Protein 2XKO (pdb70)

Organism: Synechococcus elongatus (strain ATCC 33912 / PCC 7942 / FACHB-805) (NCBI:txid1140)

Secondary structure (DSSP, 8-state):
-GGGG--SSS--EEEEE-TT-EEE-TTSB--EEEEEEES-EEEEEE-TTS-EEEEEEE-TT-EE-TTHHHHGGGSB--SEEEESS-EEEEEEEGGGHHHHHHH-THHHHHHHHHHHHHHHHHHHHHHHHH-SSHHHHHHHHHHHHHHHHEEEETTEEEESS---HHHHHHHHT--HHHHHHHHHHHHHTTSEEEETTEEEES-HHHHHHTT-/-GGGG--SSS--EEEEE-TT-EEE-TTSB--EEEEEEES-EEEEEE-TTS-EEEEEEEPTT-EE-TTHHHHGGGSB--SEEEESS-EEEEEEEGGGHHHHHHH-THHHHHHHHHHHHHHHHHHHHHHHHH-SSHHHHHHHHHHHHHHHHEEEETTEEEESS---HHHHHHHHT--HHHHHHHHHHHHHTTSEEEETTEEEES-HHHHHHTT-/--EEEETTTEEEEEEEE----EEEEETTTT--EEEEE--SS--EEEEE-HHHHHHHHHHHHHHHHHHS-HHHHHHHHHHHHHHH-/--EEEETTTEEEEEEEE----EEEEETTTT--EEEEE--SS--EEEEE-HHHHHHHHHHHHHHHHHHS-HHHHHHHHHHHHHHH-

Sequence (594 aa):
MFRELGSGKLPLQIEQFERGKTIFFPGDPAERVYLLVKGAVKLSRVYESGEEITVALLRENSVFGVLSLLTGQRSDRFYHAVAFTPVQLFSVPIEFMQQKALIERPELANVMLQGLSSRILQTEMMIETLAHRDMGSRLVSFLLILCRDFGIPSPDGITIDLKLSHQAIAEAIGSTRVTVTRLLGDLRESKLIAIHHKKRITVFNPVALSQQQQFSMFRELGSGKLPLQIEQFERGKTIFFPGDPAERVYLLVKGAVKLSRVYESGEEITVALLRENSVFGVLSLLTGQRSDRFYHAVAFTPVQLFSVPIEFMQQKALIERPELANVMLQGLSSRILQTEMMIETLAHRDMGSRLVSFLLILCRDFGIPSPDGITIDLKLSHQAIAEAIGSTRVTVTRLLGDLRESKLIAIHHKKRITVFNPVALSQQQQFSENYLNHPTFGLLYQICSFGSKELFATLYAQRLFFLVAFDARGTRFEPIGRNEARMLVDNRLRQLRRRDASLQEYNQLQQVFKQQTFLENYLNHPTFGLLYQICSFGDKELFATLYAQRLFFLVAFDARGTRFEPIGRNEARMLVDNRLRQLRRRDASLQEYNQLQQVFKQQTFL

InterPro domains:
  IPR000595 Cyclic nucleotide-binding domain [PF00027] (25-111)
  IPR000595 Cyclic nucleotide-binding domain [PS50042] (22-128)
  IPR000595 Cyclic nucleotide-binding domain [SM00100] (7-126)
  IPR000595 Cyclic nucleotide-binding domain [cd00038] (22-122)
  IPR012318 Crp-type HTH domain [PF13545] (147-218)
  IPR012318 Crp-type HTH domain [PR00034] (171-187)
  IPR012318 Crp-type HTH domain [PR00034] (187-202)
  IPR012318 Crp-type HTH domain [PS51063] (142-215)
  IPR012318 Crp-type HTH domain [SM00419] (165-213)
  IPR014710 RmlC-like jelly roll fold [G3DSA:2.60.120.10] (1-128)
  IPR018335 Transcription regulator HTH, Crp-type, conserved site [PS00042] (173-196)
  IPR018490 Cyclic nucleotide-binding domain superfamily [SSF51206] (22-140)
  IPR022299 Transcription regulator, NtcA [TIGR03697] (30-222)
  IPR036388 Winged helix-like DNA-binding domain superfamily [G3DSA:1.10.10.10] (129-222)
  IPR036390 Winged helix DNA-binding domain superfamily [SSF46785] (144-220)
  IPR050397 Global Transcriptional Regulators in Environmental Response [PTHR24567] (25-211)

CATH classification: 2.60.120.10 (+1 more: 1.10.10.10)

Structure (mmCIF, N/CA/C/O backbone):
data_2XKO
#
_entry.id   2XKO
#
_cell.length_a   52.020
_cell.length_b   52.020
_cell.length_c   227.730
_cell.angle_alpha   90.00
_cell.angle_beta   90.00
_cell.angle_gamma   90.00
#
_symmetry.space_group_name_H-M   'P 41'
#
loop_
_entity.id
_entity.type
_entity.pdbx_description
1 polymer 'GLOBAL NITROGEN REGULATOR'
2 polymer PIPX
3 non-polymer '2-OXOGLUTARIC ACID'
4 water water
#
loop_
_atom_site.group_PDB
_atom_site.id
_atom_site.type_symbol
_atom_site.label_atom_id
_atom_site.label_alt_id
_atom_site.label_comp_id
_atom_site.label_asym_id
_atom_site.label_entity_id
_atom_site.label_seq_id
_atom_site.pdbx_PDB_ins_code
_atom_site.Cartn_x
_atom_site.Cartn_y
_atom_site.Cartn_z
_atom_site.occupancy
_atom_site.B_iso_or_equiv
_atom_site.auth_seq_id
_atom_site.auth_comp_id
_atom_site.auth_asym_id
_atom_site.auth_atom_id
_atom_site.pdbx_PDB_model_num
ATOM 1 N N . MET A 1 11 ? -19.924 15.773 -23.064 1.00 66.80 11 MET A N 1
ATOM 2 C CA . MET A 1 11 ? -19.671 14.343 -22.967 1.00 67.68 11 MET A CA 1
ATOM 3 C C . MET A 1 11 ? -19.126 13.919 -21.609 1.00 66.05 11 MET A C 1
ATOM 4 O O . MET A 1 11 ? -19.520 12.886 -21.088 1.00 67.22 11 MET A O 1
ATOM 6 N N . PHE A 1 12 ? -18.219 14.708 -21.039 1.00 63.01 12 PHE A N 1
ATOM 7 C CA . PHE A 1 12 ? -17.652 14.387 -19.735 1.00 60.40 12 PHE A CA 1
ATOM 8 C C . PHE A 1 12 ? -18.789 14.393 -18.717 1.00 60.30 12 PHE A C 1
ATOM 9 O O . PHE A 1 12 ? -18.727 13.761 -17.669 1.00 59.77 12 PHE A O 1
ATOM 11 N N . ARG A 1 13 ? -19.829 15.125 -19.076 1.00 60.72 13 ARG A N 1
ATOM 12 C CA . ARG A 1 13 ? -21.077 15.271 -18.296 1.00 61.14 13 ARG A CA 1
ATOM 13 C C . ARG A 1 13 ? -21.802 13.990 -17.913 1.00 62.59 13 ARG A C 1
ATOM 14 O O . ARG A 1 13 ? -22.782 14.080 -17.168 1.00 63.26 13 ARG A O 1
ATOM 22 N N . GLU A 1 14 ? -21.355 12.830 -18.439 1.00 62.92 14 GLU A N 1
ATOM 23 C CA . GLU A 1 14 ? -21.461 11.460 -17.851 1.00 63.21 14 GLU A CA 1
ATOM 24 C C . GLU A 1 14 ? -21.192 11.400 -16.324 1.00 60.85 14 GLU A C 1
ATOM 25 O O . GLU A 1 14 ? -21.572 10.440 -15.660 1.00 61.97 14 GLU A O 1
ATOM 27 N N . LEU A 1 15 ? -20.491 12.404 -15.796 1.00 57.30 15 LEU A N 1
ATOM 28 C CA . LEU A 1 15 ? -20.320 12.594 -14.359 1.00 54.99 15 LEU A CA 1
ATOM 29 C C . LEU A 1 15 ? -21.659 12.966 -13.695 1.00 54.80 15 LEU A C 1
ATOM 30 O O . LEU A 1 15 ? -21.926 12.561 -12.562 1.00 55.25 15 LEU A O 1
ATOM 35 N N . GLY A 1 16 ? -22.485 13.742 -14.397 1.00 54.18 16 GLY A N 1
ATOM 36 C CA . GLY A 1 16 ? -23.740 14.254 -13.848 1.00 54.06 16 GLY A CA 1
ATOM 37 C C . GLY A 1 16 ? -24.791 13.167 -13.697 1.00 55.69 16 GLY A C 1
ATOM 38 O O . GLY A 1 16 ? -24.673 12.097 -14.295 1.00 56.79 16 GLY A O 1
ATOM 39 N N . SER A 1 17 ? -25.808 13.437 -12.882 1.00 55.35 17 SER A N 1
ATOM 40 C CA . SER A 1 17 ? -26.932 12.512 -12.715 1.00 57.56 17 SER A CA 1
ATOM 41 C C . SER A 1 17 ? -28.162 13.263 -12.196 1.00 58.16 17 SER A C 1
ATOM 42 O O . SER A 1 17 ? -28.130 14.495 -12.083 1.00 56.88 17 SER A O 1
ATOM 45 N N . GLY A 1 18 ? -29.238 12.531 -11.889 1.00 59.97 18 GLY A N 1
ATOM 46 C CA . GLY A 1 18 ? -30.395 13.106 -11.208 1.00 60.71 18 GLY A CA 1
ATOM 47 C C . GLY A 1 18 ? -29.991 13.784 -9.902 1.00 58.37 18 GLY A C 1
ATOM 48 O O . GLY A 1 18 ? -30.441 14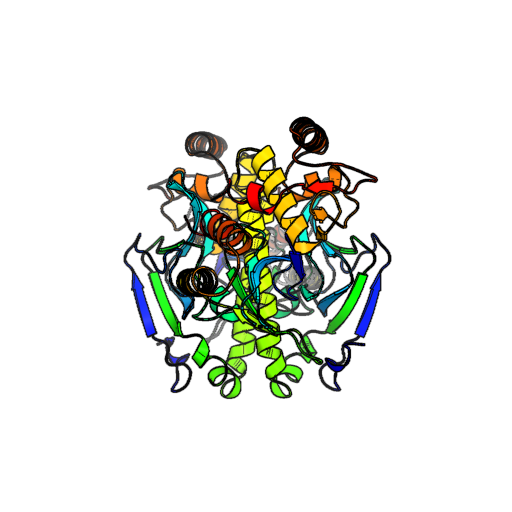.888 -9.619 1.00 57.46 18 GLY A O 1
ATOM 49 N N . LYS A 1 19 ? -29.108 13.128 -9.141 1.00 57.18 19 LYS A N 1
ATOM 50 C CA . LYS A 1 19 ? -28.651 13.603 -7.823 1.00 55.56 19 LYS A CA 1
ATOM 51 C C . LYS A 1 19 ? -27.308 14.371 -7.827 1.00 53.14 19 LYS A C 1
ATOM 52 O O . LYS A 1 19 ? -26.911 14.927 -6.793 1.00 52.08 19 LYS A O 1
ATOM 58 N N . LEU A 1 20 ? -26.609 14.399 -8.969 1.00 52.56 20 LEU A N 1
ATOM 59 C CA . LEU A 1 20 ? -25.496 15.343 -9.189 1.00 50.13 20 LEU A CA 1
ATOM 60 C C . LEU A 1 20 ? -25.852 16.226 -10.385 1.00 50.62 20 LEU A C 1
ATOM 61 O O . LEU A 1 20 ? -25.287 16.074 -11.465 1.00 51.01 20 LEU A O 1
ATOM 66 N N . PRO A 1 21 ? -26.792 17.167 -10.196 1.00 51.60 21 PRO A N 1
ATOM 67 C CA . PRO A 1 21 ? -27.282 17.924 -11.330 1.00 52.90 21 PRO A CA 1
ATOM 68 C C . PRO A 1 21 ? -26.278 19.020 -11.681 1.00 50.97 21 PRO A C 1
ATOM 69 O O . PRO A 1 21 ? -26.527 20.209 -11.449 1.00 50.59 21 PRO A O 1
ATOM 73 N N . LEU A 1 22 ? -25.133 18.612 -12.213 1.00 50.01 22 LEU A N 1
ATOM 74 C CA . LEU A 1 22 ? -24.084 19.560 -12.472 1.00 48.46 22 LEU A CA 1
ATOM 75 C C . LEU A 1 22 ? -24.431 20.363 -13.718 1.00 49.18 22 LEU A C 1
ATOM 76 O O . LEU A 1 22 ? -25.307 19.999 -14.474 1.00 51.41 22 LEU A O 1
ATOM 81 N N . GLN A 1 23 ? -23.770 21.499 -13.872 1.00 48.06 23 GLN A N 1
ATOM 82 C CA . GLN A 1 23 ? -24.051 22.450 -14.939 1.00 48.76 23 GLN A CA 1
ATOM 83 C C . GLN A 1 23 ? -22.728 22.912 -15.530 1.00 46.33 23 GLN A C 1
ATOM 84 O O . GLN A 1 23 ? -21.737 23.033 -14.804 1.00 43.48 23 GLN A O 1
ATOM 90 N N . ILE A 1 24 ? -22.723 23.132 -16.845 1.00 46.90 24 ILE A N 1
ATOM 91 C CA . ILE A 1 24 ? -21.557 23.640 -17.559 1.00 45.29 24 ILE A CA 1
ATOM 92 C C . ILE A 1 24 ? -21.581 25.151 -17.497 1.00 44.70 24 ILE A C 1
ATOM 93 O O . ILE A 1 24 ? -22.616 25.760 -17.733 1.00 46.78 24 ILE A O 1
ATOM 98 N N . GLU A 1 25 ? -20.446 25.755 -17.176 1.00 42.33 25 GLU A N 1
ATOM 99 C CA . GLU A 1 25 ? -20.296 27.196 -17.276 1.00 41.82 25 GLU A CA 1
ATOM 100 C C . GLU A 1 25 ? -19.051 27.390 -18.117 1.00 40.61 25 GLU A C 1
ATOM 101 O O . GLU A 1 25 ? -18.123 26.580 -18.062 1.00 38.90 25 GLU A O 1
ATOM 107 N N . GLN A 1 26 ? -19.072 28.429 -18.941 1.00 41.25 26 GLN A N 1
ATOM 108 C CA . GLN A 1 26 ? -17.900 28.878 -19.666 1.00 40.30 26 GLN A CA 1
ATOM 109 C C . GLN A 1 26 ? -17.675 30.343 -19.362 1.00 39.17 26 GLN A C 1
ATOM 110 O O . GLN A 1 26 ? -18.610 31.095 -19.074 1.00 38.70 26 GLN A O 1
ATOM 116 N N . PHE A 1 27 ? -16.422 30.742 -19.461 1.00 37.67 27 PHE A N 1
ATOM 117 C CA . PHE A 1 27 ? -16.042 32.115 -19.177 1.00 37.86 27 PHE A CA 1
ATOM 118 C C . PHE A 1 27 ? -14.988 32.550 -20.156 1.00 37.89 27 PHE A C 1
ATOM 119 O O . PHE A 1 27 ? -14.014 31.835 -20.379 1.00 36.17 27 PHE A O 1
ATOM 127 N N . GLU A 1 28 ? -15.181 33.732 -20.712 1.00 39.73 28 GLU A N 1
ATOM 128 C CA . GLU A 1 28 ? -14.169 34.352 -21.540 1.00 40.68 28 GLU A CA 1
ATOM 129 C C . GLU A 1 28 ? -12.992 34.742 -20.657 1.00 38.86 28 GLU A C 1
ATOM 130 O O . GLU A 1 28 ? -13.142 34.917 -19.445 1.00 38.30 28 GLU A O 1
ATOM 136 N N . ARG A 1 29 ? -11.822 34.878 -21.267 1.00 38.49 29 ARG A N 1
ATOM 137 C CA . ARG A 1 29 ? -10.617 35.231 -20.549 1.00 37.05 29 ARG A CA 1
ATOM 138 C C . ARG A 1 29 ? -10.881 36.436 -19.638 1.00 36.98 29 ARG A C 1
ATOM 139 O O . ARG A 1 29 ? -11.568 37.376 -20.040 1.00 38.33 29 ARG A O 1
ATOM 147 N N . GLY A 1 30 ? -10.342 36.385 -18.413 1.00 35.27 30 GLY A N 1
ATOM 148 C CA . GLY A 1 30 ? -10.412 37.500 -17.467 1.00 34.96 30 GLY A CA 1
ATOM 149 C C . GLY A 1 30 ? -11.739 37.639 -16.751 1.00 35.61 30 GLY A C 1
ATOM 150 O O . GLY A 1 30 ? -11.896 38.522 -15.939 1.00 37.05 30 GLY A O 1
ATOM 151 N N . LYS A 1 31 ? -12.701 36.775 -17.039 1.00 35.92 31 LYS A N 1
ATOM 152 C CA . LYS A 1 31 ? -13.996 36.825 -16.375 1.00 36.25 31 LYS A CA 1
ATOM 153 C C . LYS A 1 31 ? -13.961 36.101 -15.030 1.00 34.13 31 LYS A C 1
ATOM 154 O O . LYS A 1 31 ? -13.237 35.109 -14.832 1.00 32.05 31 LYS A O 1
ATOM 160 N N . THR A 1 32 ? -14.750 36.624 -14.100 1.00 33.91 32 THR A N 1
ATOM 161 C CA . THR A 1 32 ? -14.743 36.170 -12.725 1.00 32.09 32 THR A CA 1
ATOM 162 C C . THR A 1 32 ? -15.650 34.982 -12.564 1.00 31.36 32 THR A C 1
ATOM 163 O O . THR A 1 32 ? -16.726 34.971 -13.095 1.00 33.22 32 THR A O 1
ATOM 167 N N . ILE A 1 33 ? -15.179 33.957 -11.866 1.00 29.63 33 ILE A N 1
ATOM 168 C CA . ILE A 1 33 ? -15.976 32.757 -11.611 1.00 29.39 33 ILE A CA 1
ATOM 169 C C . ILE A 1 33 ? -16.704 32.903 -10.273 1.00 29.94 33 ILE A C 1
ATOM 170 O O . ILE A 1 33 ? -17.883 32.552 -10.155 1.00 31.13 33 ILE A O 1
ATOM 175 N N . PHE A 1 34 ? -15.996 33.416 -9.263 1.00 28.90 34 PHE A N 1
ATOM 176 C CA . PHE A 1 34 ? -16.634 33.942 -8.051 1.00 29.19 34 PHE A CA 1
ATOM 177 C C . PHE A 1 34 ? -15.800 35.082 -7.431 1.00 28.68 34 PHE A C 1
ATOM 178 O O . PHE A 1 34 ? -14.568 35.107 -7.574 1.00 27.17 34 PHE A O 1
ATOM 186 N N . PHE A 1 35 ? -16.477 36.056 -6.820 1.00 29.72 35 PHE A N 1
ATOM 187 C CA . PHE A 1 35 ? -15.814 37.161 -6.115 1.00 30.00 35 PHE A CA 1
ATOM 188 C C . PHE A 1 35 ? -15.799 36.896 -4.597 1.00 28.94 35 PHE A C 1
ATOM 189 O O . PHE A 1 35 ? -16.658 36.196 -4.076 1.00 29.08 35 PHE A O 1
ATOM 197 N N . PRO A 1 36 ? -14.877 37.541 -3.862 1.00 28.14 36 PRO A N 1
ATOM 198 C CA . PRO A 1 36 ? -15.022 37.555 -2.400 1.00 28.53 36 PRO A CA 1
ATOM 199 C C . PRO A 1 36 ? -16.358 38.121 -1.979 1.00 29.67 36 PRO A C 1
ATOM 200 O O . PRO A 1 36 ? -16.794 39.122 -2.529 1.00 30.99 36 PRO A O 1
ATOM 204 N N . GLY A 1 37 ? -17.002 37.484 -1.014 1.00 30.18 37 GLY A N 1
ATOM 205 C CA . GLY A 1 37 ? -18.303 37.932 -0.538 1.00 31.69 37 GLY A CA 1
ATOM 206 C C . GLY A 1 37 ? -19.456 37.113 -1.088 1.00 32.80 37 GLY A C 1
ATOM 207 O O . GLY A 1 37 ? -20.553 37.136 -0.513 1.00 34.08 37 GLY A O 1
ATOM 208 N N . ASP A 1 38 ? -19.235 36.402 -2.205 1.00 31.59 38 ASP A N 1
ATOM 209 C CA . ASP A 1 38 ? -20.269 35.536 -2.775 1.00 32.39 38 ASP A CA 1
ATOM 210 C C . ASP A 1 38 ? -20.494 34.330 -1.863 1.00 32.15 38 ASP A C 1
ATOM 211 O O . ASP A 1 38 ? -19.534 33.792 -1.294 1.00 31.44 38 ASP A O 1
ATOM 216 N N . PRO A 1 39 ? -21.739 33.867 -1.748 1.00 33.36 39 PRO A N 1
ATOM 217 C CA . PRO A 1 39 ? -22.012 32.618 -1.037 1.00 33.29 39 PRO A CA 1
ATOM 218 C C . PRO A 1 39 ? -21.247 31.417 -1.590 1.00 32.13 39 PRO A C 1
ATOM 219 O O . PRO A 1 39 ? -21.123 31.264 -2.814 1.00 31.71 39 PRO A O 1
ATOM 223 N N . ALA A 1 40 ? -20.752 30.560 -0.701 1.00 31.62 40 ALA A N 1
ATOM 224 C CA . ALA A 1 40 ? -19.968 29.410 -1.119 1.00 30.99 40 ALA A CA 1
ATOM 225 C C . ALA A 1 40 ? -20.932 28.245 -1.416 1.00 31.98 40 ALA A C 1
ATOM 226 O O . ALA A 1 40 ? -20.960 27.218 -0.727 1.00 31.46 40 ALA A O 1
ATOM 228 N N . GLU A 1 41 ? -21.741 28.458 -2.447 1.00 33.68 41 GLU A N 1
ATOM 229 C CA . GLU A 1 41 ? -22.809 27.527 -2.841 1.00 35.89 41 GLU A CA 1
ATOM 230 C C . GLU A 1 41 ? -22.297 26.300 -3.595 1.00 34.84 41 GLU A C 1
ATOM 231 O O . GLU A 1 41 ? -22.770 25.204 -3.344 1.00 35.24 41 GLU A O 1
ATOM 237 N N . ARG A 1 42 ? -21.315 26.489 -4.480 1.00 33.62 42 ARG A N 1
ATOM 238 C CA . ARG A 1 42 ? -20.886 25.436 -5.406 1.00 33.99 42 ARG A CA 1
ATOM 239 C C . ARG A 1 42 ? -19.463 24.888 -5.213 1.00 33.05 42 ARG A C 1
ATOM 240 O O . ARG A 1 42 ? -18.622 25.523 -4.580 1.00 32.80 42 ARG A O 1
ATOM 248 N N . VAL A 1 43 ? -19.250 23.673 -5.718 1.00 33.58 43 VAL A N 1
ATOM 249 C CA . VAL A 1 43 ? -17.930 23.085 -5.939 1.00 33.08 43 VAL A CA 1
ATOM 250 C C . VAL A 1 43 ? -17.708 23.091 -7.443 1.00 33.06 43 VAL A C 1
ATOM 251 O O . VAL A 1 43 ? -18.677 22.998 -8.213 1.00 34.37 43 VAL A O 1
ATOM 255 N N . TYR A 1 44 ? -16.452 23.185 -7.859 1.00 31.53 44 TYR A N 1
ATOM 256 C CA . TYR A 1 44 ? -16.118 23.276 -9.283 1.00 31.29 44 TYR A CA 1
ATOM 257 C C . TYR A 1 44 ? -15.119 22.192 -9.673 1.00 30.20 44 TYR A C 1
ATOM 258 O O . TYR A 1 44 ? -14.294 21.774 -8.853 1.00 29.71 44 TYR A O 1
ATOM 267 N N . LEU A 1 45 ? -15.258 21.700 -10.906 1.00 30.74 45 LEU A N 1
ATOM 268 C CA . LEU A 1 45 ? -14.239 20.884 -11.580 1.00 30.05 45 LEU A CA 1
ATOM 269 C C . LEU A 1 45 ? -13.824 21.625 -12.838 1.00 29.02 45 LEU A C 1
ATOM 270 O O . LEU A 1 45 ? -14.622 21.772 -13.746 1.00 29.91 45 LEU A O 1
ATOM 275 N N . LEU A 1 46 ? -12.584 22.096 -12.872 1.00 27.27 46 LEU A N 1
ATOM 276 C CA . LEU A 1 46 ? -12.046 22.736 -14.053 1.00 27.20 46 LEU A CA 1
ATOM 277 C C . LEU A 1 46 ? -11.846 21.703 -15.175 1.00 28.89 46 LEU A C 1
ATOM 278 O O . LEU A 1 46 ? -11.122 20.723 -15.008 1.00 28.77 46 LEU A O 1
ATOM 283 N N . VAL A 1 47 ? -12.483 21.927 -16.316 1.00 30.82 47 VAL A N 1
ATOM 284 C CA . VAL A 1 47 ? -12.431 20.965 -17.426 1.00 32.25 47 VAL A CA 1
ATOM 285 C C . VAL A 1 47 ? -11.387 21.372 -18.439 1.00 32.64 47 VAL A C 1
ATOM 286 O O . VAL A 1 47 ? -10.526 20.559 -18.784 1.00 33.41 47 VAL A O 1
ATOM 290 N N . LYS A 1 48 ? -11.433 22.622 -18.896 1.00 33.12 48 LYS A N 1
ATOM 291 C CA . LYS A 1 48 ? -10.404 23.133 -19.815 1.00 33.29 48 LYS A CA 1
ATOM 292 C C . LYS A 1 48 ? -10.026 24.566 -19.480 1.00 31.42 48 LYS A C 1
ATOM 293 O O . LYS A 1 48 ? -10.872 25.369 -19.154 1.00 30.88 48 LYS A O 1
ATOM 299 N N . GLY A 1 49 ? -8.741 24.881 -19.560 1.00 30.36 49 GLY A N 1
ATOM 300 C CA . GLY A 1 49 ? -8.268 26.220 -19.225 1.00 29.32 49 GLY A CA 1
ATOM 301 C C . GLY A 1 49 ? -7.530 26.317 -17.900 1.00 27.41 49 GLY A C 1
ATOM 302 O O . GLY A 1 49 ? -7.101 25.324 -17.325 1.00 27.87 49 GLY A O 1
ATOM 303 N N . ALA A 1 50 ? -7.345 27.552 -17.454 1.00 26.13 50 ALA A N 1
ATOM 304 C CA . ALA A 1 50 ? -6.578 27.865 -16.272 1.00 24.12 50 ALA A CA 1
ATOM 305 C C . ALA A 1 50 ? -7.388 28.867 -15.431 1.00 23.52 50 ALA A C 1
ATOM 306 O O . ALA A 1 50 ? -7.837 29.893 -15.933 1.00 23.46 50 ALA A O 1
ATOM 308 N N . VAL A 1 51 ? -7.599 28.529 -14.163 1.00 22.63 51 VAL A N 1
ATOM 309 C CA . VAL A 1 51 ? -8.273 29.417 -13.236 1.00 22.51 51 VAL A CA 1
ATOM 310 C C . VAL A 1 51 ? -7.244 29.916 -12.233 1.00 21.67 51 VAL A C 1
ATOM 311 O O . VAL A 1 51 ? -6.428 29.161 -11.717 1.00 20.55 51 VAL A O 1
ATOM 315 N N . LYS A 1 52 ? -7.249 31.222 -12.038 1.00 22.19 52 LYS A N 1
ATOM 316 C CA . LYS A 1 52 ? -6.413 31.889 -11.034 1.00 21.44 52 LYS A CA 1
ATOM 317 C C . LYS A 1 52 ? -7.275 32.152 -9.780 1.00 20.87 52 LYS A C 1
ATOM 318 O O . LYS A 1 52 ? -8.369 32.721 -9.860 1.00 20.40 52 LYS A O 1
ATOM 324 N N . LEU A 1 53 ? -6.784 31.684 -8.639 1.00 19.99 53 LEU A N 1
ATOM 325 C CA . LEU A 1 53 ? -7.383 31.994 -7.335 1.00 20.65 53 LEU A CA 1
ATOM 326 C C . LEU A 1 53 ? -6.462 33.000 -6.673 1.00 20.67 53 LEU A C 1
ATOM 327 O O . LEU A 1 53 ? -5.256 32.797 -6.604 1.00 19.07 53 LEU A O 1
ATOM 332 N N . SER A 1 54 ? -7.021 34.108 -6.218 1.00 22.29 54 SER A N 1
ATOM 333 C CA . SER A 1 54 ? -6.195 35.144 -5.671 1.00 23.12 54 SER A CA 1
ATOM 334 C C . SER A 1 54 ? -6.835 35.745 -4.462 1.00 25.25 54 SER A C 1
ATOM 335 O O . SER A 1 54 ? -8.026 35.568 -4.227 1.00 25.71 54 SER A O 1
ATOM 338 N N . ARG A 1 55 ? -6.013 36.431 -3.674 1.00 26.99 55 ARG A N 1
ATOM 339 C CA . ARG A 1 55 ? -6.495 37.248 -2.544 1.00 29.31 55 ARG A CA 1
ATOM 340 C C . ARG A 1 55 ? -6.306 38.708 -2.943 1.00 30.73 55 ARG A C 1
ATOM 341 O O . ARG A 1 55 ? -5.222 39.117 -3.427 1.00 30.07 55 ARG A O 1
ATOM 349 N N . VAL A 1 56 ? -7.369 39.481 -2.778 1.00 32.97 56 VAL A N 1
ATOM 350 C CA . VAL A 1 56 ? -7.324 40.903 -3.043 1.00 35.60 56 VAL A CA 1
ATOM 351 C C . VAL A 1 56 ? -7.220 41.636 -1.716 1.00 37.82 56 VAL A C 1
ATOM 352 O O . VAL A 1 56 ? -7.955 41.342 -0.782 1.00 37.96 56 VAL A O 1
ATOM 356 N N . TYR A 1 57 ? -6.264 42.549 -1.625 1.00 40.13 57 TYR A N 1
ATOM 357 C CA . TYR A 1 57 ? -6.107 43.386 -0.449 1.00 43.42 57 TYR A CA 1
ATOM 358 C C . TYR A 1 57 ? -6.672 44.764 -0.801 1.00 46.18 57 TYR A C 1
ATOM 359 O O . TYR A 1 57 ? -6.996 45.033 -1.970 1.00 46.29 57 TYR A O 1
ATOM 368 N N . GLU A 1 58 ? -6.793 45.621 0.207 1.00 48.72 58 GLU A N 1
ATOM 369 C CA . GLU A 1 58 ? -7.457 46.913 0.046 1.00 51.70 58 GLU A CA 1
ATOM 370 C C . GLU A 1 58 ? -6.716 47.851 -0.907 1.00 52.94 58 GLU A C 1
ATOM 371 O O . GLU A 1 58 ? -7.335 48.680 -1.568 1.00 54.14 58 GLU A O 1
ATOM 377 N N . SER A 1 59 ? -5.399 47.692 -1.009 1.00 52.56 59 SER A N 1
ATOM 378 C CA . SER A 1 59 ? -4.610 48.415 -2.004 1.00 53.61 59 SER A CA 1
ATOM 379 C C . SER A 1 59 ? -5.089 48.208 -3.465 1.00 53.25 59 SER A C 1
ATOM 380 O O . SER A 1 59 ? -4.874 49.070 -4.331 1.00 54.61 59 SER A O 1
ATOM 383 N N . GLY A 1 60 ? -5.740 47.076 -3.725 1.00 51.51 60 GLY A N 1
ATOM 384 C CA . GLY A 1 60 ? -5.943 46.603 -5.080 1.00 50.58 60 GLY A CA 1
ATOM 385 C C . GLY A 1 60 ? -4.821 45.655 -5.480 1.00 48.57 60 GLY A C 1
ATOM 386 O O . GLY A 1 60 ? -4.850 45.114 -6.582 1.00 48.12 60 GLY A O 1
ATOM 387 N N . GLU A 1 61 ? -3.826 45.463 -4.598 1.00 48.12 61 GLU A N 1
ATOM 388 C CA . GLU A 1 61 ? -2.776 44.456 -4.812 1.00 46.29 61 GLU A CA 1
ATOM 389 C C . GLU A 1 61 ? -3.388 43.054 -4.725 1.00 43.25 61 GLU A C 1
ATOM 390 O O . GLU A 1 61 ? -4.197 42.748 -3.847 1.00 43.47 61 GLU A O 1
ATOM 396 N N . GLU A 1 62 ? -3.013 42.222 -5.675 1.00 40.26 62 GLU A N 1
ATOM 397 C CA . GLU A 1 62 ? -3.546 40.890 -5.766 1.00 37.19 62 GLU A CA 1
ATOM 398 C C . GLU A 1 62 ? -2.392 39.912 -5.539 1.00 33.89 62 GLU A C 1
ATOM 399 O O . GLU A 1 62 ? -1.286 40.120 -6.011 1.00 32.65 62 GLU A O 1
ATOM 405 N N . ILE A 1 63 ? -2.661 38.860 -4.774 1.00 31.16 63 ILE A N 1
ATOM 406 C CA . ILE A 1 63 ? -1.718 37.782 -4.586 1.00 28.48 63 ILE A CA 1
ATOM 407 C C . ILE A 1 63 ? -2.382 36.529 -5.083 1.00 25.33 63 ILE A C 1
ATOM 408 O O . ILE A 1 63 ? -3.471 36.227 -4.659 1.00 24.86 63 ILE A O 1
ATOM 413 N N . THR A 1 64 ? -1.699 35.801 -5.963 1.00 22.97 64 THR A N 1
ATOM 414 C CA . THR A 1 64 ? -2.221 34.566 -6.535 1.00 21.34 64 THR A CA 1
ATOM 415 C C . THR A 1 64 ? -1.979 33.396 -5.568 1.00 20.61 64 THR A C 1
ATOM 416 O O . THR A 1 64 ? -0.868 33.121 -5.168 1.00 20.60 64 THR A O 1
ATOM 420 N N . VAL A 1 65 ? -3.034 32.718 -5.198 1.00 20.67 65 VAL A N 1
ATOM 421 C CA . VAL A 1 65 ? -2.964 31.628 -4.230 1.00 21.25 65 VAL A CA 1
ATOM 422 C C . VAL A 1 65 ? -2.900 30.281 -4.944 1.00 20.94 65 VAL A C 1
ATOM 423 O O . VAL A 1 65 ? -2.330 29.320 -4.428 1.00 21.51 65 VAL A O 1
ATOM 427 N N . ALA A 1 66 ? -3.421 30.222 -6.163 1.00 21.22 66 ALA A N 1
ATOM 428 C CA . ALA A 1 66 ? -3.331 29.015 -6.981 1.00 20.89 66 ALA A CA 1
ATOM 429 C C . ALA A 1 66 ? -3.545 29.380 -8.425 1.00 21.81 66 ALA A C 1
ATOM 430 O O . ALA A 1 66 ? -4.328 30.277 -8.756 1.00 22.27 66 ALA A O 1
ATOM 432 N N . LEU A 1 67 ? -2.859 28.648 -9.281 1.00 22.58 67 LEU A N 1
ATOM 433 C CA . LEU A 1 67 ? -3.040 28.713 -10.711 1.00 23.39 67 LEU A CA 1
ATOM 434 C C . LEU A 1 67 ? -3.402 27.279 -11.094 1.00 22.87 67 LEU A C 1
ATOM 435 O O . LEU A 1 67 ? -2.539 26.400 -11.094 1.00 21.50 67 LEU A O 1
ATOM 440 N N . LEU A 1 68 ? -4.682 27.047 -11.367 1.00 22.58 68 LEU A N 1
ATOM 441 C CA . LEU A 1 68 ? -5.195 25.694 -11.455 1.00 22.93 68 LEU A CA 1
ATOM 442 C C . LEU A 1 68 ? -5.204 25.189 -12.899 1.00 23.52 68 LEU A C 1
ATOM 443 O O . LEU A 1 68 ? -5.549 25.918 -13.815 1.00 23.26 68 LEU A O 1
ATOM 448 N N . ARG A 1 69 ? -4.848 23.931 -13.094 1.00 23.90 69 ARG A N 1
ATOM 449 C CA . ARG A 1 69 ? -4.945 23.344 -14.413 1.00 25.76 69 ARG A CA 1
ATOM 450 C C . ARG A 1 69 ? -6.193 22.488 -14.538 1.00 26.31 69 ARG A C 1
ATOM 451 O O . ARG A 1 69 ? -6.903 22.250 -13.566 1.00 25.12 69 ARG A O 1
ATOM 459 N N . GLU A 1 70 ? -6.423 22.013 -15.749 1.00 27.88 70 GLU A N 1
ATOM 460 C CA . GLU A 1 70 ? -7.526 21.108 -16.055 1.00 29.83 70 GLU A CA 1
ATOM 461 C C . GLU A 1 70 ? -7.545 19.896 -15.128 1.00 29.61 70 GLU A C 1
ATOM 462 O O . GLU A 1 70 ? -6.517 19.440 -14.685 1.00 29.03 70 GLU A O 1
ATOM 468 N N . ASN A 1 71 ? -8.742 19.395 -14.865 1.00 30.82 71 ASN A N 1
ATOM 469 C CA . ASN A 1 71 ? -9.026 18.390 -13.829 1.00 31.71 71 ASN A CA 1
ATOM 470 C C . ASN A 1 71 ? -8.706 18.815 -12.399 1.00 30.06 71 ASN A C 1
ATOM 471 O O . ASN A 1 71 ? -8.415 17.976 -11.561 1.00 31.07 71 ASN A O 1
ATOM 476 N N . SER A 1 72 ? -8.734 20.108 -12.119 1.00 29.11 72 SER A N 1
ATOM 477 C CA . SER A 1 72 ? -8.561 20.602 -10.740 1.00 28.45 72 SER A CA 1
ATOM 478 C C . SER A 1 72 ? -9.932 20.796 -10.099 1.00 27.75 72 SER A C 1
ATOM 479 O O . SER A 1 72 ? -10.801 21.391 -10.705 1.00 27.43 72 SER A O 1
ATOM 482 N N . VAL A 1 73 ? -10.117 20.285 -8.884 1.00 27.18 73 VAL A N 1
ATOM 483 C CA . VAL A 1 73 ? -11.313 20.602 -8.103 1.00 27.17 73 VAL A CA 1
ATOM 484 C C . VAL A 1 73 ? -11.061 21.912 -7.343 1.00 25.71 73 VAL A C 1
ATOM 485 O O . VAL A 1 73 ? -10.006 22.071 -6.756 1.00 24.74 73 VAL A O 1
ATOM 489 N N . PHE A 1 74 ? -11.995 22.869 -7.379 1.00 25.03 74 PHE A N 1
ATOM 490 C CA . PHE A 1 74 ? -11.844 24.086 -6.542 1.00 23.50 74 PHE A CA 1
ATOM 491 C C . PHE A 1 74 ? -13.176 24.670 -6.028 1.00 23.76 74 PHE A C 1
ATOM 492 O O . PHE A 1 74 ? -14.254 24.196 -6.393 1.00 23.94 74 PHE A O 1
ATOM 500 N N . GLY A 1 75 ? -13.084 25.706 -5.192 1.00 22.60 75 GLY A N 1
ATOM 501 C CA . GLY A 1 75 ? -14.236 26.211 -4.451 1.00 22.69 75 GLY A CA 1
ATOM 502 C C . GLY A 1 75 ? -14.522 25.318 -3.258 1.00 22.96 75 GLY A C 1
ATOM 503 O O . GLY A 1 75 ? -15.656 25.262 -2.753 1.00 23.26 75 GLY A O 1
ATOM 504 N N . VAL A 1 76 ? -13.485 24.637 -2.781 1.00 21.66 76 VAL A N 1
ATOM 505 C CA . VAL A 1 76 ? -13.640 23.642 -1.713 1.00 22.74 76 VAL A CA 1
ATOM 506 C C . VAL A 1 76 ? -14.151 24.163 -0.348 1.00 23.78 76 VAL A C 1
ATOM 507 O O . VAL A 1 76 ? -14.594 23.377 0.463 1.00 25.34 76 VAL A O 1
ATOM 511 N N . LEU A 1 77 ? -14.088 25.463 -0.073 1.00 24.17 77 LEU A N 1
ATOM 512 C CA . LEU A 1 77 ? -14.716 26.020 1.145 1.00 25.47 7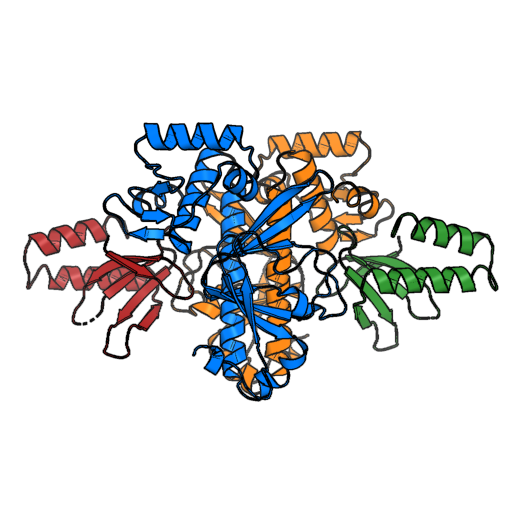7 LEU A CA 1
ATOM 513 C C . LEU A 1 77 ? -16.148 25.554 1.252 1.00 27.41 77 LEU A C 1
ATOM 514 O O . LEU A 1 77 ? -16.637 25.319 2.352 1.00 29.45 77 LEU A O 1
ATOM 519 N N . SER A 1 78 ? -16.831 25.426 0.120 1.00 28.29 78 SER A N 1
ATOM 520 C CA . SER A 1 78 ? -18.201 24.962 0.123 1.00 30.87 78 SER A CA 1
ATOM 521 C C . SER A 1 78 ? -18.339 23.619 0.849 1.00 32.28 78 SER A C 1
ATOM 522 O O . SER A 1 78 ? -19.320 23.427 1.556 1.00 33.64 78 SER A O 1
ATOM 525 N N . LEU A 1 79 ? -17.346 22.731 0.750 1.00 32.08 79 LEU A N 1
ATOM 526 C CA . LEU A 1 79 ? -17.388 21.448 1.468 1.00 33.54 79 LEU A CA 1
ATOM 527 C C . LEU A 1 79 ? -17.290 21.552 2.984 1.00 35.09 79 LEU A C 1
ATOM 528 O O . LEU A 1 79 ? -17.517 20.564 3.659 1.00 36.90 79 LEU A O 1
ATOM 533 N N . LEU A 1 80 ? -16.901 22.710 3.518 1.00 35.29 80 LEU A N 1
ATOM 534 C CA . LEU A 1 80 ? -16.821 22.906 4.966 1.00 37.02 80 LEU A CA 1
ATOM 535 C C . LEU A 1 80 ? -17.997 23.683 5.513 1.00 38.79 80 LEU A C 1
ATOM 536 O O . LEU A 1 80 ? -18.512 23.353 6.562 1.00 40.91 80 LEU A O 1
ATOM 541 N N . THR A 1 81 ? -18.439 24.705 4.796 1.00 39.33 81 THR A N 1
ATOM 542 C CA . THR A 1 81 ? -19.466 25.618 5.298 1.00 41.14 81 THR A CA 1
ATOM 543 C C . THR A 1 81 ? -20.758 25.658 4.481 1.00 42.21 81 THR A C 1
ATOM 544 O O . THR A 1 81 ? -21.835 26.001 4.988 1.00 44.33 81 THR A O 1
ATOM 548 N N . GLY A 1 82 ? -20.653 25.341 3.207 1.00 41.88 82 GLY A N 1
ATOM 549 C CA . GLY A 1 82 ? -21.769 25.473 2.302 1.00 42.84 82 GLY A CA 1
ATOM 550 C C . GLY A 1 82 ? -22.063 26.927 1.987 1.00 43.36 82 GLY A C 1
ATOM 551 O O . GLY A 1 82 ? -21.247 27.831 2.244 1.00 42.72 82 GLY A O 1
ATOM 552 N N . GLN A 1 83 ? -23.245 27.115 1.416 1.00 44.63 83 GLN A N 1
ATOM 553 C CA . GLN A 1 83 ? -23.806 28.401 0.989 1.00 45.61 83 GLN A CA 1
ATOM 554 C C . GLN A 1 83 ? -23.861 29.464 2.089 1.00 46.53 83 GLN A C 1
ATOM 555 O O . GLN A 1 83 ? -24.051 30.656 1.810 1.00 47.34 83 GLN A O 1
ATOM 561 N N . ARG A 1 84 ? -23.718 29.038 3.336 1.00 46.50 84 ARG A N 1
ATOM 562 C CA . ARG A 1 84 ? -23.847 29.946 4.451 1.00 47.81 84 ARG A CA 1
ATOM 563 C C . ARG A 1 84 ? -22.651 30.903 4.463 1.00 45.57 84 ARG A C 1
ATOM 564 O O . ARG A 1 84 ? -22.833 32.110 4.556 1.00 46.91 84 ARG A O 1
ATOM 572 N N . SER A 1 85 ? -21.439 30.378 4.328 1.00 42.09 85 SER A N 1
ATOM 573 C CA . SER A 1 85 ? -20.255 31.218 4.402 1.00 39.78 85 SER A CA 1
ATOM 574 C C . SER A 1 85 ? -19.977 31.915 3.092 1.00 37.93 85 SER A C 1
ATOM 575 O O . SER A 1 85 ? -20.558 31.580 2.077 1.00 36.49 85 SER A O 1
ATOM 578 N N . ASP A 1 86 ? -19.106 32.922 3.153 1.00 36.85 86 ASP A N 1
ATOM 579 C CA . ASP A 1 86 ? -18.750 33.742 2.000 1.00 35.64 86 ASP A CA 1
ATOM 580 C C . ASP A 1 86 ? -17.351 33.388 1.536 1.00 32.99 86 ASP A C 1
ATOM 581 O O . ASP A 1 86 ? -16.511 32.992 2.343 1.00 31.34 86 ASP A O 1
ATOM 586 N N . ARG A 1 87 ? -17.130 33.527 0.229 1.00 31.66 87 ARG A N 1
ATOM 587 C CA . ARG A 1 87 ? -15.820 33.334 -0.376 1.00 30.11 87 ARG A CA 1
ATOM 588 C C . ARG A 1 87 ? -14.944 34.437 0.129 1.00 30.25 87 ARG A C 1
ATOM 589 O O . ARG A 1 87 ? -15.423 35.556 0.344 1.00 31.39 87 ARG A O 1
ATOM 597 N N . PHE A 1 88 ? -13.659 34.146 0.267 1.00 29.39 88 PHE A N 1
ATOM 598 C CA . PHE A 1 88 ? -12.669 35.206 0.503 1.00 30.00 88 PHE A CA 1
ATOM 599 C C . PHE A 1 88 ? -11.598 35.292 -0.581 1.00 27.85 88 PHE A C 1
ATOM 600 O O . PHE A 1 88 ? -10.801 36.231 -0.564 1.00 27.86 88 PHE A O 1
ATOM 608 N N . TYR A 1 89 ? -11.612 34.347 -1.522 1.00 26.31 89 TYR A N 1
ATOM 609 C CA . TYR A 1 89 ? -10.792 34.436 -2.731 1.00 25.10 89 TYR A CA 1
ATOM 610 C C . TYR A 1 89 ? -11.588 34.792 -3.994 1.00 25.92 89 TYR A C 1
ATOM 611 O O . TYR A 1 89 ? -12.755 34.452 -4.135 1.00 25.19 89 TYR A O 1
ATOM 620 N N . HIS A 1 90 ? -10.891 35.475 -4.903 1.00 26.10 90 HIS A N 1
ATOM 621 C CA . HIS A 1 90 ? -11.319 35.720 -6.246 1.00 27.02 90 HIS A CA 1
ATOM 622 C C . HIS A 1 90 ? -10.913 34.531 -7.092 1.00 25.75 90 HIS A C 1
ATOM 623 O O . HIS A 1 90 ? -9.728 34.199 -7.167 1.00 26.09 90 HIS A O 1
ATOM 630 N N . ALA A 1 91 ? -11.882 33.879 -7.719 1.00 25.76 91 ALA A N 1
ATOM 631 C CA . ALA A 1 91 ? -11.597 32.896 -8.766 1.00 24.98 91 ALA A CA 1
ATOM 632 C C . ALA A 1 91 ? -11.835 33.583 -10.121 1.00 25.51 91 ALA A C 1
ATOM 633 O O . ALA A 1 91 ? -12.953 34.058 -10.380 1.00 26.77 91 ALA A O 1
ATOM 635 N N . VAL A 1 92 ? -10.796 33.670 -10.960 1.00 24.46 92 VAL A N 1
ATOM 636 C CA . VAL A 1 92 ? -10.939 34.236 -12.320 1.00 26.05 92 VAL A CA 1
ATOM 637 C C . VAL A 1 92 ? -10.448 33.287 -13.442 1.00 25.43 92 VAL A C 1
ATOM 638 O O . VAL A 1 92 ? -9.540 32.471 -13.258 1.00 24.02 92 VAL A O 1
ATOM 642 N N . ALA A 1 93 ? -11.086 33.387 -14.600 1.00 27.00 93 ALA A N 1
ATOM 643 C CA . ALA A 1 93 ? -10.688 32.587 -15.770 1.00 27.37 93 ALA A CA 1
ATOM 644 C C . ALA A 1 93 ? -9.452 33.252 -16.354 1.00 27.50 93 ALA A C 1
ATOM 645 O O . ALA A 1 93 ? -9.524 34.332 -16.913 1.00 28.98 93 ALA A O 1
ATOM 647 N N . PHE A 1 94 ? -8.309 32.621 -16.148 1.00 26.54 94 PHE A N 1
ATOM 648 C CA . PHE A 1 94 ? -7.040 33.195 -16.531 1.00 27.02 94 PHE A CA 1
ATOM 649 C C . PHE A 1 94 ? -6.926 33.073 -18.036 1.00 28.18 94 PHE A C 1
ATOM 650 O O . PHE A 1 94 ? -6.470 33.984 -18.708 1.00 29.34 94 PHE A O 1
ATOM 658 N N . THR A 1 95 ? -7.314 31.910 -18.545 1.00 28.43 95 THR A N 1
ATOM 659 C CA . THR A 1 95 ? -7.592 31.721 -19.970 1.00 29.65 95 THR A CA 1
ATOM 660 C C . THR A 1 95 ? -9.090 31.555 -20.108 1.00 30.68 95 THR A C 1
ATOM 661 O O . THR A 1 95 ? -9.807 31.502 -19.076 1.00 30.36 95 THR A O 1
ATOM 665 N N . PRO A 1 96 ? -9.582 31.476 -21.358 1.00 31.58 96 PRO A N 1
ATOM 666 C CA . PRO A 1 96 ? -10.915 30.920 -21.528 1.00 32.51 96 PRO A CA 1
ATOM 667 C C . PRO A 1 96 ? -11.023 29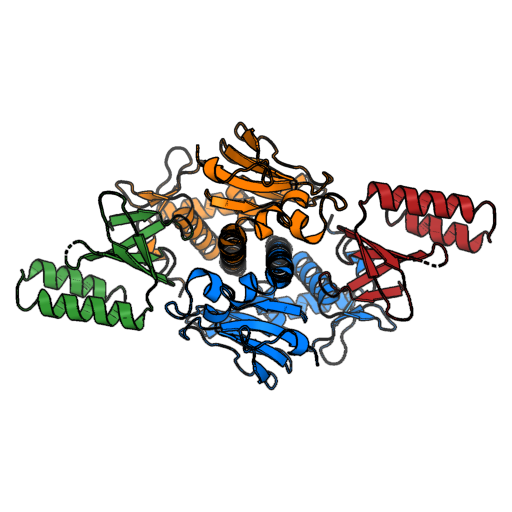.611 -20.767 1.00 31.23 96 PRO A C 1
ATOM 668 O O . PRO A 1 96 ? -10.073 28.837 -20.728 1.00 30.40 96 PRO A O 1
ATOM 672 N N . VAL A 1 97 ? -12.174 29.386 -20.148 1.00 31.66 97 VAL A N 1
ATOM 673 C CA . VAL A 1 97 ? -12.356 28.302 -19.222 1.00 30.09 97 VAL A CA 1
ATOM 674 C C . VAL A 1 97 ? -13.687 27.631 -19.457 1.00 31.72 97 VAL A C 1
ATOM 675 O O . VAL A 1 97 ? -14.687 28.292 -19.786 1.00 32.18 97 VAL A O 1
ATOM 679 N N . GLN A 1 98 ? -13.676 26.309 -19.308 1.00 31.31 98 GLN A N 1
ATOM 680 C CA . GLN A 1 98 ? -14.895 25.529 -19.279 1.00 33.32 98 GLN A CA 1
ATOM 681 C C . GLN A 1 98 ? -14.877 24.688 -18.029 1.00 31.60 98 GLN A C 1
ATOM 682 O O . GLN A 1 98 ? -13.858 24.103 -17.700 1.00 30.01 98 GLN A O 1
ATOM 688 N N . LEU A 1 99 ? -16.003 24.621 -17.336 1.00 32.30 99 LEU A N 1
ATOM 689 C CA . LEU A 1 99 ? -16.073 23.827 -16.132 1.00 32.16 99 LEU A CA 1
ATOM 690 C C . LEU A 1 99 ? -17.461 23.332 -15.783 1.00 33.73 99 LEU A C 1
ATOM 691 O O . LEU A 1 99 ? -18.456 23.722 -16.387 1.00 34.96 99 LEU A O 1
ATOM 696 N N . PHE A 1 100 ? -17.495 22.422 -14.818 1.00 33.66 100 PHE A N 1
ATOM 697 C CA . PHE A 1 100 ? -18.737 21.903 -14.291 1.00 35.05 100 PHE A CA 1
ATOM 698 C C . PHE A 1 100 ? -18.879 22.450 -12.889 1.00 33.89 100 PHE A C 1
ATOM 699 O O . PHE A 1 100 ? -17.927 22.469 -12.113 1.00 31.29 100 PHE A O 1
ATOM 707 N N . SER A 1 101 ? -20.086 22.891 -12.599 1.00 35.58 101 SER A N 1
ATOM 708 C CA . SER A 1 101 ? -20.503 23.411 -11.307 1.00 35.88 101 SER A CA 1
ATOM 709 C C . SER A 1 101 ? -21.531 22.452 -10.736 1.00 36.92 101 SER A C 1
ATOM 710 O O . SER A 1 101 ? -22.342 21.898 -11.490 1.00 38.37 101 SER A O 1
ATOM 713 N N . VAL A 1 102 ? -21.529 22.306 -9.413 1.00 36.29 102 VAL A N 1
ATOM 714 C CA . VAL A 1 102 ? -22.668 21.736 -8.706 1.00 37.03 102 VAL A CA 1
ATOM 715 C C . VAL A 1 102 ? -22.834 22.330 -7.321 1.00 36.42 102 VAL A C 1
ATOM 716 O O . VAL A 1 102 ? -21.860 22.469 -6.559 1.00 33.82 102 VAL A O 1
ATOM 720 N N . PRO A 1 103 ? -24.090 22.676 -6.986 1.00 37.73 103 PRO A N 1
ATOM 721 C CA . PRO A 1 103 ? -24.351 23.129 -5.633 1.00 37.26 103 PRO A CA 1
ATOM 722 C C . PRO A 1 103 ? -23.991 22.004 -4.686 1.00 36.60 103 PRO A C 1
ATOM 723 O O . PRO A 1 103 ? -24.294 20.845 -4.973 1.00 37.22 103 PRO A O 1
ATOM 727 N N . ILE A 1 104 ? -23.355 22.346 -3.574 1.00 35.03 104 ILE A N 1
ATOM 728 C CA . ILE A 1 104 ? -22.728 21.355 -2.731 1.00 35.28 104 ILE A CA 1
ATOM 729 C C . ILE A 1 104 ? -23.694 20.474 -1.944 1.00 37.22 104 ILE A C 1
ATOM 730 O O . ILE A 1 104 ? -23.336 19.374 -1.560 1.00 37.69 104 ILE A O 1
ATOM 735 N N . GLU A 1 105 ? -24.904 20.947 -1.689 1.00 38.80 105 GLU A N 1
ATOM 736 C CA . GLU A 1 105 ? -25.861 20.139 -0.954 1.00 41.98 105 GLU A CA 1
ATOM 737 C C . GLU A 1 105 ? -26.165 18.834 -1.681 1.00 43.39 105 GLU A C 1
ATOM 738 O O . GLU A 1 105 ? -26.512 17.846 -1.041 1.00 45.34 105 GLU A O 1
ATOM 744 N N . PHE A 1 106 ? -26.038 18.833 -3.009 1.00 43.40 106 PHE A N 1
ATOM 745 C CA . PHE A 1 106 ? -26.338 17.641 -3.816 1.00 44.88 106 PHE A CA 1
ATOM 746 C C . PHE A 1 106 ? -25.296 16.530 -3.676 1.00 45.68 106 PHE A C 1
ATOM 747 O O . PHE A 1 106 ? -25.512 15.435 -4.170 1.00 46.77 106 PHE A O 1
ATOM 755 N N . MET A 1 107 ? -24.178 16.797 -2.990 1.00 46.04 107 MET A N 1
ATOM 756 C CA . MET A 1 107 ? -23.093 15.810 -2.873 1.00 46.93 107 MET A CA 1
ATOM 757 C C . MET A 1 107 ? -23.414 14.591 -1.984 1.00 49.28 107 MET A C 1
ATOM 758 O O . MET A 1 107 ? -23.129 13.455 -2.389 1.00 50.41 107 MET A O 1
ATOM 763 N N . GLN A 1 108 ? -24.016 14.809 -0.810 1.00 50.22 108 GLN A N 1
ATOM 764 C CA A GLN A 1 108 ? -24.302 13.711 0.098 0.50 52.16 108 GLN A CA 1
ATOM 765 C CA B GLN A 1 108 ? -24.342 13.704 0.103 0.50 52.09 108 GLN A CA 1
ATOM 766 C C . GLN A 1 108 ? -25.002 12.561 -0.652 1.00 54.14 108 GLN A C 1
ATOM 767 O O . GLN A 1 108 ? -24.479 11.442 -0.701 1.00 54.55 108 GLN A O 1
ATOM 778 N N . LYS A 1 109 ? -26.174 12.845 -1.226 1.00 55.41 109 LYS A N 1
ATOM 779 C CA . LYS A 1 109 ? -26.953 11.825 -1.930 1.00 57.83 109 LYS A CA 1
ATOM 780 C C . LYS A 1 109 ? -26.296 11.338 -3.219 1.00 57.36 109 LYS A C 1
ATOM 781 O O . LYS A 1 109 ? -26.552 10.214 -3.649 1.00 59.75 109 LYS A O 1
ATOM 787 N N . ALA A 1 110 ? -25.469 12.178 -3.834 1.00 55.29 110 ALA A N 1
ATOM 788 C CA . ALA A 1 110 ? -24.616 11.757 -4.964 1.00 54.94 110 ALA A CA 1
ATOM 789 C C . ALA A 1 110 ? -23.651 10.644 -4.543 1.00 55.39 110 ALA A C 1
ATOM 790 O O . ALA A 1 110 ? -23.662 9.553 -5.137 1.00 57.13 110 ALA A O 1
ATOM 792 N N . LEU A 1 111 ? -22.850 10.919 -3.510 1.00 54.09 111 LEU A N 1
ATOM 793 C CA . LEU A 1 111 ? -21.871 9.964 -2.997 1.00 54.50 111 LEU A CA 1
ATOM 794 C C . LEU A 1 111 ? -22.501 8.640 -2.561 1.00 57.60 111 LEU A C 1
ATOM 795 O O . LEU A 1 111 ? -21.999 7.564 -2.897 1.00 58.93 111 LEU A O 1
ATOM 800 N N . ILE A 1 112 ? -23.611 8.707 -1.834 1.00 59.55 112 ILE A N 1
ATOM 801 C CA . ILE A 1 112 ? -24.314 7.492 -1.418 1.00 62.57 112 ILE A CA 1
ATOM 802 C C . ILE A 1 112 ? -24.644 6.584 -2.608 1.00 64.69 112 ILE A C 1
ATOM 803 O O . ILE A 1 112 ? -24.623 5.350 -2.480 1.00 66.94 112 ILE A O 1
ATOM 808 N N . GLU A 1 113 ? -24.943 7.189 -3.757 1.00 64.22 113 GLU A N 1
ATOM 809 C CA . GLU A 1 113 ? -25.384 6.434 -4.932 1.00 66.44 113 GLU A CA 1
ATOM 810 C C . GLU A 1 113 ? -24.215 5.943 -5.814 1.00 65.84 113 GLU A C 1
ATOM 811 O O . GLU A 1 113 ? -24.198 4.792 -6.242 1.00 68.21 113 GLU A O 1
ATOM 817 N N . ARG A 1 114 ? -23.245 6.803 -6.085 1.00 63.20 114 ARG A N 1
ATOM 818 C CA . ARG A 1 114 ? -22.039 6.375 -6.802 1.00 62.58 114 ARG A CA 1
ATOM 819 C C . ARG A 1 114 ? -20.801 6.670 -5.924 1.00 60.76 114 ARG A C 1
ATOM 820 O O . ARG A 1 114 ? -20.134 7.692 -6.109 1.00 57.86 114 ARG A O 1
ATOM 828 N N . PRO A 1 115 ? -20.486 5.763 -4.969 1.00 62.54 115 PRO A N 1
ATOM 829 C CA . PRO A 1 115 ? -19.386 6.006 -4.012 1.00 61.32 115 PRO A CA 1
ATOM 830 C C . PRO A 1 115 ? -18.003 6.097 -4.672 1.00 60.21 115 PRO A C 1
ATOM 831 O O . PRO A 1 115 ? -17.046 6.576 -4.050 1.00 58.74 115 PRO A O 1
ATOM 835 N N . GLU A 1 116 ? -17.918 5.626 -5.920 1.00 61.35 116 GLU A N 1
ATOM 836 C CA . GLU A 1 116 ? -16.785 5.902 -6.817 1.00 59.88 116 GLU A CA 1
ATOM 837 C C . GLU A 1 116 ? -16.537 7.411 -6.924 1.00 56.54 116 GLU A C 1
ATOM 838 O O . GLU A 1 116 ? -15.423 7.839 -7.227 1.00 55.44 116 GLU A O 1
ATOM 844 N N . LEU A 1 117 ? -17.558 8.228 -6.673 1.00 55.39 117 LEU A N 1
ATOM 845 C CA . LEU A 1 117 ? -17.371 9.682 -6.691 1.00 52.29 117 LEU A CA 1
ATOM 846 C C . LEU A 1 117 ? -16.481 10.198 -5.539 1.00 50.07 117 LEU A C 1
ATOM 847 O O . LEU A 1 117 ? -15.740 11.182 -5.721 1.00 46.84 117 LEU A O 1
ATOM 852 N N . ALA A 1 118 ? -16.540 9.504 -4.390 1.00 50.67 118 ALA A N 1
ATOM 853 C CA . ALA A 1 118 ? -15.842 9.904 -3.144 1.00 49.56 118 ALA A CA 1
ATOM 854 C C . ALA A 1 118 ? -14.328 9.782 -3.281 1.00 48.60 118 ALA A C 1
ATOM 855 O O . ALA A 1 118 ? -13.572 10.733 -3.012 1.00 46.45 118 ALA A O 1
ATOM 857 N N . ASN A 1 119 ? -13.907 8.593 -3.696 1.00 49.82 119 ASN A N 1
ATOM 858 C CA . ASN A 1 119 ? -12.523 8.327 -4.054 1.00 49.13 119 ASN A CA 1
ATOM 859 C C . ASN A 1 119 ? -12.008 9.281 -5.115 1.00 46.45 119 ASN A C 1
ATOM 860 O O . ASN A 1 119 ? -10.968 9.878 -4.934 1.00 44.77 119 ASN A O 1
ATOM 865 N N . VAL A 1 120 ? -12.731 9.457 -6.212 1.00 46.13 120 VAL A N 1
ATOM 866 C CA . VAL A 1 120 ? -12.279 10.422 -7.216 1.00 44.33 120 VAL A CA 1
ATOM 867 C C . VAL A 1 120 ? -12.048 11.785 -6.556 1.00 41.95 120 VAL A C 1
ATOM 868 O O . VAL A 1 120 ? -11.068 12.480 -6.844 1.00 40.88 120 VAL A O 1
ATOM 872 N N . MET A 1 121 ? -12.969 12.146 -5.669 1.00 41.39 121 MET A N 1
ATOM 873 C CA . MET A 1 121 ? -12.978 13.440 -5.005 1.00 39.30 121 MET A CA 1
ATOM 874 C C . MET A 1 121 ? -11.812 13.560 -4.030 1.00 36.85 121 MET A C 1
ATOM 875 O O . MET A 1 121 ? -11.117 14.567 -4.012 1.00 34.46 121 MET A O 1
ATOM 880 N N . LEU A 1 122 ? -11.619 12.525 -3.224 1.00 36.97 122 LEU A N 1
ATOM 881 C CA . LEU A 1 122 ? -10.492 12.458 -2.316 1.00 36.57 122 LEU A CA 1
ATOM 882 C C . LEU A 1 122 ? -9.143 12.596 -3.016 1.00 35.63 122 LEU A C 1
ATOM 883 O O . LEU A 1 122 ? -8.231 13.227 -2.486 1.00 34.87 122 LEU A O 1
ATOM 888 N N . GLN A 1 123 ? -9.023 12.019 -4.204 1.00 35.38 123 GLN A N 1
ATOM 889 C CA . GLN A 1 123 ? -7.808 12.135 -4.973 1.00 34.50 123 GLN A CA 1
ATOM 890 C C . GLN A 1 123 ? -7.611 13.543 -5.434 1.00 31.84 123 GLN A C 1
ATOM 891 O O . GLN A 1 123 ? -6.515 14.073 -5.330 1.00 31.37 123 GLN A O 1
ATOM 897 N N . GLY A 1 124 ? -8.682 14.149 -5.934 1.00 30.92 124 GLY A N 1
ATOM 898 C CA . GLY A 1 124 ? -8.634 15.493 -6.465 1.00 28.92 124 GLY A CA 1
ATOM 899 C C . GLY A 1 124 ? -8.265 16.527 -5.416 1.00 28.02 124 GLY A C 1
ATOM 900 O O . GLY A 1 124 ? -7.566 17.496 -5.721 1.00 28.17 124 GLY A O 1
ATOM 901 N N . LEU A 1 125 ? -8.739 16.337 -4.191 1.00 27.60 125 LEU A N 1
ATOM 902 C CA . LEU A 1 125 ? -8.417 17.236 -3.101 1.00 26.59 125 LEU A CA 1
ATOM 903 C C . LEU A 1 125 ? -7.000 16.983 -2.595 1.00 25.67 125 LEU A C 1
ATOM 904 O O . LEU A 1 125 ? -6.293 17.925 -2.254 1.00 24.01 125 LEU A O 1
ATOM 909 N N . SER A 1 126 ? -6.606 15.716 -2.533 1.00 25.94 126 SER A N 1
ATOM 910 C CA . SER A 1 126 ? -5.240 15.353 -2.175 1.00 26.31 126 SER A CA 1
ATOM 911 C C . SER A 1 126 ? -4.245 16.017 -3.115 1.00 24.90 126 SER A C 1
ATOM 912 O O . SER A 1 126 ? -3.201 16.518 -2.685 1.00 23.90 126 SER A O 1
ATOM 915 N N . SER A 1 127 ? -4.588 16.008 -4.402 1.00 23.99 127 SER A N 1
ATOM 916 C CA . SER A 1 127 ? -3.742 16.606 -5.417 1.00 22.99 127 SER A CA 1
ATOM 917 C C . SER A 1 127 ? -3.610 18.104 -5.178 1.00 21.28 127 SER A C 1
ATOM 918 O O . SER A 1 127 ? -2.486 18.609 -5.145 1.00 20.48 127 SER A O 1
ATOM 921 N N . ARG A 1 128 ? -4.731 18.799 -4.967 1.00 20.43 128 ARG A N 1
ATOM 922 C CA . ARG A 1 128 ? -4.690 20.228 -4.542 1.00 20.04 128 ARG A CA 1
ATOM 923 C C . ARG A 1 128 ? -3.716 20.532 -3.371 1.00 19.15 128 ARG A C 1
ATOM 924 O O . ARG A 1 128 ? -2.971 21.523 -3.397 1.00 18.18 128 ARG A O 1
ATOM 932 N N . ILE A 1 129 ? -3.747 19.680 -2.359 1.00 20.09 129 ILE A N 1
ATOM 933 C CA . ILE A 1 129 ? -2.855 19.795 -1.195 1.00 20.28 129 ILE A CA 1
ATOM 934 C C . ILE A 1 129 ? -1.395 19.734 -1.622 1.00 19.96 129 ILE A C 1
ATOM 935 O O . ILE A 1 129 ? -0.602 20.611 -1.284 1.00 18.65 129 ILE A O 1
ATOM 940 N N . LEU A 1 130 ? -1.046 18.718 -2.411 1.00 21.16 130 LEU A N 1
ATOM 941 C CA . LEU A 1 130 ? 0.318 18.591 -2.897 1.00 21.60 130 LEU A CA 1
ATOM 942 C C . LEU A 1 130 ? 0.734 19.745 -3.798 1.00 21.11 130 LEU A C 1
ATOM 943 O O . LEU A 1 130 ? 1.848 20.218 -3.681 1.00 21.99 130 LEU A O 1
ATOM 948 N N . GLN A 1 131 ? -0.159 20.258 -4.636 1.00 21.28 131 GLN A N 1
ATOM 949 C CA . GLN A 1 131 ? 0.172 21.412 -5.487 1.00 21.44 131 GLN A CA 1
ATOM 950 C C . GLN A 1 131 ? 0.428 22.700 -4.668 1.00 20.76 131 GLN A C 1
ATOM 951 O O . GLN A 1 131 ? 1.396 23.407 -4.893 1.00 19.46 131 GLN A O 1
ATOM 957 N N . THR A 1 132 ? -0.450 23.014 -3.723 1.00 19.92 132 THR A N 1
ATOM 958 C CA . THR A 1 132 ? -0.214 24.188 -2.867 1.00 19.77 132 THR A CA 1
ATOM 959 C C . THR A 1 132 ? 1.073 24.078 -2.037 1.00 19.30 132 THR A C 1
ATOM 960 O O . THR A 1 132 ? 1.791 25.057 -1.866 1.00 17.56 132 THR A O 1
ATOM 964 N N . GLU A 1 133 ? 1.379 22.874 -1.558 1.00 19.72 133 GLU A N 1
ATOM 965 C CA . GLU A 1 133 ? 2.622 22.644 -0.833 1.00 20.82 133 GLU A CA 1
ATOM 966 C C . GLU A 1 133 ? 3.839 22.880 -1.714 1.00 21.33 1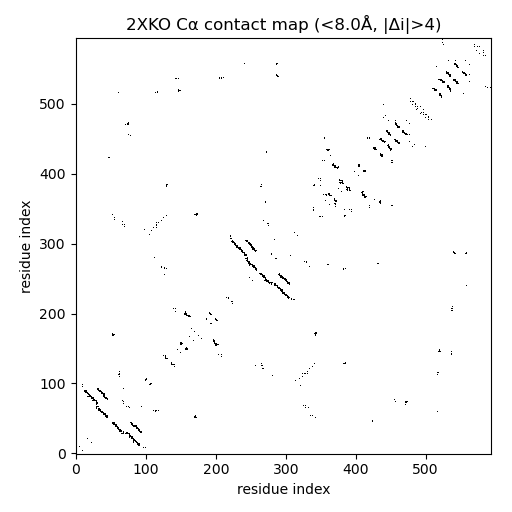33 GLU A C 1
ATOM 967 O O . GLU A 1 133 ? 4.871 23.383 -1.239 1.00 21.53 133 GLU A O 1
ATOM 973 N N . MET A 1 134 ? 3.722 22.575 -3.004 1.00 21.43 134 MET A N 1
ATOM 974 C CA . MET A 1 134 ? 4.819 22.886 -3.910 1.00 22.44 134 MET A CA 1
ATOM 975 C C . MET A 1 134 ? 4.996 24.365 -4.131 1.00 20.51 134 MET A C 1
ATOM 976 O O . MET A 1 134 ? 6.110 24.801 -4.296 1.00 20.52 134 MET A O 1
ATOM 981 N N . MET A 1 135 ? 3.925 25.134 -4.134 1.00 19.26 135 MET A N 1
ATOM 982 C CA . MET A 1 135 ? 4.062 26.604 -4.175 1.00 19.53 135 MET A CA 1
ATOM 983 C C . MET A 1 135 ? 4.684 27.166 -2.891 1.00 19.06 135 MET A C 1
ATOM 984 O O . MET A 1 135 ? 5.461 28.123 -2.924 1.00 18.62 135 MET A O 1
ATOM 989 N N . ILE A 1 136 ? 4.339 26.560 -1.761 1.00 18.54 136 ILE A N 1
ATOM 990 C CA . ILE A 1 136 ? 5.004 26.891 -0.501 1.00 18.37 136 ILE A CA 1
ATOM 991 C C . ILE A 1 136 ? 6.517 26.694 -0.625 1.00 19.07 136 ILE A C 1
ATOM 992 O O . ILE A 1 136 ? 7.261 27.567 -0.223 1.00 19.41 136 ILE A O 1
ATOM 997 N N . GLU A 1 137 ? 6.944 25.546 -1.164 1.00 18.97 137 GLU A N 1
ATOM 998 C CA . GLU A 1 137 ? 8.363 25.275 -1.456 1.00 19.94 137 GLU A CA 1
ATOM 999 C C . GLU A 1 137 ? 8.991 26.341 -2.324 1.00 19.64 137 GLU A C 1
ATOM 1000 O O . GLU A 1 137 ? 10.100 26.809 -2.055 1.00 20.74 137 GLU A O 1
ATOM 1006 N N . THR A 1 138 ? 8.251 26.730 -3.347 1.00 18.64 138 THR A N 1
ATOM 1007 C CA . THR A 1 138 ? 8.650 27.765 -4.281 1.00 18.22 138 THR A CA 1
ATOM 1008 C C . THR A 1 138 ? 8.873 29.090 -3.580 1.00 18.57 138 THR A C 1
ATOM 1009 O O . THR A 1 138 ? 9.966 29.686 -3.663 1.00 18.45 138 THR A O 1
ATOM 1013 N N . LEU A 1 139 ? 7.857 29.516 -2.837 1.00 18.92 139 LEU A N 1
ATOM 1014 C CA . LEU A 1 139 ? 7.910 30.787 -2.114 1.00 19.96 139 LEU A CA 1
ATOM 1015 C C . LEU A 1 139 ? 8.874 30.791 -0.940 1.00 21.29 139 LEU A C 1
ATOM 1016 O O . LEU A 1 139 ? 9.367 31.857 -0.542 1.00 22.46 139 LEU A O 1
ATOM 1021 N N . ALA A 1 140 ? 9.174 29.625 -0.390 1.00 21.97 140 ALA A N 1
ATOM 1022 C CA . ALA A 1 140 ? 10.108 29.579 0.738 1.00 24.74 140 ALA A CA 1
ATOM 1023 C C . ALA A 1 140 ? 11.553 29.853 0.318 1.00 26.43 140 ALA A C 1
ATOM 1024 O O . ALA A 1 140 ? 12.392 30.148 1.163 1.00 29.40 140 ALA A O 1
ATOM 1026 N N . HIS A 1 141 ? 11.869 29.761 -0.963 1.00 26.72 141 HIS A N 1
ATOM 1027 C CA . HIS A 1 141 ? 13.224 30.093 -1.419 1.00 29.04 141 HIS A CA 1
ATOM 1028 C C . HIS A 1 141 ? 13.544 31.568 -1.173 1.00 31.01 141 HIS A C 1
ATOM 1029 O O . HIS A 1 141 ? 12.777 32.455 -1.543 1.00 30.69 141 HIS A O 1
ATOM 1036 N N . ARG A 1 142 ? 14.698 31.823 -0.574 1.00 33.61 142 ARG A N 1
ATOM 1037 C CA . ARG A 1 142 ? 15.183 33.174 -0.382 1.00 35.34 142 ARG A CA 1
ATOM 1038 C C . ARG A 1 142 ? 15.799 33.762 -1.664 1.00 35.37 142 ARG A C 1
ATOM 1039 O O . ARG A 1 142 ? 15.637 34.943 -1.949 1.00 35.40 142 ARG A O 1
ATOM 1047 N N . ASP A 1 143 ? 16.521 32.956 -2.429 1.00 36.48 143 ASP A N 1
ATOM 1048 C CA . ASP A 1 143 ? 17.049 33.422 -3.723 1.00 37.89 143 ASP A CA 1
ATOM 1049 C C . ASP A 1 143 ? 15.861 33.614 -4.680 1.00 36.46 143 ASP A C 1
ATOM 1050 O O . ASP A 1 143 ? 15.113 32.657 -4.971 1.00 35.02 143 ASP A O 1
ATOM 1055 N N . MET A 1 144 ? 15.661 34.863 -5.117 1.00 36.57 144 MET A N 1
ATOM 1056 C CA . MET A 1 144 ? 14.496 35.224 -5.949 1.00 35.36 144 MET A CA 1
ATOM 1057 C C . MET A 1 144 ? 14.517 34.568 -7.320 1.00 33.29 144 MET A C 1
ATOM 1058 O O . MET A 1 144 ? 13.460 34.307 -7.902 1.00 32.21 144 MET A O 1
ATOM 1063 N N . GLY A 1 145 ? 15.715 34.284 -7.814 1.00 33.04 145 GLY A N 1
ATOM 1064 C CA . GLY A 1 145 ? 15.884 33.565 -9.069 1.00 32.28 145 GLY A CA 1
ATOM 1065 C C . GLY A 1 145 ? 15.497 32.102 -8.948 1.00 30.61 145 GLY A C 1
ATOM 1066 O O . GLY A 1 145 ? 14.894 31.539 -9.858 1.00 29.66 145 GLY A O 1
ATOM 1067 N N . SER A 1 146 ? 15.862 31.500 -7.810 1.00 30.02 146 SER A N 1
ATOM 1068 C CA . SER A 1 146 ? 15.508 30.125 -7.469 1.00 28.00 146 SER A CA 1
ATOM 1069 C C . SER A 1 146 ? 14.018 30.001 -7.388 1.00 25.23 146 SER A C 1
ATOM 1070 O O . SER A 1 146 ? 13.427 29.022 -7.807 1.00 23.49 146 SER A O 1
ATOM 1073 N N . ARG A 1 147 ? 13.427 31.010 -6.790 1.00 23.83 147 ARG A N 1
ATOM 1074 C CA . ARG A 1 147 ? 12.004 31.057 -6.677 1.00 22.00 147 ARG A CA 1
ATOM 1075 C C . ARG A 1 147 ? 11.348 31.169 -8.070 1.00 20.60 147 ARG A C 1
ATOM 1076 O O . ARG A 1 147 ? 10.385 30.476 -8.342 1.00 19.71 147 ARG A O 1
ATOM 1084 N N . LEU A 1 148 ? 11.881 32.005 -8.958 1.00 20.29 148 LEU A N 1
ATOM 1085 C CA . LEU A 1 148 ? 11.325 32.087 -10.318 1.00 19.83 148 LEU A CA 1
ATOM 1086 C C . LEU A 1 148 ? 11.480 30.746 -11.050 1.00 18.53 148 LEU A C 1
ATOM 1087 O O . LEU A 1 148 ? 10.525 30.224 -11.605 1.00 17.84 148 LEU A O 1
ATOM 1092 N N . VAL A 1 149 ? 12.669 30.166 -11.035 1.00 18.53 149 VAL A N 1
ATOM 1093 C CA . VAL A 1 149 ? 12.868 28.921 -11.759 1.00 18.18 149 VAL A CA 1
ATOM 1094 C C . VAL A 1 149 ? 11.891 27.868 -11.256 1.00 17.71 149 VAL A C 1
ATOM 1095 O O . VAL A 1 149 ? 11.204 27.206 -12.057 1.00 17.93 149 VAL A O 1
ATOM 1099 N N . SER A 1 150 ? 11.775 27.747 -9.933 1.00 16.94 150 SER A N 1
ATOM 1100 C CA . SER A 1 150 ? 10.907 26.763 -9.350 1.00 16.35 150 SER A CA 1
ATOM 1101 C C . SER A 1 150 ? 9.484 26.970 -9.802 1.00 14.88 150 SER A C 1
ATOM 1102 O O . SER A 1 150 ? 8.798 26.015 -10.135 1.00 15.53 150 SER A O 1
ATOM 1105 N N . PHE A 1 151 ? 9.027 28.210 -9.821 1.00 14.17 151 PHE A N 1
ATOM 1106 C CA . PHE A 1 151 ? 7.712 28.512 -10.352 1.00 14.11 151 PHE A CA 1
ATOM 1107 C C . PHE A 1 151 ? 7.546 28.131 -11.845 1.00 15.02 151 PHE A C 1
ATOM 1108 O O . PHE A 1 151 ? 6.525 27.546 -12.235 1.00 14.61 151 PHE A O 1
ATOM 1116 N N . LEU A 1 152 ? 8.542 28.466 -12.663 1.00 15.65 152 LEU A N 1
ATOM 1117 C CA . LEU A 1 152 ? 8.478 28.140 -14.084 1.00 16.62 152 LEU A CA 1
ATOM 1118 C C . LEU A 1 152 ? 8.508 26.629 -14.278 1.00 16.90 152 LEU A C 1
ATOM 1119 O O . LEU A 1 152 ? 7.890 26.114 -15.172 1.00 16.35 152 LEU A O 1
ATOM 1124 N N . LEU A 1 153 ? 9.234 25.911 -13.423 1.00 18.30 153 LEU A N 1
ATOM 1125 C CA . LEU A 1 153 ? 9.197 24.431 -13.464 1.00 19.07 153 LEU A CA 1
ATOM 1126 C C . LEU A 1 153 ? 7.805 23.892 -13.121 1.00 18.97 153 LEU A C 1
ATOM 1127 O O . LEU A 1 153 ? 7.351 22.922 -13.702 1.00 20.06 153 LEU A O 1
ATOM 1132 N N . ILE A 1 154 ? 7.109 24.534 -12.186 1.00 19.25 154 ILE A N 1
ATOM 1133 C CA . ILE A 1 154 ? 5.718 24.190 -11.923 1.00 18.72 154 ILE A CA 1
ATOM 1134 C C . ILE A 1 154 ? 4.832 24.544 -13.104 1.00 18.40 154 ILE A C 1
ATOM 1135 O O . ILE A 1 154 ? 3.948 23.770 -13.425 1.00 19.17 154 ILE A O 1
ATOM 1140 N N . LEU A 1 155 ? 5.047 25.677 -13.774 1.00 17.99 155 LEU A N 1
ATOM 1141 C CA . LEU A 1 155 ? 4.238 25.972 -14.953 1.00 18.18 155 LEU A CA 1
ATOM 1142 C C . LEU A 1 155 ? 4.510 24.978 -16.077 1.00 19.64 155 LEU A C 1
ATOM 1143 O O . LEU A 1 155 ? 3.573 24.593 -16.779 1.00 19.70 155 LEU A O 1
ATOM 1148 N N . CYS A 1 156 ? 5.768 24.527 -16.232 1.00 20.03 156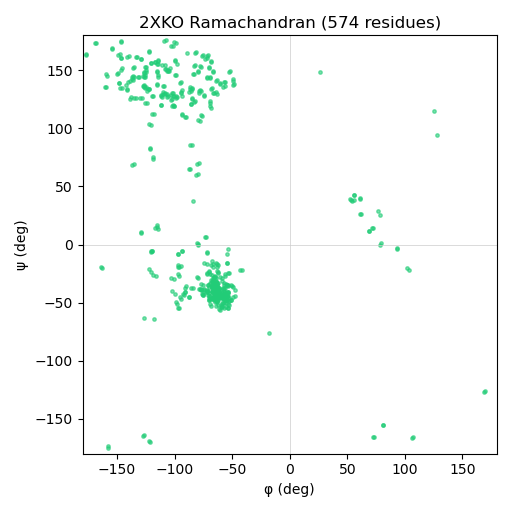 CYS A N 1
ATOM 1149 C CA . CYS A 1 156 ? 6.051 23.486 -17.236 1.00 21.76 156 CYS A CA 1
ATOM 1150 C C . CYS A 1 156 ? 5.231 22.221 -16.942 1.00 22.16 156 CYS A C 1
ATOM 1151 O O . CYS A 1 156 ? 4.663 21.623 -17.859 1.00 22.43 156 CYS A O 1
ATOM 1154 N N . ARG A 1 157 ? 5.185 21.827 -15.663 1.00 21.36 157 ARG A N 1
ATOM 1155 C CA . ARG A 1 157 ? 4.437 20.647 -15.256 1.00 22.44 157 ARG A CA 1
ATOM 1156 C C . ARG A 1 157 ? 2.948 20.802 -15.542 1.00 21.89 157 ARG A C 1
ATOM 1157 O O . ARG A 1 157 ? 2.320 19.901 -16.069 1.00 22.43 157 ARG A O 1
ATOM 1165 N N . ASP A 1 158 ? 2.389 21.955 -15.196 1.00 20.96 158 ASP A N 1
ATOM 1166 C CA . ASP A 1 158 ? 0.947 22.148 -15.261 1.00 21.44 158 ASP A CA 1
ATOM 1167 C C . ASP A 1 158 ? 0.459 22.547 -16.636 1.00 22.15 158 ASP A C 1
ATOM 1168 O O . ASP A 1 158 ? -0.638 22.107 -17.048 1.00 23.24 158 ASP A O 1
ATOM 1173 N N . PHE A 1 159 ? 1.247 23.372 -17.338 1.00 20.70 159 PHE A N 1
ATOM 1174 C CA . PHE A 1 159 ? 0.811 23.980 -18.576 1.00 20.77 159 PHE A CA 1
ATOM 1175 C C . PHE A 1 159 ? 1.776 23.832 -19.761 1.00 21.98 159 PHE A C 1
ATOM 1176 O O . PHE A 1 159 ? 1.547 24.427 -20.804 1.00 22.94 159 PHE A O 1
ATOM 1184 N N . GLY A 1 160 ? 2.803 23.012 -19.633 1.00 22.29 160 GLY A N 1
ATOM 1185 C CA . GLY A 1 160 ? 3.842 22.929 -20.657 1.00 23.41 160 GLY A CA 1
ATOM 1186 C C . GLY A 1 160 ? 3.514 22.096 -21.874 1.00 25.22 160 GLY A C 1
ATOM 1187 O O . GLY A 1 160 ? 2.799 21.124 -21.762 1.00 24.81 160 GLY A O 1
ATOM 1188 N N . ILE A 1 161 ? 4.072 22.486 -23.035 1.00 26.87 161 ILE A N 1
ATOM 1189 C CA . ILE A 1 161 ? 3.919 21.770 -24.305 1.00 29.19 161 ILE A CA 1
ATOM 1190 C C . ILE A 1 161 ? 5.323 21.485 -24.845 1.00 30.89 161 ILE A C 1
ATOM 1191 O O . ILE A 1 161 ? 6.191 22.367 -24.843 1.00 30.22 161 ILE A O 1
ATOM 1196 N N . PRO A 1 162 ? 5.565 20.251 -25.317 1.00 32.51 162 PRO A N 1
ATOM 1197 C CA . PRO A 1 162 ? 6.860 20.021 -25.912 1.00 34.56 162 PRO A CA 1
ATOM 1198 C C . PRO A 1 162 ? 7.011 20.889 -27.152 1.00 36.61 162 PRO A C 1
ATOM 1199 O O . PRO A 1 162 ? 6.057 21.089 -27.897 1.00 37.46 162 PRO A O 1
ATOM 1203 N N . SER A 1 163 ? 8.196 21.430 -27.347 1.00 37.90 163 SER A N 1
ATOM 1204 C CA . SER A 1 163 ? 8.403 22.351 -28.435 1.00 40.23 163 SER A CA 1
ATOM 1205 C C . SER A 1 163 ? 9.832 22.143 -28.897 1.00 41.76 163 SER A C 1
ATOM 1206 O O . SER A 1 163 ? 10.638 21.510 -28.190 1.00 41.71 163 SER A O 1
ATOM 1209 N N . PRO A 1 164 ? 10.155 22.645 -30.089 1.00 44.03 164 PRO A N 1
ATOM 1210 C CA . PRO A 1 164 ? 11.457 22.229 -30.630 1.00 46.06 164 PRO A CA 1
ATOM 1211 C C . PRO A 1 164 ? 12.619 22.376 -29.632 1.00 44.87 164 PRO A C 1
ATOM 1212 O O . PRO A 1 164 ? 13.475 21.485 -29.539 1.00 46.13 164 PRO A O 1
ATOM 1216 N N . ASP A 1 165 ? 12.563 23.438 -28.834 1.00 43.29 165 ASP A N 1
ATOM 1217 C CA . ASP A 1 165 ? 13.655 23.877 -27.978 1.00 42.21 165 ASP A CA 1
ATOM 1218 C C . ASP A 1 165 ? 13.561 23.404 -26.510 1.00 40.24 165 ASP A C 1
ATOM 1219 O O . ASP A 1 165 ? 14.563 23.420 -25.776 1.00 40.91 165 ASP A O 1
ATOM 1224 N N . GLY A 1 166 ? 12.376 22.983 -26.070 1.00 37.73 166 GLY A N 1
ATOM 1225 C CA . GLY A 1 166 ? 12.242 22.391 -24.736 1.00 34.90 166 GLY A CA 1
ATOM 1226 C C . GLY A 1 166 ? 10.781 22.223 -24.368 1.00 32.74 166 GLY A C 1
ATOM 1227 O O . GLY A 1 166 ? 10.003 21.624 -25.126 1.00 33.70 166 GLY A O 1
ATOM 1228 N N . ILE A 1 167 ? 10.398 22.760 -23.212 1.00 29.21 167 ILE A N 1
ATOM 1229 C CA . ILE A 1 167 ? 9.003 22.852 -22.843 1.00 26.68 167 ILE A CA 1
ATOM 1230 C C . ILE A 1 167 ? 8.630 24.326 -22.842 1.00 25.48 167 ILE A C 1
ATOM 1231 O O . ILE A 1 167 ? 9.300 25.155 -22.199 1.00 25.53 167 ILE A O 1
ATOM 1236 N N . THR A 1 168 ? 7.564 24.625 -23.562 1.00 24.35 168 THR A N 1
ATOM 1237 C CA . THR A 1 168 ? 6.988 25.939 -23.661 1.00 23.71 168 THR A CA 1
ATOM 1238 C C . THR A 1 168 ? 5.838 25.948 -22.698 1.00 22.29 168 THR A C 1
ATOM 1239 O O . THR A 1 168 ? 4.983 25.072 -22.761 1.00 22.28 168 THR A O 1
ATOM 1243 N N . ILE A 1 169 ? 5.804 26.937 -21.819 1.00 20.92 169 ILE A N 1
ATOM 1244 C CA . ILE A 1 169 ? 4.700 27.105 -20.914 1.00 20.39 169 ILE A CA 1
ATOM 1245 C C . ILE A 1 169 ? 3.539 27.690 -21.703 1.00 21.74 169 ILE A C 1
ATOM 1246 O O . ILE A 1 169 ? 3.596 28.849 -22.150 1.00 22.81 169 ILE A O 1
ATOM 1251 N N . ASP A 1 170 ? 2.487 26.899 -21.906 1.00 22.62 170 ASP A N 1
ATOM 1252 C CA . ASP A 1 170 ? 1.411 27.299 -22.825 1.00 24.23 170 ASP A CA 1
ATOM 1253 C C . ASP A 1 170 ? 0.473 28.285 -22.168 1.00 23.71 170 ASP A C 1
ATOM 1254 O O . ASP A 1 170 ? -0.685 28.009 -22.014 1.00 24.18 170 ASP A O 1
ATOM 1259 N N . LEU A 1 171 ? 1.015 29.427 -21.775 1.00 24.27 171 LEU A N 1
ATOM 1260 C CA . LEU A 1 171 ? 0.295 30.519 -21.104 1.00 24.12 171 LEU A CA 1
ATOM 1261 C C . LEU A 1 171 ? 0.994 31.768 -21.557 1.00 25.29 171 LEU A C 1
ATOM 1262 O O . LEU A 1 171 ? 2.232 31.799 -21.659 1.00 25.30 171 LEU A O 1
ATOM 1267 N N . LYS A 1 172 ? 0.215 32.790 -21.847 1.00 26.61 172 LYS A N 1
ATOM 1268 C CA . LYS A 1 172 ? 0.776 34.088 -22.167 1.00 27.94 172 LYS A CA 1
ATOM 1269 C C . LYS A 1 172 ? 0.880 34.840 -20.853 1.00 26.54 172 LYS A C 1
ATOM 1270 O O . LYS A 1 172 ? -0.133 35.205 -20.303 1.00 27.24 172 LYS A O 1
ATOM 1276 N N . LEU A 1 173 ? 2.096 35.058 -20.367 1.00 25.86 173 LEU A N 1
ATOM 1277 C CA . LEU A 1 173 ? 2.341 35.518 -18.981 1.00 24.91 173 LEU A CA 1
ATOM 1278 C C . LEU A 1 173 ? 2.890 36.923 -18.924 1.00 25.98 173 LEU A C 1
ATOM 1279 O O . LEU A 1 173 ? 3.965 37.203 -19.466 1.00 27.76 173 LEU A O 1
ATOM 1284 N N . SER A 1 174 ? 2.167 37.809 -18.269 1.00 25.66 174 SER A N 1
ATOM 1285 C CA . SER A 1 174 ? 2.688 39.127 -18.001 1.00 26.58 174 SER A CA 1
ATOM 1286 C C . SER A 1 174 ? 3.656 39.014 -16.828 1.00 25.55 174 SER A C 1
ATOM 1287 O O . SER A 1 174 ? 3.529 38.125 -15.982 1.00 24.65 174 SER A O 1
ATOM 1290 N N . HIS A 1 175 ? 4.614 39.930 -16.774 1.00 26.19 175 HIS A N 1
ATOM 1291 C CA . HIS A 1 175 ? 5.600 39.944 -15.716 1.00 25.60 175 HIS A CA 1
ATOM 1292 C C . HIS A 1 175 ? 4.903 40.250 -14.368 1.00 25.21 175 HIS A C 1
ATOM 1293 O O . HIS A 1 175 ? 5.344 39.795 -13.311 1.00 22.78 175 HIS A O 1
ATOM 1300 N N . GLN A 1 176 ? 3.791 40.976 -14.447 1.00 25.57 176 GLN A N 1
ATOM 1301 C CA . GLN A 1 176 ? 2.925 41.239 -13.312 1.00 25.97 176 GLN A CA 1
ATOM 1302 C C . GLN A 1 176 ? 2.256 39.969 -12.779 1.00 24.31 176 GLN A C 1
ATOM 1303 O O . GLN A 1 176 ? 2.232 39.760 -11.555 1.00 23.34 176 GLN A O 1
ATOM 1309 N N . ALA A 1 177 ? 1.721 39.134 -13.688 1.00 23.37 177 ALA A N 1
ATOM 1310 C CA . ALA A 1 177 ? 1.059 37.877 -13.304 1.00 22.08 177 ALA A CA 1
ATOM 1311 C C . ALA A 1 177 ? 2.046 36.961 -12.610 1.00 20.84 177 ALA A C 1
ATOM 1312 O O . ALA A 1 177 ? 1.737 36.346 -11.615 1.00 20.57 177 ALA A O 1
ATOM 1314 N N . ILE A 1 178 ? 3.263 36.917 -13.115 1.00 21.18 178 ILE A N 1
ATOM 1315 C CA . ILE A 1 178 ? 4.341 36.175 -12.461 1.00 20.40 178 ILE A CA 1
ATOM 1316 C C . ILE A 1 178 ? 4.683 36.779 -11.082 1.00 20.73 178 ILE A C 1
ATOM 1317 O O . ILE A 1 178 ? 4.842 36.039 -10.111 1.00 20.39 178 ILE A O 1
ATOM 1322 N N . ALA A 1 179 ? 4.755 38.109 -11.018 1.00 21.46 179 ALA A N 1
ATOM 1323 C CA . ALA A 1 179 ? 5.109 38.842 -9.814 1.00 22.70 179 ALA A CA 1
ATOM 1324 C C . ALA A 1 179 ? 4.123 38.485 -8.710 1.00 22.46 179 ALA A C 1
ATOM 1325 O O . ALA A 1 179 ? 4.502 38.166 -7.603 1.00 22.37 179 ALA A O 1
ATOM 1327 N N . GLU A 1 180 ? 2.853 38.486 -9.065 1.00 22.89 180 GLU A N 1
ATOM 1328 C CA . GLU A 1 180 ? 1.782 38.200 -8.132 1.00 22.77 180 GLU A CA 1
ATOM 1329 C C . GLU A 1 180 ? 1.763 36.749 -7.670 1.00 21.43 180 GLU A C 1
ATOM 1330 O O . GLU A 1 180 ? 1.118 36.447 -6.677 1.00 22.45 180 GLU A O 1
ATOM 1336 N N . ALA A 1 181 ? 2.435 35.848 -8.384 1.00 19.84 181 ALA A N 1
ATOM 1337 C CA . ALA A 1 181 ? 2.466 34.436 -7.998 1.00 18.25 181 ALA A CA 1
ATOM 1338 C C . ALA A 1 181 ? 3.714 34.047 -7.199 1.00 17.42 181 ALA A C 1
ATOM 1339 O O . ALA A 1 181 ? 3.708 33.044 -6.525 1.00 16.49 181 ALA A O 1
ATOM 1341 N N . ILE A 1 182 ? 4.777 34.840 -7.272 1.00 17.75 182 ILE A N 1
ATOM 1342 C CA . ILE A 1 182 ? 5.982 34.535 -6.511 1.00 17.94 182 ILE A CA 1
ATOM 1343 C C . ILE A 1 182 ? 6.304 35.586 -5.444 1.00 20.18 182 ILE A C 1
ATOM 1344 O O . ILE A 1 182 ? 7.414 35.615 -4.908 1.00 20.58 182 ILE A O 1
ATOM 1349 N N . GLY A 1 183 ? 5.327 36.420 -5.087 1.00 21.36 183 GLY A N 1
ATOM 1350 C CA . GLY A 1 183 ? 5.553 37.448 -4.071 1.00 23.27 183 GLY A CA 1
ATOM 1351 C C . GLY A 1 183 ? 6.722 38.349 -4.416 1.00 25.12 183 GLY A C 1
ATOM 1352 O O . GLY A 1 183 ? 7.546 38.693 -3.542 1.00 26.46 183 GLY A O 1
ATOM 1353 N N . SER A 1 184 ? 6.806 38.739 -5.689 1.00 25.40 184 SER A N 1
ATOM 1354 C CA . SER A 1 184 ? 7.812 39.714 -6.120 1.00 26.75 184 SER A CA 1
ATOM 1355 C C . SER A 1 184 ? 7.195 40.931 -6.754 1.00 27.28 184 SER A C 1
ATOM 1356 O O . SER A 1 184 ? 6.004 41.123 -6.718 1.00 27.06 184 SER A O 1
ATOM 1359 N N . THR A 1 185 ? 8.036 41.753 -7.359 1.00 29.64 185 THR A N 1
ATOM 1360 C CA . THR A 1 185 ? 7.587 42.913 -8.110 1.00 30.86 185 THR A CA 1
ATOM 1361 C C . THR A 1 185 ? 7.790 42.688 -9.603 1.00 31.13 185 THR A C 1
ATOM 1362 O O . THR A 1 185 ? 8.651 41.926 -10.025 1.00 30.65 185 THR A O 1
ATOM 1366 N N . ARG A 1 186 ? 6.988 43.377 -10.392 1.00 32.15 186 ARG A N 1
ATOM 1367 C CA . ARG A 1 186 ? 7.094 43.379 -11.837 1.00 32.81 186 ARG A CA 1
ATOM 1368 C C . ARG A 1 186 ? 8.529 43.674 -12.301 1.00 33.39 186 ARG A C 1
ATOM 1369 O O . ARG A 1 186 ? 9.067 42.950 -13.137 1.00 32.78 186 ARG A O 1
ATOM 1377 N N . VAL A 1 187 ? 9.147 44.712 -11.736 1.00 34.40 187 VAL A N 1
ATOM 1378 C CA . VAL A 1 187 ? 10.540 45.097 -12.059 1.00 34.75 187 VAL A CA 1
ATOM 1379 C C . VAL A 1 187 ? 11.554 43.987 -11.815 1.00 33.03 187 VAL A C 1
ATOM 1380 O O . VAL A 1 187 ? 12.517 43.840 -12.570 1.00 32.95 187 VAL A O 1
ATOM 1384 N N . THR A 1 188 ? 11.347 43.210 -10.753 1.00 30.66 188 THR A N 1
ATOM 1385 C CA . THR A 1 188 ? 12.301 42.172 -10.369 1.00 28.90 188 THR A CA 1
ATOM 1386 C C . THR A 1 188 ? 12.089 40.953 -11.223 1.00 26.97 188 THR A C 1
ATOM 1387 O O . THR A 1 188 ? 12.993 40.154 -11.419 1.00 27.77 188 THR A O 1
ATOM 1391 N N . VAL A 1 189 ? 10.868 40.756 -11.686 1.00 25.44 189 VAL A N 1
ATOM 1392 C CA . VAL A 1 189 ? 10.626 39.662 -12.618 1.00 23.52 189 VAL A CA 1
ATOM 1393 C C . VAL A 1 189 ? 11.319 39.894 -13.962 1.00 23.26 189 VAL A C 1
ATOM 1394 O O . VAL A 1 189 ? 11.991 39.002 -14.457 1.00 21.84 189 VAL A O 1
ATOM 1398 N N . THR A 1 190 ? 11.184 41.101 -14.508 1.00 24.75 190 THR A N 1
ATOM 1399 C CA . THR A 1 190 ? 11.778 41.467 -15.794 1.00 26.05 190 THR A CA 1
ATOM 1400 C C . THR A 1 190 ? 13.282 41.212 -15.771 1.00 26.82 190 THR A C 1
ATOM 1401 O O . THR A 1 190 ? 13.814 40.482 -16.595 1.00 25.70 190 THR A O 1
ATOM 1405 N N . ARG A 1 191 ? 13.951 41.773 -14.776 1.00 28.19 191 ARG A N 1
ATOM 1406 C CA . ARG A 1 191 ? 15.386 41.577 -14.610 1.00 29.00 191 ARG A CA 1
ATOM 1407 C C . ARG A 1 191 ? 15.754 40.089 -14.557 1.00 27.83 191 ARG A C 1
ATOM 1408 O O . ARG A 1 191 ? 16.713 39.671 -15.197 1.00 27.71 191 ARG A O 1
ATOM 1416 N N . LEU A 1 192 ? 14.993 39.290 -13.810 1.00 26.17 192 LEU A N 1
ATOM 1417 C CA . LEU A 1 192 ? 15.376 37.894 -13.598 1.00 25.54 192 LEU A CA 1
ATOM 1418 C C . LEU A 1 192 ? 15.111 37.066 -14.855 1.00 25.25 192 LEU A C 1
ATOM 1419 O O . LEU A 1 192 ? 15.915 36.191 -15.212 1.00 26.36 192 LEU A O 1
ATOM 1424 N N . LEU A 1 193 ? 14.007 37.341 -15.539 1.00 24.54 193 LEU A N 1
ATOM 1425 C CA . LEU A 1 193 ? 13.771 36.723 -16.841 1.00 24.49 193 LEU A CA 1
ATOM 1426 C C . LEU A 1 193 ? 14.925 37.087 -17.809 1.00 26.07 193 LEU A C 1
ATOM 1427 O O . LEU A 1 193 ? 15.489 36.212 -18.495 1.00 26.23 193 LEU A O 1
ATOM 1432 N N . GLY A 1 194 ? 15.317 38.355 -17.820 1.00 26.51 194 GLY A N 1
ATOM 1433 C CA . GLY A 1 194 ? 16.454 38.791 -18.643 1.00 28.42 194 GLY A CA 1
ATOM 1434 C C . GLY A 1 194 ? 17.729 37.996 -18.402 1.00 29.09 194 GLY A C 1
ATOM 1435 O O . GLY A 1 194 ? 18.416 37.615 -19.355 1.00 29.67 194 GLY A O 1
ATOM 1436 N N . ASP A 1 195 ? 18.039 37.754 -17.125 1.00 29.36 195 ASP A N 1
ATOM 1437 C CA . ASP A 1 195 ? 19.212 36.973 -16.713 1.00 30.28 195 ASP A CA 1
ATOM 1438 C C . ASP A 1 195 ? 19.106 35.542 -17.197 1.00 29.55 195 ASP A C 1
ATOM 1439 O O . ASP A 1 195 ? 20.077 34.956 -17.674 1.00 31.06 195 ASP A O 1
ATOM 1444 N N . LEU A 1 196 ? 17.915 34.972 -17.066 1.00 28.20 196 LEU A N 1
ATOM 1445 C CA . LEU A 1 196 ? 17.674 33.603 -17.511 1.00 27.15 196 LEU A CA 1
ATOM 1446 C C . LEU A 1 196 ? 17.868 33.420 -19.008 1.00 28.40 196 LEU A C 1
ATOM 1447 O O . LEU A 1 196 ? 18.470 32.423 -19.441 1.00 28.09 196 LEU A O 1
ATOM 1452 N N . ARG A 1 197 ? 17.355 34.373 -19.801 1.00 29.90 197 ARG A N 1
ATOM 1453 C CA . ARG A 1 197 ? 17.589 34.390 -21.246 1.00 31.42 197 ARG A CA 1
ATOM 1454 C C . ARG A 1 197 ? 19.057 34.536 -21.575 1.00 33.40 197 ARG A C 1
ATOM 1455 O O . ARG A 1 197 ? 19.548 33.860 -22.473 1.00 34.06 197 ARG A O 1
ATOM 1463 N N . GLU A 1 198 ? 19.741 35.456 -20.897 1.00 35.18 198 GLU A N 1
ATOM 1464 C CA . GLU A 1 198 ? 21.180 35.691 -21.141 1.00 37.76 198 GLU A CA 1
ATOM 1465 C C . GLU A 1 198 ? 22.005 34.444 -20.764 1.00 37.95 198 GLU A C 1
ATOM 1466 O O . GLU A 1 198 ? 23.018 34.161 -21.391 1.00 39.32 198 GLU A O 1
ATOM 1472 N N . SER A 1 199 ? 21.559 33.691 -19.761 1.00 36.68 199 SER A N 1
ATOM 1473 C CA . SER A 1 199 ? 22.224 32.425 -19.406 1.00 36.74 199 SER A CA 1
ATOM 1474 C C . SER A 1 199 ? 21.830 31.265 -20.331 1.00 36.70 199 SER A C 1
ATOM 1475 O O . SER A 1 199 ? 22.325 30.149 -20.176 1.00 36.91 199 SER A O 1
ATOM 1478 N N . LYS A 1 200 ? 20.972 31.540 -21.309 1.00 36.58 200 LYS A N 1
ATOM 1479 C CA . LYS A 1 200 ? 20.521 30.534 -22.273 1.00 36.83 200 LYS A CA 1
ATOM 1480 C C . LYS A 1 200 ? 19.793 29.381 -21.578 1.00 35.37 200 LYS A C 1
ATOM 1481 O O . LYS A 1 200 ? 19.972 28.227 -21.961 1.00 36.29 200 LYS A O 1
ATOM 1487 N N . LEU A 1 201 ? 18.982 29.706 -20.562 1.00 33.40 201 LEU A N 1
ATOM 1488 C CA . LEU A 1 201 ? 18.141 28.723 -19.868 1.00 31.79 201 LEU A CA 1
ATOM 1489 C C . LEU A 1 201 ? 16.677 28.752 -20.334 1.00 30.17 201 LEU A C 1
ATOM 1490 O O . LEU A 1 201 ? 15.990 27.737 -20.265 1.00 28.97 201 LEU A O 1
ATOM 1495 N N . ILE A 1 202 ? 16.207 29.924 -20.764 1.00 29.29 202 ILE A N 1
ATOM 1496 C CA . ILE A 1 202 ? 14.877 30.079 -21.334 1.00 27.91 202 ILE A CA 1
ATOM 1497 C C . ILE A 1 202 ? 14.928 30.886 -22.647 1.00 29.19 202 ILE A C 1
ATOM 1498 O O . ILE A 1 202 ? 15.906 31.572 -22.921 1.00 29.98 202 ILE A O 1
ATOM 1503 N N . ALA A 1 203 ? 13.881 30.773 -23.455 1.00 28.83 203 ALA A N 1
ATOM 1504 C CA . ALA A 1 203 ? 13.627 31.707 -24.541 1.00 30.29 203 ALA A CA 1
ATOM 1505 C C . ALA A 1 203 ? 12.265 32.341 -24.291 1.00 29.57 203 ALA A C 1
ATOM 1506 O O . ALA A 1 203 ? 11.429 31.762 -23.603 1.00 29.09 203 ALA A O 1
ATOM 1508 N N . ILE A 1 204 ? 12.042 33.532 -24.838 1.00 30.84 204 ILE A N 1
ATOM 1509 C CA . ILE A 1 204 ? 10.733 34.187 -24.734 1.00 30.85 204 ILE A CA 1
ATOM 1510 C C . ILE A 1 204 ? 10.252 34.618 -26.121 1.00 32.96 204 ILE A C 1
ATOM 1511 O O . ILE A 1 204 ? 10.963 35.310 -26.830 1.00 33.55 204 ILE A O 1
ATOM 1516 N N . HIS A 1 205 ? 9.046 34.189 -26.478 1.00 34.18 205 HIS A N 1
ATOM 1517 C CA A HIS A 1 205 ? 8.428 34.532 -27.757 0.60 36.74 205 HIS A CA 1
ATOM 1518 C CA B HIS A 1 205 ? 8.422 34.557 -27.752 0.40 36.27 205 HIS A CA 1
ATOM 1519 C C . HIS A 1 205 ? 6.923 34.714 -27.538 1.00 36.56 205 HIS A C 1
ATOM 1520 O O . HIS A 1 205 ? 6.259 33.813 -27.024 1.00 35.26 205 HIS A O 1
ATOM 1533 N N . LYS A 1 206 ? 6.407 35.882 -27.910 1.00 38.33 206 LYS A N 1
ATOM 1534 C CA . LYS A 1 206 ? 4.986 36.221 -27.786 1.00 39.23 206 LYS A CA 1
ATOM 1535 C C . LYS A 1 206 ? 4.399 36.053 -26.377 1.00 37.31 206 LYS A C 1
ATOM 1536 O O . LYS A 1 206 ? 3.251 35.625 -26.217 1.00 36.89 206 LYS A O 1
ATOM 1542 N N . LYS A 1 207 ? 5.205 36.394 -25.375 1.00 36.13 207 LYS A N 1
ATOM 1543 C CA . LYS A 1 207 ? 4.853 36.267 -23.955 1.00 34.43 207 LYS A CA 1
ATOM 1544 C C . LYS A 1 207 ? 4.753 34.823 -23.476 1.00 32.18 207 LYS A C 1
ATOM 1545 O O . LYS A 1 207 ? 4.309 34.551 -22.340 1.00 31.69 207 LYS A O 1
ATOM 1551 N N . ARG A 1 208 ? 5.227 33.901 -24.307 1.00 30.62 208 ARG A N 1
ATOM 1552 C CA . ARG A 1 208 ? 5.416 32.526 -23.874 1.00 28.10 208 ARG A CA 1
ATOM 1553 C C . ARG A 1 208 ? 6.869 32.189 -23.550 1.00 26.32 208 ARG A C 1
ATOM 1554 O O . ARG A 1 208 ? 7.766 32.384 -24.349 1.00 25.84 208 ARG A O 1
ATOM 1562 N N . ILE A 1 209 ? 7.064 31.637 -22.358 1.00 24.57 209 ILE A N 1
ATOM 1563 C CA . ILE A 1 209 ? 8.375 31.263 -21.900 1.00 23.78 209 ILE A CA 1
ATOM 1564 C C . ILE A 1 209 ? 8.616 29.808 -22.244 1.00 23.91 209 ILE A C 1
ATOM 1565 O O . ILE A 1 209 ? 7.811 28.960 -21.883 1.00 24.91 209 ILE A O 1
ATOM 1570 N N . THR A 1 210 ? 9.731 29.528 -22.905 1.00 24.24 210 THR A N 1
ATOM 1571 C CA . THR A 1 210 ? 10.169 28.175 -23.175 1.00 24.26 210 THR A CA 1
ATOM 1572 C C . THR A 1 210 ? 11.343 27.901 -22.263 1.00 24.68 210 THR A C 1
ATOM 1573 O O . THR A 1 210 ? 12.283 28.687 -22.241 1.00 24.21 210 THR A O 1
ATOM 1577 N N . VAL A 1 211 ? 11.280 26.805 -21.501 1.00 25.67 211 VAL A N 1
ATOM 1578 C CA . VAL A 1 211 ? 12.387 26.361 -20.642 1.00 26.52 211 VAL A CA 1
ATOM 1579 C C . VAL A 1 211 ? 13.113 25.221 -21.343 1.00 29.12 211 VAL A C 1
ATOM 1580 O O . VAL A 1 211 ? 12.504 24.182 -21.631 1.00 29.87 211 VAL A O 1
ATOM 1584 N N . PHE A 1 212 ? 14.400 25.408 -21.622 1.00 30.52 212 PHE A N 1
ATOM 1585 C CA . PHE A 1 212 ? 15.099 24.541 -22.559 1.00 33.20 212 PHE A CA 1
ATOM 1586 C C . PHE A 1 212 ? 15.340 23.124 -22.059 1.00 34.67 212 PHE A C 1
ATOM 1587 O O . PHE A 1 212 ? 15.275 22.175 -22.861 1.00 37.01 212 PHE A O 1
ATOM 1595 N N . ASN A 1 213 ? 15.727 22.988 -20.792 1.00 34.04 213 ASN A N 1
ATOM 1596 C CA . ASN A 1 213 ? 15.980 21.668 -20.209 1.00 35.40 213 ASN A CA 1
ATOM 1597 C C . ASN A 1 213 ? 15.382 21.583 -18.810 1.00 33.26 213 ASN A C 1
ATOM 1598 O O . ASN A 1 213 ? 16.119 21.494 -17.820 1.00 33.00 213 ASN A O 1
ATOM 1603 N N . PRO A 1 214 ? 14.054 21.589 -18.721 1.00 31.67 214 PRO A N 1
ATOM 1604 C CA . PRO A 1 214 ? 13.405 21.606 -17.405 1.00 30.87 214 PRO A CA 1
ATOM 1605 C C . PRO A 1 214 ? 13.799 20.436 -16.484 1.00 31.66 214 PRO A C 1
ATOM 1606 O O . PRO A 1 214 ? 13.915 20.635 -15.279 1.00 31.10 214 PRO A O 1
ATOM 1610 N N . VAL A 1 215 ? 14.062 19.252 -17.040 1.00 33.87 215 VAL A N 1
ATOM 1611 C CA . VAL A 1 215 ? 14.500 18.111 -16.234 1.00 35.16 215 VAL A CA 1
ATOM 1612 C C . VAL A 1 215 ? 15.824 18.417 -15.576 1.00 35.82 215 VAL A C 1
ATOM 1613 O O . VAL A 1 215 ? 15.952 18.289 -14.364 1.00 35.75 215 VAL A O 1
ATOM 1617 N N . ALA A 1 216 ? 16.803 18.847 -16.360 1.00 36.67 216 ALA A N 1
ATOM 1618 C CA . ALA A 1 216 ? 18.129 19.123 -15.807 1.00 37.80 216 ALA A CA 1
ATOM 1619 C C . ALA A 1 216 ? 18.125 20.302 -14.824 1.00 36.88 216 ALA A C 1
ATOM 1620 O O . ALA A 1 216 ? 18.881 20.287 -13.855 1.00 37.45 216 ALA A O 1
ATOM 1622 N N . LEU A 1 217 ? 17.276 21.302 -15.061 1.00 35.97 217 LEU A N 1
ATOM 1623 C CA . LEU A 1 217 ? 17.130 22.433 -14.135 1.00 35.65 217 LEU A CA 1
ATOM 1624 C C . LEU A 1 217 ? 16.605 21.981 -12.776 1.00 36.70 217 LEU A C 1
ATOM 1625 O O . LEU A 1 217 ? 17.048 22.477 -11.747 1.00 37.13 217 LEU A O 1
ATOM 1630 N N . SER A 1 218 ? 15.642 21.063 -12.777 1.00 37.45 218 SER A N 1
ATOM 1631 C CA . SER A 1 218 ? 15.019 20.627 -11.537 1.00 37.91 218 SER A CA 1
ATOM 1632 C C . SER A 1 218 ? 16.030 19.867 -10.663 1.00 40.72 218 SER A C 1
ATOM 1633 O O . SER A 1 218 ? 15.958 19.948 -9.450 1.00 40.37 218 SER A O 1
ATOM 1636 N N . GLN A 1 219 ? 16.987 19.177 -11.286 1.00 43.55 219 GLN A N 1
ATOM 1637 C CA A GLN A 1 219 ? 17.973 18.428 -10.525 0.70 46.28 219 GLN A CA 1
ATOM 1638 C CA B GLN A 1 219 ? 18.057 18.439 -10.593 0.30 46.08 219 GLN A CA 1
ATOM 1639 C C . GLN A 1 219 ? 18.817 19.342 -9.633 1.00 47.23 219 GLN A C 1
ATOM 1640 O O . GLN A 1 219 ? 19.355 18.880 -8.626 1.00 48.65 219 GLN A O 1
ATOM 1651 N N . GLN A 1 220 ? 18.896 20.631 -9.985 1.00 47.41 220 GLN A N 1
ATOM 1652 C CA A GLN A 1 220 ? 19.675 21.611 -9.210 0.50 48.37 220 GLN A CA 1
ATOM 1653 C CA B GLN A 1 220 ? 19.670 21.607 -9.222 0.50 48.46 220 GLN A CA 1
ATOM 1654 C C . GLN A 1 220 ? 18.893 22.141 -8.000 1.00 48.24 220 GLN A C 1
ATOM 1655 O O . GLN A 1 220 ? 19.327 23.087 -7.350 1.00 49.36 220 GLN A O 1
ATOM 1666 N N . PHE A 1 221 ? 17.748 21.528 -7.683 1.00 48.39 221 PHE A N 1
ATOM 1667 C CA . PHE A 1 221 ? 16.898 21.947 -6.551 1.00 48.34 221 PHE A CA 1
ATOM 1668 C C . PHE A 1 221 ? 16.745 20.900 -5.443 1.00 49.84 221 PHE A C 1
ATOM 1669 O O . PHE A 1 221 ? 15.883 21.060 -4.586 1.00 49.82 221 PHE A O 1
ATOM 1677 N N . SER A 1 222 ? 17.576 19.856 -5.423 1.00 51.93 222 SER A N 1
ATOM 1678 C CA . SER A 1 222 ? 17.225 18.626 -4.683 1.00 53.16 222 SER A CA 1
ATOM 1679 C C . SER A 1 222 ? 17.541 18.656 -3.177 1.00 54.39 222 SER A C 1
ATOM 1680 O O . SER A 1 222 ? 18.426 19.388 -2.720 1.00 54.93 222 SER A O 1
ATOM 1683 N N . MET B 1 11 ? -10.134 5.446 23.298 1.00 69.02 11 MET B N 1
ATOM 1684 C CA . MET B 1 11 ? -10.147 6.861 22.954 1.00 66.40 11 MET B CA 1
ATOM 1685 C C . MET B 1 11 ? -11.190 7.142 21.882 1.00 66.06 11 MET B C 1
ATOM 1686 O O . MET B 1 11 ? -12.299 6.623 21.949 1.00 68.28 11 MET B O 1
ATOM 1688 N N . PHE B 1 12 ? -10.818 7.966 20.902 1.00 63.01 12 PHE B N 1
ATOM 1689 C CA . PHE B 1 12 ? -11.697 8.323 19.790 1.00 61.50 12 PHE B CA 1
ATOM 1690 C C . PHE B 1 12 ? -11.674 7.179 18.788 1.00 61.40 12 PHE B C 1
ATOM 1691 O O . PHE B 1 12 ? -12.332 7.203 17.755 1.00 60.81 12 PHE B O 1
ATOM 1693 N N . ARG B 1 13 ? -10.890 6.176 19.139 1.00 61.77 13 ARG B N 1
ATOM 1694 C CA . ARG B 1 13 ? -10.745 4.927 18.369 1.00 62.09 13 ARG B CA 1
ATOM 1695 C C . ARG B 1 13 ? -12.021 4.166 18.031 1.00 63.72 13 ARG B C 1
ATOM 1696 O O . ARG B 1 13 ? -11.919 3.137 17.347 1.00 64.46 13 ARG B O 1
ATOM 1704 N N . GLU B 1 14 ? -13.189 4.638 18.521 1.00 64.00 14 GLU B N 1
ATOM 1705 C CA . GLU B 1 14 ? -14.559 4.537 17.933 1.00 64.20 14 GLU B CA 1
ATOM 1706 C C . GLU B 1 14 ? -14.628 4.811 16.402 1.00 61.82 14 GLU B C 1
ATOM 1707 O O . GLU B 1 14 ? -15.588 4.425 15.740 1.00 62.98 14 GLU B O 1
ATOM 1709 N N . LEU B 1 15 ? -13.630 5.523 15.869 1.00 58.07 15 LEU B N 1
ATOM 1710 C CA . LEU B 1 15 ? -13.430 5.686 14.431 1.00 55.77 15 LEU B CA 1
ATOM 1711 C C . LEU B 1 15 ? -13.042 4.355 13.764 1.00 55.54 1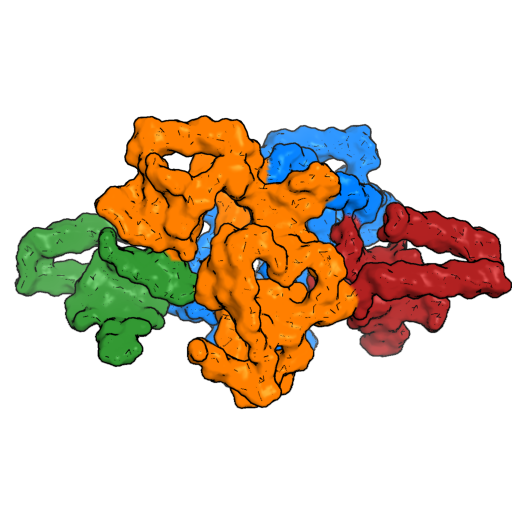5 LEU B C 1
ATOM 1712 O O . LEU B 1 15 ? -13.415 4.106 12.617 1.00 55.95 15 LEU B O 1
ATOM 1717 N N . GLY B 1 16 ? -12.273 3.525 14.471 1.00 54.97 16 GLY B N 1
ATOM 1718 C CA . GLY B 1 16 ? -11.758 2.270 13.920 1.00 54.84 16 GLY B CA 1
ATOM 1719 C C . GLY B 1 16 ? -12.846 1.230 13.744 1.00 56.38 16 GLY B C 1
ATOM 1720 O O . GLY B 1 16 ? -13.923 1.359 14.314 1.00 57.74 16 GLY B O 1
ATOM 1721 N N . SER B 1 17 ? -12.571 0.204 12.942 1.00 56.03 17 SER B N 1
ATOM 1722 C CA . SER B 1 17 ? -13.497 -0.927 12.787 1.00 58.34 17 SER B CA 1
ATOM 1723 C C . SER B 1 17 ? -12.750 -2.168 12.285 1.00 58.91 17 SER B C 1
ATOM 1724 O O . SER B 1 17 ? -11.518 -2.152 12.197 1.00 57.57 17 SER B O 1
ATOM 1727 N N . GLY B 1 18 ? -13.486 -3.237 11.971 1.00 60.69 18 GLY B N 1
ATOM 1728 C CA . GLY B 1 18 ? -12.907 -4.394 11.289 1.00 61.40 18 GLY B CA 1
ATOM 1729 C C . GLY B 1 18 ? -12.233 -4.003 9.977 1.00 58.93 18 GLY B C 1
ATOM 1730 O O . GLY B 1 18 ? -11.143 -4.474 9.681 1.00 58.03 18 GLY B O 1
ATOM 1731 N N . LYS B 1 19 ? -12.885 -3.116 9.219 1.00 57.70 19 LYS B N 1
ATOM 1732 C CA . LYS B 1 19 ? -12.414 -2.659 7.898 1.00 55.99 19 LYS B CA 1
ATOM 1733 C C . LYS B 1 19 ? -11.643 -1.323 7.901 1.00 53.47 19 LYS B C 1
ATOM 1734 O O . LYS B 1 19 ? -11.088 -0.941 6.863 1.00 52.36 19 LYS B O 1
ATOM 1740 N N . LEU B 1 20 ? -11.615 -0.615 9.040 1.00 52.99 20 LEU B N 1
ATOM 1741 C CA . LEU B 1 20 ? -10.665 0.502 9.263 1.00 50.49 20 LEU B CA 1
ATOM 1742 C C . LEU B 1 20 ? -9.783 0.137 10.468 1.00 51.14 20 LEU B C 1
ATOM 1743 O O . LEU B 1 20 ? -9.955 0.665 11.564 1.00 51.54 20 LEU B O 1
ATOM 1748 N N . PRO B 1 21 ? -8.825 -0.778 10.270 1.00 52.06 21 PRO B N 1
ATOM 1749 C CA . PRO B 1 21 ? -8.079 -1.278 11.406 1.00 53.46 21 PRO B CA 1
ATOM 1750 C C . PRO B 1 21 ? -6.988 -0.281 11.769 1.00 51.57 21 PRO B C 1
ATOM 1751 O O . PRO B 1 21 ? -5.798 -0.542 11.569 1.00 51.25 21 PRO B O 1
ATOM 1755 N N . LEU B 1 22 ? -7.397 0.873 12.281 1.00 50.66 22 LEU B N 1
ATOM 1756 C CA . LEU B 1 22 ? -6.447 1.918 12.540 1.00 48.97 22 LEU B CA 1
ATOM 1757 C C . LEU B 1 22 ? -5.652 1.568 13.790 1.00 49.75 22 LEU B C 1
ATOM 1758 O O . LEU B 1 22 ? -6.017 0.680 14.536 1.00 52.12 22 LEU B O 1
ATOM 1763 N N . GLN B 1 23 ? -4.521 2.234 13.956 1.00 48.59 23 GLN B N 1
ATOM 1764 C CA . GLN B 1 23 ? -3.566 1.954 15.022 1.00 49.35 23 GLN B CA 1
ATOM 1765 C C . GLN B 1 23 ? -3.116 3.290 15.614 1.00 46.99 23 GLN B C 1
ATOM 1766 O O . GLN B 1 23 ? -3.022 4.291 14.898 1.00 43.91 23 GLN B O 1
ATOM 1772 N N . ILE B 1 24 ? -2.878 3.290 16.924 1.00 47.53 24 ILE B N 1
ATOM 1773 C CA . ILE B 1 24 ? -2.369 4.453 17.628 1.00 45.87 24 ILE B CA 1
ATOM 1774 C C . ILE B 1 24 ? -0.858 4.424 17.537 1.00 45.22 24 ILE B C 1
ATOM 1775 O O . ILE B 1 24 ? -0.249 3.375 17.712 1.00 47.47 24 ILE B O 1
ATOM 1780 N N . GLU B 1 25 ? -0.256 5.566 17.238 1.00 42.86 25 GLU B N 1
ATOM 1781 C CA . GLU B 1 25 ? 1.184 5.724 17.346 1.00 42.29 25 GLU B CA 1
ATOM 1782 C C . GLU B 1 25 ? 1.379 6.966 18.191 1.00 40.98 25 GLU B C 1
ATOM 1783 O O . GLU B 1 25 ? 0.564 7.898 18.150 1.00 39.24 25 GLU B O 1
ATOM 1789 N N . GLN B 1 26 ? 2.424 6.937 19.003 1.00 41.53 26 GLN B N 1
ATOM 1790 C CA . GLN B 1 26 ? 2.871 8.098 19.741 1.00 40.67 26 GLN B CA 1
ATOM 1791 C C . GLN B 1 26 ? 4.333 8.323 19.439 1.00 39.46 26 GLN B C 1
ATOM 1792 O O . GLN B 1 26 ? 5.085 7.389 19.142 1.00 38.84 26 GLN B O 1
ATOM 1798 N N . PHE B 1 27 ? 4.731 9.577 19.550 1.00 37.98 27 PHE B N 1
ATOM 1799 C CA . PHE B 1 27 ? 6.100 9.961 19.269 1.00 38.22 27 PHE B CA 1
ATOM 1800 C C . PHE B 1 27 ? 6.536 11.008 20.249 1.00 38.27 27 PHE B C 1
ATOM 1801 O O . PHE B 1 27 ? 5.818 11.977 20.487 1.00 36.86 27 PHE B O 1
ATOM 1809 N N . GLU B 1 28 ? 7.723 10.820 20.794 1.00 40.09 28 GLU B N 1
ATOM 1810 C CA . GLU B 1 28 ? 8.344 11.841 21.608 1.00 40.87 28 GLU B CA 1
ATOM 1811 C C . GLU B 1 28 ? 8.727 13.031 20.717 1.00 38.98 28 GLU B C 1
ATOM 1812 O O . GLU B 1 28 ? 8.886 12.895 19.498 1.00 38.35 28 GLU B O 1
ATOM 1818 N N . ARG B 1 29 ? 8.872 14.198 21.331 1.00 38.50 29 ARG B N 1
ATOM 1819 C CA . ARG B 1 29 ? 9.230 15.400 20.612 1.00 37.01 29 ARG B CA 1
ATOM 1820 C C . ARG B 1 29 ? 10.435 15.135 19.707 1.00 37.01 29 ARG B C 1
ATOM 1821 O O . ARG B 1 29 ? 11.385 14.462 20.109 1.00 38.21 29 ARG B O 1
ATOM 1829 N N . GLY B 1 30 ? 10.371 15.652 18.476 1.00 35.37 30 GLY B N 1
ATOM 1830 C CA . GLY B 1 30 ? 11.493 15.590 17.535 1.00 35.01 30 GLY B CA 1
ATOM 1831 C C . GLY B 1 30 ? 11.651 14.259 16.839 1.00 35.72 30 GLY B C 1
ATOM 1832 O O . GLY B 1 30 ? 12.562 14.088 16.060 1.00 37.19 30 GLY B O 1
ATOM 1833 N N . LYS B 1 31 ? 10.772 13.305 17.115 1.00 36.13 31 LYS B N 1
ATOM 1834 C CA . LYS B 1 31 ? 10.816 12.005 16.454 1.00 36.39 31 LYS B CA 1
ATOM 1835 C C . LYS B 1 31 ? 10.093 12.050 15.106 1.00 34.34 31 LYS B C 1
ATOM 1836 O O . LYS B 1 31 ? 9.104 12.783 14.908 1.00 32.30 31 LYS B O 1
ATOM 1842 N N . THR B 1 32 ? 10.617 11.263 14.174 1.00 34.06 32 THR B N 1
ATOM 1843 C CA . THR B 1 32 ? 10.160 11.264 12.806 1.00 32.32 32 THR B CA 1
ATOM 1844 C C . THR B 1 32 ? 8.972 10.353 12.657 1.00 31.60 32 THR B C 1
ATOM 1845 O O . THR B 1 32 ? 8.985 9.266 13.164 1.00 33.66 32 THR B O 1
ATOM 1849 N N . ILE B 1 33 ? 7.939 10.823 11.976 1.00 29.86 33 ILE B N 1
ATOM 1850 C CA . ILE B 1 33 ? 6.742 10.028 11.696 1.00 29.70 33 ILE B CA 1
ATOM 1851 C C . ILE B 1 33 ? 6.900 9.305 10.339 1.00 30.13 33 ILE B C 1
ATOM 1852 O O . ILE B 1 33 ? 6.582 8.123 10.210 1.00 31.61 33 ILE B O 1
ATOM 1857 N N . PHE B 1 34 ? 7.401 10.014 9.334 1.00 28.91 34 PHE B N 1
ATOM 1858 C CA . PHE B 1 34 ? 7.926 9.365 8.124 1.00 29.47 34 PHE B CA 1
ATOM 1859 C C . PHE B 1 34 ? 9.064 10.201 7.511 1.00 28.83 34 PHE B C 1
ATOM 1860 O O . PHE B 1 34 ? 9.075 11.421 7.666 1.00 27.39 34 PHE B O 1
ATOM 1868 N N . PHE B 1 35 ? 10.043 9.534 6.895 1.00 29.92 35 PHE B N 1
ATOM 1869 C CA . PHE B 1 35 ? 11.152 10.193 6.182 1.00 30.16 35 PHE B CA 1
ATOM 1870 C C . PHE B 1 35 ? 10.900 10.201 4.660 1.00 29.00 35 PHE B C 1
ATOM 1871 O O . PHE B 1 35 ? 10.179 9.360 4.141 1.00 28.91 35 PHE B O 1
ATOM 1879 N N . PRO B 1 36 ? 11.563 11.111 3.930 1.00 28.16 36 PRO B N 1
ATOM 1880 C CA . PRO B 1 36 ? 11.568 10.974 2.465 1.00 28.71 36 PRO B CA 1
ATOM 1881 C C . PRO B 1 36 ? 12.125 9.646 2.030 1.00 29.83 36 PRO B C 1
ATOM 1882 O O . PRO B 1 36 ? 13.138 9.214 2.560 1.00 31.13 36 PRO B O 1
ATOM 1886 N N . GLY B 1 37 ? 11.468 8.995 1.080 1.00 30.33 37 GLY B N 1
ATOM 1887 C CA . GLY B 1 37 ? 11.915 7.696 0.607 1.00 31.88 37 GLY B CA 1
ATOM 1888 C C . GLY B 1 37 ? 11.077 6.551 1.156 1.00 32.84 37 GLY B C 1
ATOM 1889 O O . GLY B 1 37 ? 11.062 5.463 0.571 1.00 34.21 37 GLY B O 1
ATOM 1890 N N . ASP B 1 38 ? 10.384 6.771 2.277 1.00 31.58 38 ASP B N 1
ATOM 1891 C CA . ASP B 1 38 ? 9.516 5.744 2.854 1.00 32.42 38 ASP B CA 1
ATOM 1892 C C . ASP B 1 38 ? 8.300 5.513 1.962 1.00 32.11 38 ASP B C 1
ATOM 1893 O O . ASP B 1 38 ? 7.753 6.466 1.398 1.00 31.12 38 ASP B O 1
ATOM 1898 N N . PRO B 1 39 ? 7.844 4.261 1.847 1.00 33.48 39 PRO B N 1
ATOM 1899 C CA . PRO B 1 39 ? 6.606 3.987 1.115 1.00 33.31 39 PRO B CA 1
ATOM 1900 C C . PRO B 1 39 ? 5.411 4.761 1.663 1.00 32.21 39 PRO B C 1
ATOM 1901 O O . PRO B 1 39 ? 5.256 4.899 2.889 1.00 31.99 39 PRO B O 1
ATOM 1905 N N . ALA B 1 40 ? 4.562 5.257 0.776 1.00 31.73 40 ALA B N 1
ATOM 1906 C CA . ALA B 1 40 ? 3.413 6.051 1.201 1.00 30.96 40 ALA B CA 1
ATOM 1907 C C . ALA B 1 40 ? 2.255 5.090 1.514 1.00 31.82 40 ALA B C 1
ATOM 1908 O O . ALA B 1 40 ? 1.220 5.062 0.842 1.00 31.39 40 ALA B O 1
ATOM 1910 N N . GLU B 1 41 ? 2.473 4.277 2.537 1.00 33.76 41 GLU B N 1
ATOM 1911 C CA . GLU B 1 41 ? 1.533 3.207 2.920 1.00 35.78 41 GLU B CA 1
ATOM 1912 C C . GLU B 1 41 ? 0.305 3.720 3.673 1.00 34.71 41 GLU B C 1
ATOM 1913 O O . GLU B 1 41 ? -0.793 3.229 3.446 1.00 35.20 41 GLU B O 1
ATOM 1919 N N . ARG B 1 42 ? 0.489 4.715 4.538 1.00 33.47 42 ARG B N 1
ATOM 1920 C CA . ARG B 1 42 ? -0.565 5.137 5.471 1.00 34.07 42 ARG B CA 1
ATOM 1921 C C . ARG B 1 42 ? -1.131 6.550 5.258 1.00 33.14 42 ARG B C 1
ATOM 1922 O O . ARG B 1 42 ? -0.521 7.382 4.588 1.00 32.76 42 ARG B O 1
ATOM 1930 N N . VAL B 1 43 ? -2.336 6.762 5.786 1.00 33.83 43 VAL B N 1
ATOM 1931 C CA . VAL B 1 43 ? -2.919 8.080 6.008 1.00 33.21 43 VAL B CA 1
ATOM 1932 C C . VAL B 1 43 ? -2.908 8.302 7.513 1.00 33.27 43 VAL B C 1
ATOM 1933 O O . VAL B 1 43 ? -3.007 7.335 8.278 1.00 34.65 43 VAL B O 1
ATOM 1937 N N . TYR B 1 44 ? -2.823 9.561 7.930 1.00 31.77 44 TYR B N 1
ATOM 1938 C CA . TYR B 1 44 ? -2.732 9.906 9.351 1.00 31.57 44 TYR B CA 1
ATOM 1939 C C . TYR B 1 44 ? -3.814 10.909 9.767 1.00 30.44 44 TYR B C 1
ATOM 1940 O O . TYR B 1 44 ? -4.210 11.776 8.989 1.00 29.81 44 TYR B O 1
ATOM 1949 N N . LEU B 1 45 ? -4.316 10.742 10.989 1.00 31.05 45 LEU B N 1
ATOM 1950 C CA . LEU B 1 45 ? -5.129 11.760 11.665 1.00 30.47 45 LEU B CA 1
ATOM 1951 C C . LEU B 1 45 ? -4.383 12.173 12.920 1.00 29.40 45 LEU B C 1
ATOM 1952 O O . LEU B 1 45 ? -4.251 11.378 13.848 1.00 30.58 45 LEU B O 1
ATOM 1957 N N . LEU B 1 46 ? -3.903 13.415 12.946 1.00 27.63 46 LEU B N 1
ATOM 1958 C CA . LEU B 1 46 ? -3.250 13.944 14.133 1.00 27.50 46 LEU B CA 1
ATOM 1959 C C . LEU B 1 46 ? -4.286 14.135 15.252 1.00 29.23 46 LEU B C 1
ATOM 1960 O O . LEU B 1 46 ? -5.270 14.836 15.076 1.00 29.24 46 LEU B O 1
ATOM 1965 N N . VAL B 1 47 ? -4.064 13.515 16.401 1.00 31.35 47 VAL B N 1
ATOM 1966 C CA . VAL B 1 47 ? -5.034 13.578 17.501 1.00 32.71 47 VAL B CA 1
ATOM 1967 C C . VAL B 1 47 ? -4.633 14.621 18.508 1.00 33.05 47 VAL B C 1
ATOM 1968 O O . VAL B 1 47 ? -5.440 15.464 18.853 1.00 33.55 47 VAL B O 1
ATOM 1972 N N . LYS B 1 48 ? -3.380 14.592 18.956 1.00 33.73 48 LYS B N 1
ATOM 1973 C CA . LYS B 1 48 ? -2.874 15.612 19.890 1.00 33.81 48 LYS B CA 1
ATOM 1974 C C . LYS B 1 48 ? -1.434 15.988 19.577 1.00 31.96 48 LYS B C 1
ATOM 1975 O O . LYS B 1 48 ? -0.614 15.133 19.312 1.00 31.56 48 LYS B O 1
ATOM 1981 N N . GLY B 1 49 ? -1.130 17.275 19.630 1.00 30.60 49 GLY B N 1
ATOM 1982 C CA . GLY B 1 49 ? 0.203 17.746 19.295 1.00 29.72 49 GLY B CA 1
ATOM 1983 C C . GLY B 1 49 ? 0.312 18.483 17.962 1.00 27.78 49 GLY B C 1
ATOM 1984 O O . GLY B 1 49 ? -0.678 18.918 17.372 1.00 28.33 49 GLY B O 1
ATOM 1985 N N . ALA B 1 50 ? 1.547 18.649 17.518 1.00 26.28 50 ALA B N 1
ATOM 1986 C CA . ALA B 1 50 ? 1.866 19.419 16.352 1.00 24.26 50 ALA B CA 1
ATOM 1987 C C . ALA B 1 50 ? 2.877 18.615 15.526 1.00 23.77 50 ALA B C 1
ATOM 1988 O O . ALA B 1 50 ? 3.903 18.186 16.050 1.00 23.58 50 ALA B O 1
ATOM 1990 N N . VAL B 1 51 ? 2.545 18.402 14.247 1.00 22.91 51 VAL B N 1
ATOM 1991 C CA . VAL B 1 51 ? 3.413 17.729 13.307 1.00 22.74 51 VAL B CA 1
ATOM 1992 C C . VAL B 1 51 ? 3.896 18.758 12.304 1.00 21.95 51 VAL B C 1
ATOM 1993 O O . VAL B 1 51 ? 3.117 19.550 11.763 1.00 21.02 51 VAL B O 1
ATOM 1997 N N . LYS B 1 52 ? 5.204 18.772 12.123 1.00 22.40 52 LYS B N 1
ATOM 1998 C CA . LYS B 1 52 ? 5.873 19.605 11.117 1.00 21.63 52 LYS B CA 1
ATOM 1999 C C . LYS B 1 52 ? 6.145 18.725 9.879 1.00 21.10 52 LYS B C 1
ATOM 2000 O O . LYS B 1 52 ? 6.693 17.606 9.987 1.00 20.33 52 LYS B O 1
ATOM 2006 N N . LEU B 1 53 ? 5.694 19.219 8.726 1.00 20.34 53 LEU B N 1
ATOM 2007 C CA . LEU B 1 53 ? 5.991 18.622 7.432 1.00 20.73 53 LEU B CA 1
ATOM 2008 C C . LEU B 1 53 ? 7.000 19.553 6.790 1.00 20.87 53 LEU B C 1
ATOM 2009 O O . LEU B 1 53 ? 6.808 20.769 6.761 1.00 18.99 53 LEU B O 1
ATOM 2014 N N . SER B 1 54 ? 8.099 18.992 6.305 1.00 22.42 54 SER B N 1
ATOM 2015 C CA . SER B 1 54 ? 9.136 19.814 5.747 1.00 23.30 54 SER B CA 1
ATOM 2016 C C . SER B 1 54 ? 9.745 19.171 4.528 1.00 25.58 54 SER B C 1
ATOM 2017 O O . SER B 1 54 ? 9.603 17.967 4.307 1.00 26.05 54 SER B O 1
ATOM 2020 N N . ARG B 1 55 ? 10.423 19.994 3.731 1.00 27.32 55 ARG B N 1
ATOM 2021 C CA . ARG B 1 55 ? 11.238 19.513 2.607 1.00 29.59 55 ARG B CA 1
ATOM 2022 C C . ARG B 1 55 ? 12.707 19.704 2.982 1.00 31.00 55 ARG B C 1
ATOM 2023 O O . ARG B 1 55 ? 13.131 20.792 3.423 1.00 30.46 55 ARG B O 1
ATOM 2031 N N . VAL B 1 56 ? 13.475 18.640 2.822 1.00 33.21 56 VAL B N 1
ATOM 2032 C CA . VAL B 1 56 ? 14.892 18.685 3.110 1.00 35.83 56 VAL B CA 1
ATOM 2033 C C . VAL B 1 56 ? 15.638 18.766 1.789 1.00 38.22 56 VAL B C 1
ATOM 2034 O O . VAL B 1 56 ? 15.361 17.998 0.860 1.00 38.44 56 VAL B O 1
ATOM 2038 N N . TYR B 1 57 ? 16.535 19.737 1.692 1.00 40.39 57 TYR B N 1
ATOM 2039 C CA . TYR B 1 57 ? 17.374 19.898 0.519 1.00 43.91 57 TYR B CA 1
ATOM 2040 C C . TYR B 1 57 ? 18.758 19.335 0.856 1.00 46.66 57 TYR B C 1
ATOM 2041 O O . TYR B 1 57 ? 19.042 19.022 2.020 1.00 46.77 57 TYR B O 1
ATOM 2050 N N . GLU B 1 58 ? 19.610 19.213 -0.158 1.00 49.25 58 GLU B N 1
ATOM 2051 C CA . GLU B 1 58 ? 20.911 18.553 0.009 1.00 52.26 58 GLU B CA 1
ATOM 2052 C C . GLU B 1 58 ? 21.848 19.295 0.968 1.00 53.49 58 GLU B C 1
ATOM 2053 O O . GLU B 1 58 ? 22.681 18.677 1.628 1.00 54.71 58 GLU B O 1
ATOM 2059 N N . SER B 1 59 ? 21.681 20.610 1.082 1.00 53.13 59 SER B N 1
ATOM 2060 C CA . SER B 1 59 ? 22.405 21.392 2.083 1.00 54.13 59 SER B CA 1
ATOM 2061 C C . SER B 1 59 ? 22.206 20.899 3.537 1.00 53.68 59 SER B C 1
ATOM 2062 O O . SER B 1 59 ? 23.070 21.094 4.393 1.00 55.10 59 SER B O 1
ATOM 2065 N N . GLY B 1 60 ? 21.072 20.261 3.803 1.00 51.99 60 GLY B N 1
ATOM 2066 C CA . GLY B 1 60 ? 20.595 20.070 5.160 1.00 50.93 60 GLY B CA 1
ATOM 2067 C C . GLY B 1 60 ? 19.643 21.196 5.547 1.00 48.92 60 GLY B C 1
ATOM 2068 O O . GLY B 1 60 ? 19.091 21.176 6.645 1.00 48.42 60 GLY B O 1
ATOM 2069 N N . GLU B 1 61 ? 19.453 22.183 4.662 1.00 48.46 61 GLU B N 1
ATOM 2070 C CA . GLU B 1 61 ? 18.446 23.232 4.878 1.00 46.70 61 GLU B CA 1
ATOM 2071 C C . GLU B 1 61 ? 17.048 22.619 4.786 1.00 43.72 61 GLU B C 1
ATOM 2072 O O . GLU B 1 61 ? 16.748 21.822 3.890 1.00 43.90 61 GLU B O 1
ATOM 2078 N N . GLU B 1 62 ? 16.214 22.988 5.747 1.00 40.58 62 GLU B N 1
ATOM 2079 C CA . GLU B 1 62 ? 14.880 22.461 5.843 1.00 37.49 62 GLU B CA 1
ATOM 2080 C C . GLU B 1 62 ? 13.896 23.613 5.620 1.00 34.29 62 GLU B C 1
ATOM 2081 O O . GLU B 1 62 ? 14.094 24.717 6.108 1.00 33.19 62 GLU B O 1
ATOM 2087 N N . ILE B 1 63 ? 12.853 23.351 4.840 1.00 31.57 63 ILE B N 1
ATOM 2088 C CA . ILE B 1 63 ? 11.775 24.301 4.650 1.00 28.95 63 ILE B CA 1
ATOM 2089 C C . ILE B 1 63 ? 10.505 23.646 5.145 1.00 25.68 63 ILE B C 1
ATOM 2090 O O . ILE B 1 63 ? 10.197 22.553 4.738 1.00 25.30 63 ILE B O 1
ATOM 2095 N N . THR B 1 64 ? 9.779 24.330 6.020 1.00 23.35 64 THR B N 1
ATOM 2096 C CA . THR B 1 64 ? 8.540 23.804 6.604 1.00 21.77 64 THR B CA 1
ATOM 2097 C C . THR B 1 64 ? 7.360 24.057 5.652 1.00 20.91 64 THR B C 1
ATOM 2098 O O . THR B 1 64 ? 7.070 25.173 5.266 1.00 20.63 64 THR B O 1
ATOM 2102 N N . VAL B 1 65 ? 6.700 22.992 5.271 1.00 21.04 65 VAL B N 1
ATOM 2103 C CA . VAL B 1 65 ? 5.633 23.051 4.295 1.00 21.51 65 VAL B CA 1
ATOM 2104 C C . VAL B 1 65 ? 4.311 23.119 5.011 1.00 21.28 65 VAL B C 1
ATOM 2105 O O . VAL B 1 65 ? 3.369 23.713 4.493 1.00 22.20 65 VAL B O 1
ATOM 2109 N N . ALA B 1 66 ? 4.242 22.578 6.225 1.00 21.48 66 ALA B N 1
ATOM 2110 C CA . ALA B 1 66 ? 3.013 22.654 7.036 1.00 21.36 66 ALA B CA 1
ATOM 2111 C C . ALA B 1 66 ? 3.375 22.441 8.470 1.00 22.24 66 ALA B C 1
ATOM 2112 O O . ALA B 1 66 ? 4.286 21.662 8.785 1.00 22.69 66 ALA B O 1
ATOM 2114 N N . LEU B 1 67 ? 2.649 23.140 9.330 1.00 22.87 67 LEU B N 1
ATOM 2115 C CA . LEU B 1 67 ? 2.706 22.968 10.756 1.00 23.60 67 LEU B CA 1
ATOM 2116 C C . LEU B 1 67 ? 1.272 22.592 11.142 1.00 23.07 67 LEU B C 1
ATOM 2117 O O . LEU B 1 67 ? 0.401 23.441 11.169 1.00 21.62 67 LEU B O 1
ATOM 2122 N N . LEU B 1 68 ? 1.035 21.315 11.406 1.00 22.77 68 LEU B N 1
ATOM 2123 C CA . LEU B 1 68 ? -0.315 20.815 11.520 1.00 23.15 68 LEU B CA 1
ATOM 2124 C C . LEU B 1 68 ? -0.810 20.781 12.980 1.00 23.65 68 LEU B C 1
ATOM 2125 O O . LEU B 1 68 ? -0.094 20.374 13.890 1.00 23.17 68 LEU B O 1
ATOM 2130 N N . ARG B 1 69 ? -2.056 21.157 13.177 1.00 24.19 69 ARG B N 1
ATOM 2131 C CA . ARG B 1 69 ? -2.659 21.055 14.490 1.00 26.04 69 ARG B CA 1
ATOM 2132 C C . ARG B 1 69 ? -3.523 19.810 14.620 1.00 26.58 69 ARG B C 1
ATOM 2133 O O . ARG B 1 69 ? -3.795 19.115 13.661 1.00 25.04 69 ARG B O 1
ATOM 2141 N N . GLU B 1 70 ? -3.996 19.586 15.834 1.00 28.45 70 GLU B N 1
ATOM 2142 C CA . GLU B 1 70 ? -4.903 18.485 16.130 1.00 30.30 70 GLU B CA 1
ATOM 2143 C C . GLU B 1 70 ? -6.101 18.472 15.189 1.00 30.00 70 GLU B C 1
ATOM 2144 O O . GLU B 1 70 ? -6.557 19.502 14.746 1.00 29.24 70 GLU B O 1
ATOM 2150 N N . ASN B 1 71 ? -6.603 17.274 14.936 1.00 31.28 71 ASN B N 1
ATOM 2151 C CA . ASN B 1 71 ? -7.609 16.977 13.913 1.00 32.20 71 ASN B CA 1
ATOM 2152 C C . ASN B 1 71 ? -7.188 17.281 12.504 1.00 30.37 71 ASN B C 1
ATOM 2153 O O . ASN B 1 71 ? -8.031 17.553 11.681 1.00 31.52 71 ASN B O 1
ATOM 2158 N N . SER B 1 72 ? -5.894 17.261 12.216 1.00 29.52 72 SER B N 1
ATOM 2159 C CA . SER B 1 72 ? -5.403 17.427 10.826 1.00 28.70 72 SER B CA 1
ATOM 2160 C C . SER B 1 72 ? -5.217 16.063 10.179 1.00 27.90 72 SER B C 1
ATOM 2161 O O . SER B 1 72 ? -4.658 15.183 10.791 1.00 28.06 72 SER B O 1
ATOM 2164 N N . VAL B 1 73 ? -5.707 15.890 8.956 1.00 27.49 73 VAL B N 1
ATOM 2165 C CA . VAL B 1 73 ? -5.403 14.697 8.177 1.00 27.45 73 VAL B CA 1
ATOM 2166 C C . VAL B 1 73 ? -4.099 14.943 7.393 1.00 25.98 73 VAL B C 1
ATOM 2167 O O . VAL B 1 73 ? -3.948 15.995 6.776 1.00 25.03 73 VAL B O 1
ATOM 2171 N N . PHE B 1 74 ? -3.144 14.009 7.437 1.00 25.22 74 PHE B N 1
ATOM 2172 C CA . PHE B 1 74 ? -1.908 14.151 6.618 1.00 23.58 74 PHE B CA 1
ATOM 2173 C C . PHE B 1 74 ? -1.308 12.821 6.110 1.00 23.86 74 PHE B C 1
ATOM 2174 O O . PHE B 1 74 ? -1.779 11.736 6.449 1.00 23.79 74 PHE B O 1
ATOM 2182 N N . GLY B 1 75 ? -0.268 12.928 5.278 1.00 23.00 75 GLY B N 1
ATOM 2183 C CA . GLY B 1 75 ? 0.235 11.788 4.515 1.00 22.84 75 GLY B CA 1
ATOM 2184 C C . GLY B 1 75 ? -0.682 11.493 3.344 1.00 22.97 75 GLY B C 1
ATOM 2185 O O . GLY B 1 75 ? -0.771 10.346 2.879 1.00 23.35 75 GLY B O 1
ATOM 2186 N N . VAL B 1 76 ? -1.352 12.527 2.848 1.00 21.81 76 VAL B N 1
ATOM 2187 C CA . VAL B 1 76 ? -2.354 12.377 1.779 1.00 22.65 76 VAL B CA 1
ATOM 2188 C C . VAL B 1 76 ? -1.854 11.856 0.422 1.00 23.67 76 VAL B C 1
ATOM 2189 O O . VAL B 1 76 ? -2.657 11.399 -0.368 1.00 25.15 76 VAL B O 1
ATOM 2193 N N . LEU B 1 77 ? -0.557 11.923 0.129 1.00 24.09 77 LEU B N 1
ATOM 2194 C CA . LEU B 1 77 ? -0.008 11.299 -1.101 1.00 25.46 77 LEU B CA 1
ATOM 2195 C C . LEU B 1 77 ? -0.461 9.845 -1.198 1.00 27.33 77 LEU B C 1
ATOM 2196 O O . LEU B 1 77 ? -0.703 9.344 -2.284 1.00 29.03 77 LEU B O 1
ATOM 2201 N N . SER B 1 78 ? -0.584 9.168 -0.058 1.00 28.40 78 SER B N 1
ATOM 2202 C CA . SER B 1 78 ? -1.050 7.787 -0.053 1.00 30.80 78 SER B CA 1
ATOM 2203 C C . SER B 1 78 ? -2.398 7.647 -0.769 1.00 32.08 78 SER B C 1
ATOM 2204 O O . SER B 1 78 ? -2.605 6.656 -1.459 1.00 33.27 78 SER B O 1
ATOM 2207 N N . LEU B 1 79 ? -3.277 8.649 -0.670 1.00 31.90 79 LEU B N 1
ATOM 2208 C CA . LEU B 1 79 ? -4.564 8.613 -1.392 1.00 33.29 79 LEU B CA 1
ATOM 2209 C C . LEU B 1 79 ? -4.448 8.679 -2.908 1.00 34.66 79 LEU B C 1
ATOM 2210 O O . LEU B 1 79 ? -5.419 8.396 -3.587 1.00 36.38 79 LEU B O 1
ATOM 2215 N N . LEU B 1 80 ? -3.296 9.093 -3.441 1.00 34.87 80 LEU B N 1
ATOM 2216 C CA . LEU B 1 80 ? -3.106 9.173 -4.893 1.00 36.53 80 LEU B CA 1
ATOM 2217 C C . LEU B 1 80 ? -2.347 7.978 -5.425 1.00 38.35 80 LEU B C 1
ATOM 2218 O O . LEU B 1 80 ? -2.723 7.410 -6.434 1.00 40.29 80 LEU B O 1
ATOM 2223 N N . THR B 1 81 ? -1.300 7.565 -4.724 1.00 39.01 81 THR B N 1
ATOM 2224 C CA . THR B 1 81 ? -0.387 6.533 -5.224 1.00 40.77 81 THR B CA 1
ATOM 2225 C C . THR B 1 81 ? -0.353 5.250 -4.392 1.00 41.81 81 THR B C 1
ATOM 2226 O O . THR B 1 81 ? -0.049 4.164 -4.893 1.00 43.97 81 THR B O 1
ATOM 2230 N N . GLY B 1 82 ? -0.648 5.372 -3.116 1.00 41.51 82 GLY B N 1
ATOM 2231 C CA . GLY B 1 82 ? -0.533 4.248 -2.213 1.00 42.54 82 GLY B CA 1
ATOM 2232 C C . GLY B 1 82 ? 0.916 3.927 -1.913 1.00 43.15 82 GLY B C 1
ATOM 2233 O O . GLY B 1 82 ? 1.830 4.724 -2.179 1.00 42.57 82 GLY B O 1
ATOM 2234 N N . GLN B 1 83 ? 1.095 2.741 -1.350 1.00 44.38 83 GLN B N 1
ATOM 2235 C CA . GLN B 1 83 ? 2.378 2.181 -0.926 1.00 45.42 83 GLN B CA 1
ATOM 2236 C C . GLN B 1 83 ? 3.442 2.132 -2.022 1.00 46.30 83 GLN B C 1
ATOM 2237 O O . GLN B 1 83 ? 4.631 1.959 -1.736 1.00 47.00 83 GLN B O 1
ATOM 2243 N N . ARG B 1 84 ? 3.022 2.284 -3.272 1.00 46.23 84 ARG B N 1
ATOM 2244 C CA . ARG B 1 84 ? 3.935 2.167 -4.384 1.00 47.49 84 ARG B CA 1
ATOM 2245 C C . ARG B 1 84 ? 4.894 3.364 -4.402 1.00 45.26 84 ARG B C 1
ATOM 2246 O O . ARG B 1 84 ? 6.102 3.191 -4.504 1.00 46.59 84 ARG B O 1
ATOM 2254 N N . SER B 1 85 ? 4.369 4.571 -4.262 1.00 41.86 85 SER B N 1
ATOM 2255 C CA . SER B 1 85 ? 5.213 5.754 -4.332 1.00 39.60 85 SER B CA 1
ATOM 2256 C C . SER B 1 85 ? 5.899 6.040 -3.023 1.00 37.68 85 SER B C 1
ATOM 2257 O O . SER B 1 85 ? 5.543 5.489 -2.002 1.00 36.28 85 SER B O 1
ATOM 2260 N N . ASP B 1 86 ? 6.916 6.891 -3.091 1.00 36.72 86 ASP B N 1
ATOM 2261 C CA . ASP B 1 86 ? 7.738 7.247 -1.937 1.00 35.68 86 ASP B CA 1
ATOM 2262 C C . ASP B 1 86 ? 7.369 8.645 -1.477 1.00 32.97 86 ASP B C 1
ATOM 2263 O O . ASP B 1 86 ? 6.953 9.476 -2.286 1.00 31.15 86 ASP B O 1
ATOM 2268 N N . ARG B 1 87 ? 7.518 8.870 -0.172 1.00 31.65 87 ARG B N 1
ATOM 2269 C CA . ARG B 1 87 ? 7.341 10.182 0.423 1.00 30.21 87 ARG B CA 1
ATOM 2270 C C . ARG B 1 87 ? 8.444 11.071 -0.088 1.00 30.40 87 ARG B C 1
ATOM 2271 O O . ARG B 1 87 ? 9.567 10.613 -0.322 1.00 31.28 87 ARG B O 1
ATOM 2279 N N . PHE B 1 88 ? 8.143 12.356 -0.199 1.00 29.38 88 PHE B N 1
ATOM 2280 C CA . PHE B 1 88 ? 9.197 13.330 -0.425 1.00 30.16 88 PHE B CA 1
ATOM 2281 C C . PHE B 1 88 ? 9.280 14.390 0.663 1.00 28.05 88 PHE B C 1
ATOM 2282 O O . PHE B 1 88 ? 10.222 15.187 0.659 1.00 28.16 88 PHE B O 1
ATOM 2290 N N . TYR B 1 89 ? 8.327 14.385 1.595 1.00 26.56 89 TYR B N 1
ATOM 2291 C CA . TYR B 1 89 ? 8.423 15.207 2.806 1.00 25.29 89 TYR B CA 1
ATOM 2292 C C . TYR B 1 89 ? 8.770 14.414 4.070 1.00 25.94 89 TYR B C 1
ATOM 2293 O O . TYR B 1 89 ? 8.418 13.254 4.223 1.00 25.04 89 TYR B O 1
ATOM 2302 N N . HIS B 1 90 ? 9.460 15.108 4.971 1.00 26.18 90 HIS B N 1
ATOM 2303 C CA . HIS B 1 90 ? 9.713 14.681 6.315 1.00 27.04 90 HIS B CA 1
ATOM 2304 C C . HIS B 1 90 ? 8.517 15.091 7.167 1.00 25.89 90 HIS B C 1
ATOM 2305 O O . HIS B 1 90 ? 8.171 16.281 7.243 1.00 25.95 90 HIS B O 1
ATOM 2312 N N . ALA B 1 91 ? 7.868 14.113 7.790 1.00 25.84 91 ALA B N 1
ATOM 2313 C CA . ALA B 1 91 ? 6.882 14.385 8.846 1.00 25.08 91 ALA B CA 1
ATOM 2314 C C . ALA B 1 91 ? 7.570 14.146 10.198 1.00 25.60 91 ALA B C 1
ATOM 2315 O O . ALA B 1 91 ? 8.060 13.035 10.449 1.00 26.75 91 ALA B O 1
ATOM 2317 N N . VAL B 1 92 ? 7.658 15.187 11.035 1.00 24.76 92 VAL B N 1
ATOM 2318 C CA . VAL B 1 92 ? 8.225 15.050 12.392 1.00 26.13 92 VAL B CA 1
ATOM 2319 C C . VAL B 1 92 ? 7.271 15.545 13.489 1.00 25.66 92 VAL B C 1
ATOM 2320 O O . VAL B 1 92 ? 6.436 16.450 13.273 1.00 24.34 92 VAL B O 1
ATOM 2324 N N . ALA B 1 93 ? 7.387 14.929 14.667 1.00 27.16 93 ALA B N 1
ATOM 2325 C CA . ALA B 1 93 ? 6.584 15.337 15.822 1.00 27.47 93 ALA B CA 1
ATOM 2326 C C . ALA B 1 93 ? 7.252 16.575 16.412 1.00 27.63 93 ALA B C 1
ATOM 2327 O O . ALA B 1 93 ? 8.326 16.513 16.992 1.00 29.07 93 ALA B O 1
ATOM 2329 N N . PHE B 1 94 ? 6.622 17.713 16.207 1.00 26.64 94 PHE B N 1
ATOM 2330 C CA . PHE B 1 94 ? 7.199 18.978 16.599 1.00 27.10 94 PHE B CA 1
ATOM 2331 C C . PHE B 1 94 ? 7.069 19.078 18.109 1.00 28.31 94 PHE B C 1
ATOM 2332 O O . PHE B 1 94 ? 7.988 19.493 18.795 1.00 29.51 94 PHE B O 1
ATOM 2340 N N . THR B 1 95 ? 5.897 18.707 18.612 1.00 28.51 95 THR B N 1
ATOM 2341 C CA . THR B 1 95 ? 5.707 18.412 20.035 1.00 29.92 95 THR B CA 1
ATOM 2342 C C . THR B 1 95 ? 5.541 16.901 20.186 1.00 30.98 95 THR B C 1
ATOM 2343 O O . THR B 1 95 ? 5.490 16.165 19.171 1.00 30.73 95 THR B O 1
ATOM 2347 N N . PRO B 1 96 ? 5.443 16.425 21.435 1.00 31.91 96 PRO B N 1
ATOM 2348 C CA . PRO B 1 96 ? 4.899 15.089 21.600 1.00 32.84 96 PRO B CA 1
ATOM 2349 C C . PRO B 1 96 ? 3.602 14.982 20.814 1.00 31.57 96 PRO B C 1
ATOM 2350 O O . PRO B 1 96 ? 2.836 15.940 20.747 1.00 30.71 96 PRO B O 1
ATOM 2354 N N . VAL B 1 97 ? 3.380 13.826 20.211 1.00 31.90 97 VAL B N 1
ATOM 2355 C CA . VAL B 1 97 ? 2.287 13.635 19.310 1.00 30.50 97 VAL B CA 1
ATOM 2356 C C . VAL B 1 97 ? 1.611 12.303 19.576 1.00 32.25 97 VAL B C 1
ATOM 2357 O O . VAL B 1 97 ? 2.261 11.302 19.944 1.00 32.48 97 VAL B O 1
ATOM 2361 N N . GLN B 1 98 ? 0.292 12.317 19.416 1.00 31.92 98 GLN B N 1
ATOM 2362 C CA . GLN B 1 98 ? -0.496 11.098 19.380 1.00 33.76 98 GLN B CA 1
ATOM 2363 C C . GLN B 1 98 ? -1.327 11.136 18.118 1.00 32.16 98 GLN B C 1
ATOM 2364 O O . GLN B 1 98 ? -1.895 12.179 17.787 1.00 30.34 98 GLN B O 1
ATOM 2370 N N . LEU B 1 99 ? -1.390 10.012 17.411 1.00 32.73 99 LEU B N 1
ATOM 2371 C CA . LEU B 1 99 ? -2.184 9.942 16.207 1.00 32.64 99 LEU B CA 1
ATOM 2372 C C . LEU B 1 99 ? -2.669 8.548 15.857 1.00 34.30 99 LEU B C 1
ATOM 2373 O O . LEU B 1 99 ? -2.232 7.550 16.423 1.00 35.47 99 LEU B O 1
ATOM 2378 N N . PHE B 1 100 ? -3.597 8.510 14.910 1.00 34.25 100 PHE B N 1
ATOM 2379 C CA . PHE B 1 100 ? -4.111 7.264 14.386 1.00 35.67 100 PHE B CA 1
ATOM 2380 C C . PHE B 1 100 ? -3.575 7.140 12.985 1.00 34.24 100 PHE B C 1
ATOM 2381 O O . PHE B 1 100 ? -3.588 8.099 12.232 1.00 31.59 100 PHE B O 1
ATOM 2389 N N . SER B 1 101 ? -3.129 5.936 12.677 1.00 35.87 101 SER B N 1
ATOM 2390 C CA . SER B 1 101 ? -2.616 5.520 11.389 1.00 36.14 101 SER B CA 1
ATOM 2391 C C . SER B 1 101 ? -3.554 4.481 10.819 1.00 37.29 101 SER B C 1
ATOM 2392 O O . SER B 1 101 ? -4.063 3.643 11.569 1.00 38.67 101 SER B O 1
ATOM 2395 N N . VAL B 1 102 ? -3.739 4.503 9.500 1.00 36.56 102 VAL B N 1
ATOM 2396 C CA . VAL B 1 102 ? -4.301 3.354 8.795 1.00 37.36 102 VAL B CA 1
ATOM 2397 C C . VAL B 1 102 ? -3.699 3.181 7.398 1.00 36.57 102 VAL B C 1
ATOM 2398 O O . VAL B 1 102 ? -3.574 4.157 6.640 1.00 33.71 102 VAL B O 1
ATOM 2402 N N . PRO B 1 103 ? -3.342 1.924 7.056 1.00 37.83 103 PRO B N 1
ATOM 2403 C CA . PRO B 1 103 ? -2.880 1.655 5.705 1.00 37.35 103 PRO B CA 1
ATOM 2404 C C . PRO B 1 103 ? -3.999 2.007 4.755 1.00 36.70 103 PRO B C 1
ATOM 2405 O O . PRO B 1 103 ? -5.157 1.710 5.048 1.00 37.19 103 PRO B O 1
ATOM 2409 N N . ILE B 1 104 ? -3.657 2.646 3.640 1.00 35.12 104 ILE B N 1
ATOM 2410 C CA . ILE B 1 104 ? -4.652 3.272 2.791 1.00 35.23 104 ILE B CA 1
ATOM 2411 C C . ILE B 1 104 ? -5.536 2.310 2.010 1.00 37.10 104 ILE B C 1
ATOM 2412 O O . ILE B 1 104 ? -6.650 2.656 1.650 1.00 37.47 104 ILE B O 1
ATOM 2417 N N . GLU B 1 105 ? -5.059 1.106 1.747 1.00 38.70 105 GLU B N 1
ATOM 2418 C CA . GLU B 1 105 ? -5.870 0.155 1.014 1.00 41.73 105 GLU B CA 1
ATOM 2419 C C . GLU B 1 105 ? -7.182 -0.123 1.740 1.00 43.22 105 GLU B C 1
ATOM 2420 O O . GLU B 1 105 ? -8.187 -0.430 1.092 1.00 44.94 105 GLU B O 1
ATOM 2426 N N . PHE B 1 106 ? -7.174 -0.013 3.073 1.00 43.19 106 PHE B N 1
ATOM 2427 C CA . PHE B 1 106 ? -8.362 -0.318 3.881 1.00 44.85 106 PHE B CA 1
ATOM 2428 C C . PHE B 1 106 ? -9.472 0.718 3.747 1.00 45.60 106 PHE B C 1
ATOM 2429 O O . PHE B 1 106 ? -10.563 0.502 4.252 1.00 46.81 106 PHE B O 1
ATOM 2437 N N . MET B 1 107 ? -9.212 1.827 3.051 1.00 45.92 107 MET B N 1
ATOM 2438 C CA . MET B 1 107 ? -10.204 2.912 2.938 1.00 46.87 107 MET B CA 1
ATOM 2439 C C . MET B 1 107 ? -11.430 2.587 2.053 1.00 49.15 107 MET B C 1
ATOM 2440 O O . MET B 1 107 ? -12.574 2.887 2.453 1.00 50.23 107 MET B O 1
ATOM 2445 N N . GLN B 1 108 ? -11.212 1.972 0.888 1.00 49.92 108 GLN B N 1
ATOM 2446 C CA A GLN B 1 108 ? -12.308 1.694 -0.026 0.50 51.76 108 GLN B CA 1
ATOM 2447 C CA B GLN B 1 108 ? -12.314 1.655 -0.031 0.50 51.67 108 GLN B CA 1
ATOM 2448 C C . GLN B 1 108 ? -13.463 0.998 0.717 1.00 53.74 108 GLN B C 1
ATOM 2449 O O . GLN B 1 108 ? -14.585 1.513 0.741 1.00 54.05 108 GLN B O 1
ATOM 2460 N N . LYS B 1 109 ? -13.178 -0.160 1.312 1.00 55.06 109 LYS B N 1
ATOM 2461 C CA . LYS B 1 109 ? -14.191 -0.938 2.017 1.00 57.57 109 LYS B CA 1
ATOM 2462 C C . LYS B 1 109 ? -14.673 -0.285 3.316 1.00 57.29 109 LYS B C 1
ATOM 2463 O O . LYS B 1 109 ? -15.790 -0.559 3.774 1.00 59.59 109 LYS B O 1
ATOM 2469 N N . ALA B 1 110 ? -13.833 0.554 3.915 1.00 55.23 110 ALA B N 1
ATOM 2470 C CA . ALA B 1 110 ? -14.255 1.402 5.045 1.00 54.96 110 ALA B CA 1
ATOM 2471 C C . ALA B 1 110 ? -15.373 2.366 4.630 1.00 55.37 110 ALA B C 1
ATOM 2472 O O . ALA B 1 110 ? -16.461 2.370 5.248 1.00 57.14 110 ALA B O 1
ATOM 2474 N N . LEU B 1 111 ? -15.105 3.151 3.581 1.00 53.97 111 LEU B N 1
ATOM 2475 C CA . LEU B 1 111 ? -16.052 4.137 3.066 1.00 54.29 111 LEU B CA 1
ATOM 2476 C C . LEU B 1 111 ? -17.372 3.512 2.620 1.00 57.36 111 LEU B C 1
ATOM 2477 O O . LEU B 1 111 ? -18.451 4.015 2.942 1.00 58.65 111 LEU B O 1
ATOM 2482 N N . ILE B 1 112 ? -17.298 2.401 1.898 1.00 59.22 112 ILE B N 1
ATOM 2483 C CA . ILE B 1 112 ? -18.511 1.697 1.483 1.00 62.22 112 ILE B CA 1
ATOM 2484 C C . ILE B 1 112 ? -19.422 1.372 2.669 1.00 64.42 112 ILE B C 1
ATOM 2485 O O . ILE B 1 112 ? -20.650 1.408 2.533 1.00 66.60 112 ILE B O 1
ATOM 2490 N N . GLU B 1 113 ? -18.822 1.063 3.820 1.00 64.12 113 GLU B N 1
ATOM 2491 C CA . GLU B 1 113 ? -19.578 0.623 4.996 1.00 66.48 113 GLU B CA 1
ATOM 2492 C C . GLU B 1 113 ? -20.062 1.788 5.877 1.00 65.93 113 GLU B C 1
ATOM 2493 O O . GLU B 1 113 ? -21.213 1.800 6.305 1.00 68.49 113 GLU B O 1
ATOM 2499 N N . ARG B 1 114 ? -19.199 2.758 6.154 1.00 63.36 114 ARG B N 1
ATOM 2500 C CA . ARG B 1 114 ? -19.627 3.966 6.871 1.00 62.78 114 ARG B CA 1
ATOM 2501 C C . ARG B 1 114 ? -19.335 5.204 5.996 1.00 60.83 114 ARG B C 1
ATOM 2502 O O . ARG B 1 114 ? -18.323 5.878 6.193 1.00 57.99 114 ARG B O 1
ATOM 2510 N N . PRO B 1 115 ? -20.241 5.517 5.038 1.00 62.48 115 PRO B N 1
ATOM 2511 C CA . PRO B 1 115 ? -20.008 6.626 4.088 1.00 61.22 115 PRO B CA 1
ATOM 2512 C C . PRO B 1 115 ? -19.921 8.007 4.760 1.00 60.22 115 PRO B C 1
ATOM 2513 O O . PRO B 1 115 ? -19.418 8.969 4.158 1.00 58.76 115 PRO B O 1
ATOM 2517 N N . GLU B 1 116 ? -20.401 8.087 6.003 1.00 61.46 116 GLU B N 1
ATOM 2518 C CA . GLU B 1 116 ? -20.119 9.220 6.897 1.00 60.06 116 GLU B CA 1
ATOM 2519 C C . GLU B 1 116 ? -18.610 9.470 6.997 1.00 56.74 116 GLU B C 1
ATOM 2520 O O . GLU B 1 116 ? -18.186 10.587 7.297 1.00 55.78 116 GLU B O 1
ATOM 2526 N N . LEU B 1 117 ? -17.788 8.452 6.740 1.00 55.63 117 LEU B N 1
ATOM 2527 C CA . LEU B 1 117 ? -16.329 8.641 6.760 1.00 52.45 117 LEU B CA 1
ATOM 2528 C C . LEU B 1 117 ? -15.814 9.518 5.605 1.00 50.15 117 LEU B C 1
ATOM 2529 O O . LEU B 1 117 ? -14.813 10.239 5.770 1.00 47.28 117 LEU B O 1
ATOM 2534 N N . ALA B 1 118 ? -16.512 9.465 4.463 1.00 50.63 118 ALA B N 1
ATOM 2535 C CA . ALA B 1 118 ? -16.106 10.156 3.218 1.00 49.38 118 ALA B CA 1
ATOM 2536 C C . ALA B 1 118 ? -16.220 11.671 3.338 1.00 48.41 118 ALA B C 1
ATOM 2537 O O . ALA B 1 118 ? -15.271 12.418 3.018 1.00 46.30 118 ALA B O 1
ATOM 2539 N N . ASN B 1 119 ? -17.400 12.098 3.782 1.00 49.59 119 ASN B N 1
ATOM 2540 C CA . ASN B 1 119 ? -17.673 13.479 4.137 1.00 48.99 119 ASN B CA 1
ATOM 2541 C C . ASN B 1 119 ? -16.727 13.998 5.202 1.00 46.47 119 ASN B C 1
ATOM 2542 O O . ASN B 1 119 ? -16.114 15.036 5.016 1.00 44.74 119 ASN B O 1
ATOM 2547 N N . VAL B 1 120 ? -16.560 13.274 6.301 1.00 46.25 120 VAL B N 1
ATOM 2548 C CA . VAL B 1 120 ? -15.596 13.719 7.301 1.00 44.52 120 VAL B CA 1
ATOM 2549 C C . VAL B 1 120 ? -14.233 13.946 6.637 1.00 42.09 120 VAL B C 1
ATOM 2550 O O . VAL B 1 120 ? -13.511 14.895 6.952 1.00 41.08 120 VAL B O 1
ATOM 2554 N N . MET B 1 121 ? -13.882 13.036 5.738 1.00 41.50 121 MET B N 1
ATOM 2555 C CA . MET B 1 121 ? -12.579 13.035 5.075 1.00 39.33 121 MET B CA 1
ATOM 2556 C C . MET B 1 121 ? -12.439 14.200 4.102 1.00 36.69 121 MET B C 1
ATOM 2557 O O . MET B 1 121 ? -11.411 14.872 4.062 1.00 34.31 121 MET B O 1
ATOM 2562 N N . LEU B 1 122 ? -13.477 14.405 3.307 1.00 36.84 122 LEU B N 1
ATOM 2563 C CA . LEU B 1 122 ? -13.541 15.527 2.391 1.00 36.33 122 LEU B CA 1
ATOM 2564 C C . LEU B 1 122 ? -13.405 16.871 3.096 1.00 35.37 122 LEU B C 1
ATOM 2565 O O . LEU B 1 122 ? -12.762 17.785 2.581 1.00 34.40 122 LEU B O 1
ATOM 2570 N N . GLN B 1 123 ? -14.001 16.987 4.274 1.00 35.15 123 GLN B N 1
ATOM 2571 C CA . GLN B 1 123 ? -13.891 18.199 5.038 1.00 34.35 123 GLN B CA 1
ATOM 2572 C C . GLN B 1 123 ? -12.477 18.397 5.480 1.00 31.81 123 GLN B C 1
ATOM 2573 O O . GLN B 1 123 ? -11.962 19.499 5.371 1.00 31.21 123 GLN B O 1
ATOM 2579 N N . GLY B 1 124 ? -11.858 17.327 5.979 1.00 30.97 124 GLY B N 1
ATOM 2580 C CA . GLY B 1 124 ? -10.505 17.384 6.514 1.00 29.15 124 GLY B CA 1
ATOM 2581 C C . GLY B 1 124 ? -9.484 17.760 5.456 1.00 27.95 124 GLY B C 1
ATOM 2582 O O . GLY B 1 124 ? -8.538 18.491 5.718 1.00 28.25 124 GLY B O 1
ATOM 2583 N N . LEU B 1 125 ? -9.669 17.266 4.249 1.00 27.79 125 LEU B N 1
ATOM 2584 C CA . LEU B 1 125 ? -8.765 17.586 3.158 1.00 26.51 125 LEU B CA 1
ATOM 2585 C C . LEU B 1 125 ? -9.009 19.001 2.661 1.00 25.61 125 LEU B C 1
ATOM 2586 O O . LEU B 1 125 ? -8.059 19.700 2.335 1.00 24.28 125 LEU B O 1
ATOM 2591 N N . SER B 1 126 ? -10.276 19.409 2.599 1.00 25.89 126 SER B N 1
ATOM 2592 C CA . SER B 1 126 ? -10.641 20.785 2.261 1.00 26.20 126 SER B CA 1
ATOM 2593 C C . SER B 1 126 ? -10.010 21.786 3.212 1.00 24.78 126 SER B C 1
ATOM 2594 O O . SER B 1 126 ? -9.524 22.834 2.806 1.00 23.95 126 SER B O 1
ATOM 2597 N N . SER B 1 127 ? -10.013 21.439 4.487 1.00 24.07 127 SER B N 1
ATOM 2598 C CA . SER B 1 127 ? -9.397 22.279 5.494 1.00 23.26 127 SER B CA 1
ATOM 2599 C C . SER B 1 127 ? -7.893 22.401 5.246 1.00 21.51 127 SER B C 1
ATOM 2600 O O . SER B 1 127 ? -7.356 23.512 5.230 1.00 21.04 127 SER B O 1
ATOM 2603 N N . ARG B 1 128 ? -7.212 21.280 5.002 1.00 20.75 128 ARG B N 1
ATOM 2604 C CA . ARG B 1 128 ? -5.784 21.324 4.607 1.00 20.03 128 ARG B CA 1
ATOM 2605 C C . ARG B 1 128 ? -5.486 22.312 3.451 1.00 19.32 128 ARG B C 1
ATOM 2606 O O . ARG B 1 128 ? -4.516 23.081 3.489 1.00 18.60 128 ARG B O 1
ATOM 2614 N N . ILE B 1 129 ? -6.322 22.269 2.429 1.00 20.36 129 ILE B N 1
ATOM 2615 C CA . ILE B 1 129 ? -6.205 23.164 1.260 1.00 20.34 129 ILE B CA 1
ATOM 2616 C C . ILE B 1 129 ? -6.261 24.624 1.687 1.00 20.05 129 ILE B C 1
ATOM 2617 O O . ILE B 1 129 ? -5.386 25.417 1.365 1.00 18.86 129 ILE B O 1
ATOM 2622 N N . LEU B 1 130 ? -7.272 24.968 2.473 1.00 21.30 130 LEU B N 1
ATOM 2623 C CA . LEU B 1 130 ? -7.405 26.328 2.968 1.00 21.86 130 LEU B CA 1
ATOM 2624 C C . LEU B 1 130 ? -6.262 26.744 3.882 1.00 21.26 130 LEU B C 1
ATOM 2625 O O . LEU B 1 130 ? -5.797 27.860 3.794 1.00 21.98 130 LEU B O 1
ATOM 2630 N N . GLN B 1 131 ? -5.755 25.844 4.710 1.00 21.63 131 GLN B N 1
ATOM 2631 C CA . GLN B 1 131 ? -4.598 26.167 5.573 1.00 21.66 131 GLN B CA 1
ATOM 2632 C C . GLN B 1 131 ? -3.307 26.412 4.766 1.00 21.11 131 GLN B C 1
ATOM 2633 O O . GLN B 1 131 ? -2.591 27.379 5.009 1.00 19.88 131 GLN B O 1
ATOM 2639 N N . THR B 1 132 ? -3.004 25.540 3.808 1.00 20.16 132 THR B N 1
ATOM 2640 C CA . THR B 1 132 ? -1.830 25.777 2.950 1.00 20.03 132 THR B CA 1
ATOM 2641 C C . THR B 1 132 ? -1.956 27.060 2.129 1.00 19.44 132 THR B C 1
ATOM 2642 O O . THR B 1 132 ? -0.982 27.778 1.958 1.00 17.71 132 THR B O 1
ATOM 2646 N N . GLU B 1 133 ? -3.161 27.363 1.658 1.00 19.78 133 GLU B N 1
ATOM 2647 C CA . GLU B 1 133 ? -3.379 28.605 0.936 1.00 20.89 133 GLU B CA 1
ATOM 2648 C C . GLU B 1 133 ? -3.129 29.831 1.788 1.00 21.50 133 GLU B C 1
ATOM 2649 O O . GLU B 1 133 ? -2.631 30.850 1.283 1.00 21.92 133 GLU B O 1
ATOM 2655 N N . MET B 1 134 ? -3.440 29.745 3.078 1.00 21.65 134 MET B N 1
ATOM 2656 C CA . MET B 1 134 ? -3.121 30.849 3.981 1.00 22.73 134 MET B CA 1
ATOM 2657 C C . MET B 1 134 ? -1.644 31.013 4.222 1.00 20.75 134 MET B C 1
ATOM 2658 O O . MET B 1 134 ? -1.196 32.123 4.393 1.00 21.21 134 MET B O 1
ATOM 2663 N N . MET B 1 135 ? -0.882 29.942 4.239 1.00 19.39 135 MET B N 1
ATOM 2664 C CA . MET B 1 135 ? 0.583 30.078 4.254 1.00 19.81 135 MET B CA 1
ATOM 2665 C C . MET B 1 135 ? 1.131 30.710 2.956 1.00 19.34 135 MET B C 1
ATOM 2666 O O . MET B 1 135 ? 2.043 31.530 2.988 1.00 19.30 135 MET B O 1
ATOM 2671 N N . ILE B 1 136 ? 0.541 30.360 1.824 1.00 18.75 136 ILE B N 1
ATOM 2672 C CA . ILE B 1 136 ? 0.881 31.022 0.578 1.00 18.61 136 ILE B CA 1
ATOM 2673 C C . ILE B 1 136 ? 0.692 32.529 0.699 1.00 19.49 136 ILE B C 1
ATOM 2674 O O . ILE B 1 136 ? 1.575 33.280 0.330 1.00 19.86 136 ILE B O 1
ATOM 2679 N N . GLU B 1 137 ? -0.457 32.956 1.226 1.00 19.59 137 GLU B N 1
ATOM 2680 C CA . GLU B 1 137 ? -0.730 34.383 1.508 1.00 20.39 137 GLU B CA 1
ATOM 2681 C C . GLU B 1 137 ? 0.328 35.004 2.365 1.00 20.17 137 GLU B C 1
ATOM 2682 O O . GLU B 1 137 ? 0.788 36.117 2.092 1.00 21.36 137 GLU B O 1
ATOM 2688 N N . THR B 1 138 ? 0.704 34.274 3.408 1.00 19.11 138 THR B N 1
ATOM 2689 C CA . THR B 1 138 ? 1.740 34.676 4.335 1.00 18.65 138 THR B CA 1
ATOM 2690 C C . THR B 1 138 ? 3.070 34.890 3.639 1.00 19.03 138 THR B C 1
ATOM 2691 O O . THR B 1 138 ? 3.704 35.964 3.749 1.00 18.88 138 THR B O 1
ATOM 2695 N N . LEU B 1 139 ? 3.489 33.875 2.899 1.00 19.45 139 LEU B N 1
ATOM 2696 C CA . LEU B 1 139 ? 4.775 33.927 2.191 1.00 20.38 139 LEU B CA 1
ATOM 2697 C C . LEU B 1 139 ? 4.785 34.903 1.033 1.00 21.80 139 LEU B C 1
ATOM 2698 O O . LEU B 1 139 ? 5.864 35.388 0.643 1.00 23.07 139 LEU B O 1
ATOM 2703 N N . ALA B 1 140 ? 3.615 35.222 0.490 1.00 22.40 140 ALA B N 1
ATOM 2704 C CA . ALA B 1 140 ? 3.568 36.127 -0.660 1.00 25.18 140 ALA B CA 1
ATOM 2705 C C . ALA B 1 140 ? 3.821 37.571 -0.253 1.00 26.95 140 ALA B C 1
ATOM 2706 O O . ALA B 1 140 ? 4.124 38.406 -1.094 1.00 29.70 140 ALA B O 1
ATOM 2708 N N . HIS B 1 141 ? 3.722 37.885 1.026 1.00 27.23 141 HIS B N 1
ATOM 2709 C CA . HIS B 1 141 ? 4.074 39.228 1.487 1.00 29.69 141 HIS B CA 1
ATOM 2710 C C . HIS B 1 141 ? 5.548 39.550 1.252 1.00 31.68 141 HIS B C 1
ATOM 2711 O O . HIS B 1 141 ? 6.433 38.795 1.651 1.00 31.44 141 HIS B O 1
ATOM 2718 N N . ARG B 1 142 ? 5.803 40.694 0.634 1.00 34.48 142 ARG B N 1
ATOM 2719 C CA . ARG B 1 142 ? 7.156 41.181 0.436 1.00 36.26 142 ARG B CA 1
ATOM 2720 C C . ARG B 1 142 ? 7.739 41.797 1.706 1.00 36.33 142 ARG B C 1
ATOM 2721 O O . ARG B 1 142 ? 8.925 41.641 1.969 1.00 36.66 142 ARG B O 1
ATOM 2729 N N . ASP B 1 143 ? 6.931 42.512 2.485 1.00 37.35 143 ASP B N 1
ATOM 2730 C CA . ASP B 1 143 ? 7.403 43.038 3.780 1.00 38.68 143 ASP B CA 1
ATOM 2731 C C . ASP B 1 143 ? 7.597 41.840 4.728 1.00 37.26 143 ASP B C 1
ATOM 2732 O O . ASP B 1 143 ? 6.637 41.075 5.005 1.00 35.55 143 ASP B O 1
ATOM 2737 N N . MET B 1 144 ? 8.845 41.659 5.179 1.00 37.40 144 MET B N 1
ATOM 2738 C CA . MET B 1 144 ? 9.215 40.505 6.020 1.00 36.11 144 MET B CA 1
ATOM 2739 C C . MET B 1 144 ? 8.566 40.521 7.395 1.00 33.89 144 MET B C 1
ATOM 2740 O O . MET B 1 144 ? 8.320 39.464 7.979 1.00 32.65 144 MET B O 1
ATOM 2745 N N . GLY B 1 145 ? 8.278 41.715 7.891 1.00 33.60 145 GLY B N 1
ATOM 2746 C CA . GLY B 1 145 ? 7.560 41.884 9.154 1.00 32.73 145 GLY B CA 1
ATOM 2747 C C . GLY B 1 145 ? 6.090 41.518 9.027 1.00 31.20 145 GLY B C 1
ATOM 2748 O O . GLY B 1 145 ? 5.504 40.915 9.930 1.00 30.01 145 GLY B O 1
ATOM 2749 N N . SER B 1 146 ? 5.500 41.889 7.886 1.00 30.68 146 SER B N 1
ATOM 2750 C CA . SER B 1 146 ? 4.124 41.521 7.551 1.00 28.65 146 SER B CA 1
ATOM 2751 C C . SER B 1 146 ? 4.000 40.025 7.490 1.00 25.83 146 SER B C 1
ATOM 2752 O O . SER B 1 146 ? 3.021 39.432 7.928 1.00 24.06 146 SER B O 1
ATOM 2755 N N . ARG B 1 147 ? 5.009 39.427 6.898 1.00 24.55 147 ARG B N 1
ATOM 2756 C CA . ARG B 1 147 ? 5.040 38.002 6.758 1.00 22.48 147 ARG B CA 1
ATOM 2757 C C . ARG B 1 147 ? 5.168 37.334 8.144 1.00 21.07 147 ARG B C 1
ATOM 2758 O O . ARG B 1 147 ? 4.530 36.325 8.403 1.00 19.95 147 ARG B O 1
ATOM 2766 N N . LEU B 1 148 ? 5.992 37.883 9.031 1.00 20.83 148 LEU B N 1
ATOM 2767 C CA . LEU B 1 148 ? 6.084 37.325 10.393 1.00 20.26 148 LEU B CA 1
ATOM 2768 C C . LEU B 1 148 ? 4.739 37.486 11.120 1.00 18.87 148 LEU B C 1
ATOM 2769 O O . LEU B 1 148 ? 4.202 36.522 11.671 1.00 17.92 148 LEU B O 1
ATOM 2774 N N . VAL B 1 149 ? 4.164 38.682 11.088 1.00 18.88 149 VAL B N 1
ATOM 2775 C CA . VAL B 1 149 ? 2.915 38.893 11.805 1.00 18.80 149 VAL B CA 1
ATOM 2776 C C . VAL B 1 149 ? 1.855 37.920 11.303 1.00 18.38 149 VAL B C 1
ATOM 2777 O O . VAL B 1 149 ? 1.200 37.238 12.103 1.00 18.57 149 VAL B O 1
ATOM 2781 N N . SER B 1 150 ? 1.730 37.799 9.979 1.00 17.63 150 SER B N 1
ATOM 2782 C CA . SER B 1 150 ? 0.763 36.901 9.406 1.00 16.97 150 SER B CA 1
ATOM 2783 C C . SER B 1 150 ? 0.970 35.475 9.879 1.00 15.48 150 SER B C 1
ATOM 2784 O O . SER B 1 150 ? 0.016 34.779 10.205 1.00 16.23 150 SER B O 1
ATOM 2787 N N . PHE B 1 151 ? 2.207 35.013 9.898 1.00 14.73 151 PHE B N 1
ATOM 2788 C CA . PHE B 1 151 ? 2.504 33.706 10.438 1.00 14.31 151 PHE B CA 1
ATOM 2789 C C . PHE B 1 151 ? 2.120 33.531 11.936 1.00 15.34 151 PHE B C 1
ATOM 2790 O O . PHE B 1 151 ? 1.540 32.506 12.322 1.00 14.84 151 PHE B O 1
ATOM 2798 N N . LEU B 1 152 ? 2.455 34.527 12.759 1.00 15.85 152 LEU B N 1
ATOM 2799 C CA . LEU B 1 152 ? 2.124 34.489 14.173 1.00 16.83 152 LEU B CA 1
ATOM 2800 C C . LEU B 1 152 ? 0.613 34.507 14.365 1.00 17.20 152 LEU B C 1
ATOM 2801 O O . LEU B 1 152 ? 0.106 33.847 15.238 1.00 15.84 152 LEU B O 1
ATOM 2806 N N . LEU B 1 153 ? -0.103 35.259 13.531 1.00 18.57 153 LEU B N 1
ATOM 2807 C CA . LEU B 1 153 ? -1.587 35.217 13.561 1.00 19.45 153 LEU B CA 1
ATOM 2808 C C . LEU B 1 153 ? -2.131 33.817 13.233 1.00 19.40 153 LEU B C 1
ATOM 2809 O O . LEU B 1 153 ? -3.098 33.363 13.843 1.00 20.13 153 LEU B O 1
ATOM 2814 N N . ILE B 1 154 ? -1.486 33.118 12.293 1.00 19.45 154 ILE B N 1
ATOM 2815 C CA . ILE B 1 154 ? -1.821 31.722 12.013 1.00 19.09 154 ILE B CA 1
ATOM 2816 C C . ILE B 1 154 ? -1.459 30.833 13.194 1.00 18.81 154 ILE B C 1
ATOM 2817 O O . ILE B 1 154 ? -2.231 29.955 13.534 1.00 19.52 154 ILE B O 1
ATOM 2822 N N . LEU B 1 155 ? -0.319 31.043 13.852 1.00 18.65 155 LEU B N 1
ATOM 2823 C CA . LEU B 1 155 ? -0.025 30.232 15.031 1.00 18.54 155 LEU B CA 1
ATOM 2824 C C . LEU B 1 155 ? -1.028 30.507 16.146 1.00 20.03 155 LEU B C 1
ATOM 2825 O O . LEU B 1 155 ? -1.443 29.564 16.828 1.00 20.21 155 LEU B O 1
ATOM 2830 N N . CYS B 1 156 ? -1.475 31.764 16.295 1.00 20.30 156 CYS B N 1
ATOM 2831 C CA . CYS B 1 156 ? -2.508 32.060 17.287 1.00 22.11 156 CYS B CA 1
ATOM 2832 C C . CYS B 1 156 ? -3.786 31.258 16.990 1.00 22.47 156 CYS B C 1
ATOM 2833 O O . CYS B 1 156 ? -4.402 30.709 17.898 1.00 23.11 156 CYS B O 1
ATOM 2836 N N . ARG B 1 157 ? -4.172 31.200 15.721 1.00 21.96 157 ARG B N 1
ATOM 2837 C CA . ARG B 1 157 ? -5.364 30.463 15.328 1.00 22.96 157 ARG B CA 1
ATOM 2838 C C . ARG B 1 157 ? -5.211 28.969 15.612 1.00 22.37 157 ARG B C 1
ATOM 2839 O O . ARG B 1 157 ? -6.119 28.336 16.102 1.00 22.77 157 ARG B O 1
ATOM 2847 N N . ASP B 1 158 ? -4.053 28.411 15.292 1.00 21.50 158 ASP B N 1
ATOM 2848 C CA . ASP B 1 158 ? -3.880 26.971 15.343 1.00 21.88 158 ASP B CA 1
ATOM 2849 C C . ASP B 1 158 ? -3.486 26.476 16.717 1.00 22.54 158 ASP B C 1
ATOM 2850 O O . ASP B 1 158 ? -3.936 25.384 17.126 1.00 23.88 158 ASP B O 1
ATOM 2855 N N . PHE B 1 159 ? -2.646 27.251 17.419 1.00 21.22 159 PHE B N 1
ATOM 2856 C CA . PHE B 1 159 ? -2.036 26.807 18.656 1.00 21.02 159 PHE B CA 1
ATOM 2857 C C . PHE B 1 159 ? -2.185 27.782 19.824 1.00 22.18 159 PHE B C 1
ATOM 2858 O O . PHE B 1 159 ? -1.558 27.583 20.854 1.00 22.91 159 PHE B O 1
ATOM 2866 N N . GLY B 1 160 ? -3.012 28.807 19.691 1.00 22.48 160 GLY B N 1
ATOM 2867 C CA . GLY B 1 160 ? -3.077 29.858 20.703 1.00 23.81 160 GLY B CA 1
ATOM 2868 C C . GLY B 1 160 ? -3.899 29.515 21.926 1.00 25.56 160 GLY B C 1
ATOM 2869 O O . GLY B 1 160 ? -4.836 28.751 21.814 1.00 25.32 160 GLY B O 1
ATOM 2870 N N . ILE B 1 161 ? -3.519 30.082 23.084 1.00 27.15 161 ILE B N 1
ATOM 2871 C CA . ILE B 1 161 ? -4.235 29.935 24.367 1.00 29.59 161 ILE B CA 1
ATOM 2872 C C . ILE B 1 161 ? -4.543 31.346 24.886 1.00 31.10 161 ILE B C 1
ATOM 2873 O O . ILE B 1 161 ? -3.681 32.231 24.853 1.00 30.39 161 ILE B O 1
ATOM 2878 N N . PRO B 1 162 ? -5.769 31.572 25.376 1.00 33.01 162 PRO B N 1
ATOM 2879 C CA . PRO B 1 162 ? -5.995 32.861 26.004 1.00 35.13 162 PRO B CA 1
ATOM 2880 C C . PRO B 1 162 ? -5.109 33.009 27.222 1.00 36.91 162 PRO B C 1
ATOM 2881 O O . PRO B 1 162 ? -4.846 32.043 27.921 1.00 37.54 162 PRO B O 1
ATOM 2885 N N . SER B 1 163 ? -4.594 34.204 27.427 1.00 38.28 163 SER B N 1
ATOM 2886 C CA . SER B 1 163 ? -3.666 34.418 28.508 1.00 40.47 163 SER B CA 1
ATOM 2887 C C . SER B 1 163 ? -3.873 35.852 28.961 1.00 42.01 163 SER B C 1
ATOM 2888 O O . SER B 1 163 ? -4.498 36.657 28.247 1.00 41.89 163 SER B O 1
ATOM 2891 N N . PRO B 1 164 ? -3.389 36.175 30.163 1.00 44.25 164 PRO B N 1
ATOM 2892 C CA . PRO B 1 164 ? -3.793 37.483 30.699 1.00 46.16 164 PRO B CA 1
ATOM 2893 C C . PRO B 1 164 ? -3.645 38.635 29.679 1.00 45.04 164 PRO B C 1
ATOM 2894 O O . PRO B 1 164 ? -4.548 39.472 29.542 1.00 46.09 164 PRO B O 1
ATOM 2898 N N . ASP B 1 165 ? -2.563 38.582 28.906 1.00 43.39 165 ASP B N 1
ATOM 2899 C CA . ASP B 1 165 ? -2.121 39.669 28.041 1.00 42.36 165 ASP B CA 1
ATOM 2900 C C . ASP B 1 165 ? -2.609 39.566 26.568 1.00 40.41 165 ASP B C 1
ATOM 2901 O O . ASP B 1 165 ? -2.596 40.558 25.819 1.00 40.94 165 ASP B O 1
ATOM 2906 N N . GLY B 1 166 ? -3.038 38.381 26.143 1.00 37.98 166 GLY B N 1
ATOM 2907 C CA . GLY B 1 166 ? -3.623 38.236 24.811 1.00 35.25 166 GLY B CA 1
ATOM 2908 C C . GLY B 1 166 ? -3.781 36.771 24.450 1.00 33.06 166 GLY B C 1
ATOM 2909 O O . GLY B 1 166 ? -4.375 35.994 25.207 1.00 34.00 166 GLY B O 1
ATOM 2910 N N . ILE B 1 167 ? -3.244 36.390 23.297 1.00 29.56 167 ILE B N 1
ATOM 2911 C CA . ILE B 1 167 ? -3.157 35.000 22.928 1.00 26.95 167 ILE B CA 1
ATOM 2912 C C . ILE B 1 167 ? -1.679 34.629 22.943 1.00 25.67 167 ILE B C 1
ATOM 2913 O O . ILE B 1 167 ? -0.849 35.305 22.334 1.00 25.73 167 ILE B O 1
ATOM 2918 N N . THR B 1 168 ? -1.381 33.553 23.643 1.00 24.35 168 THR B N 1
ATOM 2919 C CA . THR B 1 168 ? -0.069 32.990 23.742 1.00 23.88 168 THR B CA 1
ATOM 2920 C C . THR B 1 168 ? -0.052 31.833 22.802 1.00 22.51 168 THR B C 1
ATOM 2921 O O . THR B 1 168 ? -0.928 30.982 22.868 1.00 23.02 168 THR B O 1
ATOM 2925 N N . ILE B 1 169 ? 0.927 31.803 21.922 1.00 21.38 169 ILE B N 1
ATOM 2926 C CA . ILE B 1 169 ? 1.093 30.705 20.998 1.00 20.75 169 ILE B CA 1
ATOM 2927 C C . ILE B 1 169 ? 1.705 29.550 21.777 1.00 21.99 169 ILE B C 1
ATOM 2928 O O . ILE B 1 169 ? 2.863 29.630 22.229 1.00 22.69 169 ILE B O 1
ATOM 2933 N N . ASP B 1 170 ? 0.930 28.486 21.966 1.00 22.98 170 ASP B N 1
ATOM 2934 C CA . ASP B 1 170 ? 1.311 27.411 22.917 1.00 24.60 170 ASP B CA 1
ATOM 2935 C C . ASP B 1 170 ? 2.294 26.468 22.271 1.00 23.93 170 ASP B C 1
ATOM 2936 O O . ASP B 1 170 ? 2.027 25.297 22.126 1.00 24.51 170 ASP B O 1
ATOM 2941 N N . LEU B 1 171 ? 3.425 27.016 21.872 1.00 24.39 171 LEU B N 1
ATOM 2942 C CA . LEU B 1 171 ? 4.509 26.301 21.198 1.00 24.21 171 LEU B CA 1
ATOM 2943 C C . LEU B 1 171 ? 5.747 27.019 21.645 1.00 25.46 171 LEU B C 1
ATOM 2944 O O . LEU B 1 171 ? 5.763 28.268 21.739 1.00 25.50 171 LEU B O 1
ATOM 2949 N N . LYS B 1 172 ? 6.780 26.243 21.932 1.00 26.80 172 LYS B N 1
ATOM 2950 C CA . LYS B 1 172 ? 8.093 26.797 22.227 1.00 27.82 172 LYS B CA 1
ATOM 2951 C C . LYS B 1 172 ? 8.837 26.904 20.888 1.00 26.67 172 LYS B C 1
ATOM 2952 O O . LYS B 1 172 ? 9.202 25.892 20.305 1.00 27.27 172 LYS B O 1
ATOM 2958 N N . LEU B 1 173 ? 9.048 28.125 20.409 1.00 25.79 173 LEU B N 1
ATOM 2959 C CA . LEU B 1 173 ? 9.510 28.362 19.037 1.00 24.90 173 LEU B CA 1
ATOM 2960 C C . LEU B 1 173 ? 10.920 28.916 19.002 1.00 26.00 173 LEU B C 1
ATOM 2961 O O . LEU B 1 173 ? 11.191 29.985 19.553 1.00 27.61 173 LEU B O 1
ATOM 2966 N N . SER B 1 174 ? 11.813 28.194 18.354 1.00 25.58 174 SER B N 1
ATOM 2967 C CA . SER B 1 174 ? 13.125 28.711 18.083 1.00 26.64 174 SER B CA 1
ATOM 2968 C C . SER B 1 174 ? 12.999 29.684 16.902 1.00 25.75 174 SER B C 1
ATOM 2969 O O . SER B 1 174 ? 12.104 29.552 16.044 1.00 24.80 174 SER B O 1
ATOM 2972 N N . HIS B 1 175 ? 13.909 30.646 16.858 1.00 26.11 175 HIS B N 1
ATOM 2973 C CA . HIS B 1 175 ? 13.936 31.614 15.794 1.00 25.62 175 HIS B CA 1
ATOM 2974 C C . HIS B 1 175 ? 14.239 30.915 14.447 1.00 25.28 175 HIS B C 1
ATOM 2975 O O . HIS B 1 175 ? 13.786 31.367 13.375 1.00 22.82 175 HIS B O 1
ATOM 2982 N N . GLN B 1 176 ? 14.968 29.803 14.528 1.00 25.70 176 GLN B N 1
ATOM 2983 C CA . GLN B 1 176 ? 15.242 28.933 13.387 1.00 26.10 176 GLN B CA 1
ATOM 2984 C C . GLN B 1 176 ? 13.980 28.273 12.863 1.00 24.50 176 GLN B C 1
ATOM 2985 O O . GLN B 1 176 ? 13.782 28.240 11.653 1.00 23.63 176 GLN B O 1
ATOM 2991 N N . ALA B 1 177 ? 13.137 27.750 13.771 1.00 23.66 177 ALA B N 1
ATOM 2992 C CA . ALA B 1 177 ? 11.874 27.103 13.390 1.00 22.41 177 ALA B CA 1
ATOM 2993 C C . ALA B 1 177 ? 10.962 28.085 12.685 1.00 21.12 177 ALA B C 1
ATOM 2994 O O . ALA B 1 177 ? 10.327 27.769 11.710 1.00 20.82 177 ALA B O 1
ATOM 2996 N N . ILE B 1 178 ? 10.926 29.303 13.179 1.00 21.46 178 ILE B N 1
ATOM 2997 C CA . ILE B 1 178 ? 10.174 30.363 12.526 1.00 20.60 178 ILE B CA 1
ATOM 2998 C C . ILE B 1 178 ? 10.774 30.688 11.138 1.00 20.99 178 ILE B C 1
ATOM 2999 O O . ILE B 1 178 ? 10.027 30.863 10.169 1.00 20.40 178 ILE B O 1
ATOM 3004 N N . ALA B 1 179 ? 12.107 30.733 11.060 1.00 21.67 179 ALA B N 1
ATOM 3005 C CA . ALA B 1 179 ? 12.822 31.102 9.856 1.00 22.85 179 ALA B CA 1
ATOM 3006 C C . ALA B 1 179 ? 12.460 30.102 8.759 1.00 22.96 179 ALA B C 1
ATOM 3007 O O . ALA B 1 179 ? 12.131 30.465 7.621 1.00 22.29 179 ALA B O 1
ATOM 3009 N N . GLU B 1 180 ? 12.468 28.837 9.139 1.00 23.06 180 GLU B N 1
ATOM 3010 C CA . GLU B 1 180 ? 12.183 27.775 8.207 1.00 23.04 180 GLU B CA 1
ATOM 3011 C C . GLU B 1 180 ? 10.746 27.804 7.721 1.00 21.76 180 GLU B C 1
ATOM 3012 O O . GLU B 1 180 ? 10.458 27.212 6.699 1.00 22.62 180 GLU B O 1
ATOM 3018 N N . ALA B 1 181 ? 9.841 28.471 8.436 1.00 20.19 181 ALA B N 1
ATOM 3019 C CA . ALA B 1 181 ? 8.431 28.483 8.032 1.00 18.67 181 ALA B CA 1
ATOM 3020 C C . ALA B 1 181 ? 8.054 29.713 7.223 1.00 18.01 181 ALA B C 1
ATOM 3021 O O . ALA B 1 181 ? 7.041 29.710 6.553 1.00 17.07 181 ALA B O 1
ATOM 3023 N N . ILE B 1 182 ? 8.853 30.773 7.298 1.00 18.14 182 ILE B N 1
ATOM 3024 C CA . ILE B 1 182 ? 8.546 31.989 6.568 1.00 18.25 182 ILE B CA 1
ATOM 3025 C C . ILE B 1 182 ? 9.593 32.319 5.487 1.00 20.68 182 ILE B C 1
ATOM 3026 O O . ILE B 1 182 ? 9.590 33.420 4.929 1.00 20.98 182 ILE B O 1
ATOM 3031 N N . GLY B 1 183 ? 10.433 31.345 5.142 1.00 21.73 183 GLY B N 1
ATOM 3032 C CA . GLY B 1 183 ? 11.459 31.551 4.131 1.00 23.78 183 GLY B CA 1
ATOM 3033 C C . GLY B 1 183 ? 12.355 32.718 4.478 1.00 25.78 183 GLY B C 1
ATOM 3034 O O . GLY B 1 183 ? 12.673 33.548 3.610 1.00 27.22 183 GLY B O 1
ATOM 3035 N N . SER B 1 184 ? 12.745 32.804 5.754 1.00 26.26 184 SER B N 1
ATOM 3036 C CA . SER B 1 184 ? 13.710 33.810 6.187 1.00 27.45 184 SER B CA 1
ATOM 3037 C C . SER B 1 184 ? 14.921 33.201 6.823 1.00 28.11 184 SER B C 1
ATOM 3038 O O . SER B 1 184 ? 15.142 32.013 6.744 1.00 28.10 184 SER B O 1
ATOM 3041 N N . THR B 1 185 ? 15.729 34.041 7.448 1.00 30.39 185 THR B N 1
ATOM 3042 C CA . THR B 1 185 ? 16.901 33.586 8.182 1.00 31.43 185 THR B CA 1
ATOM 3043 C C . THR B 1 185 ? 16.677 33.794 9.671 1.00 31.58 185 THR B C 1
ATOM 3044 O O . THR B 1 185 ? 15.916 34.658 10.077 1.00 31.24 185 THR B O 1
ATOM 3048 N N . ARG B 1 186 ? 17.367 32.998 10.468 1.00 32.39 186 ARG B N 1
ATOM 3049 C CA . ARG B 1 186 ? 17.374 33.103 11.909 1.00 33.12 186 ARG B CA 1
ATOM 3050 C C . ARG B 1 186 ? 17.672 34.533 12.376 1.00 33.77 186 ARG B C 1
ATOM 3051 O O . ARG B 1 186 ? 16.955 35.064 13.218 1.00 33.14 186 ARG B O 1
ATOM 3059 N N . VAL B 1 187 ? 18.708 35.154 11.812 1.00 34.71 187 VAL B N 1
ATOM 3060 C CA . VAL B 1 187 ? 19.077 36.548 12.137 1.00 35.06 187 VAL B CA 1
ATOM 3061 C C . VAL B 1 187 ? 17.954 37.556 11.895 1.00 33.21 187 VAL B C 1
ATOM 3062 O O . VAL B 1 187 ? 17.800 38.520 12.639 1.00 32.98 187 VAL B O 1
ATOM 3066 N N . THR B 1 188 ? 17.183 37.351 10.833 1.00 30.99 188 THR B N 1
ATOM 3067 C CA . THR B 1 188 ? 16.150 38.314 10.450 1.00 29.30 188 THR B CA 1
ATOM 3068 C C . THR B 1 188 ? 14.942 38.112 11.311 1.00 27.21 188 THR B C 1
ATOM 3069 O O . THR B 1 188 ? 14.174 39.020 11.537 1.00 27.93 188 THR B O 1
ATOM 3073 N N . VAL B 1 189 ? 14.731 36.891 11.764 1.00 25.83 189 VAL B N 1
ATOM 3074 C CA . VAL B 1 189 ? 13.631 36.646 12.676 1.00 23.77 189 VAL B CA 1
ATOM 3075 C C . VAL B 1 189 ? 13.868 37.340 14.013 1.00 23.51 189 VAL B C 1
ATOM 3076 O O . VAL B 1 189 ? 12.968 37.988 14.521 1.00 21.95 189 VAL B O 1
ATOM 3080 N N . THR B 1 190 ? 15.082 37.218 14.549 1.00 25.00 190 THR B N 1
ATOM 3081 C CA . THR B 1 190 ? 15.438 37.793 15.850 1.00 26.33 190 THR B CA 1
ATOM 3082 C C . THR B 1 190 ? 15.166 39.293 15.817 1.00 27.02 190 THR B C 1
ATOM 3083 O O . THR B 1 190 ? 14.398 39.814 16.608 1.00 25.87 190 THR B O 1
ATOM 3087 N N . ARG B 1 191 ? 15.747 39.962 14.834 1.00 28.44 191 ARG B N 1
ATOM 3088 C CA . ARG B 1 191 ? 15.554 41.393 14.661 1.00 29.38 191 ARG B CA 1
ATOM 3089 C C . ARG B 1 191 ? 14.066 41.758 14.582 1.00 28.18 191 ARG B C 1
ATOM 3090 O O . ARG B 1 191 ? 13.616 42.715 15.212 1.00 27.92 191 ARG B O 1
ATOM 3098 N N . LEU B 1 192 ? 13.293 40.999 13.818 1.00 26.58 192 LEU B N 1
ATOM 3099 C CA . LEU B 1 192 ? 11.894 41.376 13.632 1.00 25.90 192 LEU B CA 1
ATOM 3100 C C . LEU B 1 192 ? 11.083 41.133 14.912 1.00 25.61 192 LEU B C 1
ATOM 3101 O O . LEU B 1 192 ? 10.255 41.965 15.278 1.00 26.72 192 LEU B O 1
ATOM 3106 N N . LEU B 1 193 ? 11.337 40.025 15.604 1.00 24.93 193 LEU B N 1
ATOM 3107 C CA . LEU B 1 193 ? 10.720 39.785 16.922 1.00 24.80 193 LEU B CA 1
ATOM 3108 C C . LEU B 1 193 ? 11.087 40.919 17.903 1.00 26.34 193 LEU B C 1
ATOM 3109 O O . LEU B 1 193 ? 10.216 41.460 18.614 1.00 26.92 193 LEU B O 1
ATOM 3114 N N . GLY B 1 194 ? 12.354 41.314 17.908 1.00 26.66 194 GLY B N 1
ATOM 3115 C CA . GLY B 1 194 ? 12.788 42.458 18.709 1.00 28.42 194 GLY B CA 1
ATOM 3116 C C . GLY B 1 194 ? 11.982 43.724 18.465 1.00 29.30 194 GLY B C 1
ATOM 3117 O O . GLY B 1 194 ? 11.596 44.416 19.420 1.00 29.82 194 GLY B O 1
ATOM 3118 N N . ASP B 1 195 ? 11.756 44.039 17.190 1.00 29.56 195 ASP B N 1
ATOM 3119 C CA . ASP B 1 195 ? 10.975 45.208 16.778 1.00 30.65 195 ASP B CA 1
ATOM 3120 C C . ASP B 1 195 ? 9.549 45.096 17.263 1.00 29.72 195 ASP B C 1
ATOM 3121 O O . ASP B 1 195 ? 8.964 46.072 17.728 1.00 31.45 195 ASP B O 1
ATOM 3126 N N . LEU B 1 196 ? 8.985 43.902 17.147 1.00 28.37 196 LEU B N 1
ATOM 3127 C CA . LEU B 1 196 ? 7.616 43.658 17.584 1.00 27.45 196 LEU B CA 1
ATOM 3128 C C . LEU B 1 196 ? 7.419 43.862 19.076 1.00 28.54 196 LEU B C 1
ATOM 3129 O O . LEU B 1 196 ? 6.423 44.452 19.483 1.00 28.49 196 LEU B O 1
ATOM 3134 N N . ARG B 1 197 ? 8.365 43.365 19.884 1.00 30.04 197 ARG B N 1
ATOM 3135 C CA . ARG B 1 197 ? 8.388 43.614 21.322 1.00 31.49 197 ARG B CA 1
ATOM 3136 C C . ARG B 1 197 ? 8.536 45.084 21.632 1.00 33.47 197 ARG B C 1
ATOM 3137 O O . ARG B 1 197 ? 7.826 45.604 22.480 1.00 34.01 197 ARG B O 1
ATOM 3145 N N . GLU B 1 198 ? 9.473 45.751 20.967 1.00 35.20 198 GLU B N 1
ATOM 3146 C CA . GLU B 1 198 ? 9.694 47.184 21.206 1.00 37.79 198 GLU B CA 1
ATOM 3147 C C . GLU B 1 198 ? 8.439 47.998 20.836 1.00 37.99 198 GLU B C 1
ATOM 3148 O O . GLU B 1 198 ? 8.151 48.996 21.472 1.00 39.52 198 GLU B O 1
ATOM 3154 N N . SER B 1 199 ? 7.684 47.564 19.832 1.00 36.97 199 SER B N 1
ATOM 3155 C CA . SER B 1 199 ? 6.419 48.235 19.479 1.00 37.00 199 SER B CA 1
ATOM 3156 C C . SER B 1 199 ? 5.252 47.833 20.387 1.00 36.97 199 SER B C 1
ATOM 3157 O O . SER B 1 199 ? 4.138 48.313 20.210 1.00 37.35 199 SER B O 1
ATOM 3160 N N . LYS B 1 200 ? 5.517 46.980 21.374 1.00 36.91 200 LYS B N 1
ATOM 3161 C CA . LYS B 1 200 ? 4.509 46.531 22.336 1.00 37.00 200 LYS B CA 1
ATOM 3162 C C . LYS B 1 200 ? 3.364 45.787 21.636 1.00 35.52 200 LYS B C 1
ATOM 3163 O O . LYS B 1 200 ? 2.200 45.956 21.985 1.00 36.59 200 LYS B O 1
ATOM 3169 N N . LEU B 1 201 ? 3.707 44.959 20.651 1.00 33.65 201 LEU B N 1
ATOM 3170 C CA . LEU B 1 201 ? 2.722 44.131 19.939 1.00 32.07 201 LEU B CA 1
ATOM 3171 C C . LEU B 1 201 ? 2.753 42.675 20.389 1.00 30.24 201 LEU B C 1
ATOM 3172 O O . LEU B 1 201 ? 1.748 41.990 20.303 1.00 29.12 201 LEU B O 1
ATOM 3177 N N . ILE B 1 202 ? 3.919 42.211 20.834 1.00 29.39 202 ILE B N 1
ATOM 3178 C CA . ILE B 1 202 ? 4.075 40.880 21.399 1.00 27.99 202 ILE B CA 1
ATOM 3179 C C . ILE B 1 202 ? 4.882 40.943 22.705 1.00 29.34 202 ILE B C 1
ATOM 3180 O O . ILE B 1 202 ? 5.566 41.934 22.968 1.00 29.77 202 ILE B O 1
ATOM 3185 N N . ALA B 1 203 ? 4.773 39.890 23.514 1.00 28.86 203 ALA B N 1
ATOM 3186 C CA . ALA B 1 203 ? 5.697 39.634 24.608 1.00 30.17 203 ALA B CA 1
ATOM 3187 C C . ALA B 1 203 ? 6.327 38.274 24.359 1.00 29.55 203 ALA B C 1
ATOM 3188 O O . ALA B 1 203 ? 5.748 37.439 23.648 1.00 28.72 203 ALA B O 1
ATOM 3190 N N . ILE B 1 204 ? 7.515 38.049 24.921 1.00 30.59 204 ILE B N 1
ATOM 3191 C CA . ILE B 1 204 ? 8.167 36.740 24.805 1.00 30.70 204 ILE B CA 1
ATOM 3192 C C . ILE B 1 204 ? 8.605 36.257 26.175 1.00 32.75 204 ILE B C 1
ATOM 3193 O O . ILE B 1 204 ? 9.291 36.979 26.890 1.00 33.38 204 ILE B O 1
ATOM 3198 N N . HIS B 1 205 ? 8.182 35.048 26.534 1.00 33.94 205 HIS B N 1
ATOM 3199 C CA A HIS B 1 205 ? 8.517 34.443 27.820 0.60 36.36 205 HIS B CA 1
ATOM 3200 C CA B HIS B 1 205 ? 8.545 34.435 27.816 0.40 35.89 205 HIS B CA 1
ATOM 3201 C C . HIS B 1 205 ? 8.701 32.943 27.614 1.00 36.13 205 HIS B C 1
ATOM 3202 O O . HIS B 1 205 ? 7.789 32.276 27.134 1.00 35.25 205 HIS B O 1
ATOM 3215 N N . LYS B 1 206 ? 9.878 32.435 27.963 1.00 37.89 206 LYS B N 1
ATOM 3216 C CA . LYS B 1 206 ? 10.214 31.015 27.858 1.00 38.82 206 LYS B CA 1
ATOM 3217 C C . LYS B 1 206 ? 10.048 30.417 26.471 1.00 36.88 206 LYS B C 1
ATOM 3218 O O . LYS B 1 206 ? 9.629 29.266 26.341 1.00 36.64 206 LYS B O 1
ATOM 3224 N N . LYS B 1 207 ? 10.397 31.207 25.460 1.00 35.87 207 LYS B N 1
ATOM 3225 C CA . LYS B 1 207 ? 10.261 30.849 24.038 1.00 34.31 207 LYS B CA 1
ATOM 3226 C C . LYS B 1 207 ? 8.822 30.755 23.553 1.00 31.97 207 LYS B C 1
ATOM 3227 O O . LYS B 1 207 ? 8.560 30.330 22.407 1.00 31.94 207 LYS B O 1
ATOM 3233 N N . ARG B 1 208 ? 7.896 31.229 24.376 1.00 30.44 208 ARG B N 1
ATOM 3234 C CA . ARG B 1 208 ? 6.529 31.413 23.932 1.00 28.05 208 ARG B CA 1
ATOM 3235 C C . ARG B 1 208 ? 6.205 32.869 23.602 1.00 26.41 208 ARG B C 1
ATOM 3236 O O . ARG B 1 208 ? 6.443 33.783 24.391 1.00 25.89 208 ARG B O 1
ATOM 3244 N N . ILE B 1 209 ? 5.621 33.052 22.424 1.00 24.42 209 ILE B N 1
ATOM 3245 C CA . ILE B 1 209 ? 5.250 34.370 21.970 1.00 23.78 209 ILE B CA 1
ATOM 3246 C C . ILE B 1 209 ? 3.804 34.623 22.322 1.00 23.82 209 ILE B C 1
ATOM 3247 O O . ILE B 1 209 ? 2.953 33.811 22.011 1.00 25.08 209 ILE B O 1
ATOM 3252 N N . THR B 1 210 ? 3.527 35.762 22.935 1.00 24.34 210 THR B N 1
ATOM 3253 C CA . THR B 1 210 ? 2.172 36.186 23.229 1.00 24.38 210 THR B CA 1
ATOM 3254 C C . THR B 1 210 ? 1.901 37.361 22.332 1.00 25.02 210 THR B C 1
ATOM 3255 O O . THR B 1 210 ? 2.696 38.292 22.307 1.00 24.38 210 THR B O 1
ATOM 3259 N N . VAL B 1 211 ? 0.796 37.301 21.578 1.00 25.90 211 VAL B N 1
ATOM 3260 C CA . VAL B 1 211 ? 0.351 38.394 20.711 1.00 26.77 211 VAL B CA 1
ATOM 3261 C C . VAL B 1 211 ? -0.798 39.121 21.416 1.00 29.48 211 VAL B C 1
ATOM 3262 O O . VAL B 1 211 ? -1.848 38.512 21.705 1.00 30.04 211 VAL B O 1
ATOM 3266 N N . PHE B 1 212 ? -0.604 40.409 21.690 1.00 30.72 212 PHE B N 1
ATOM 3267 C CA . PHE B 1 212 ? -1.466 41.106 22.625 1.00 33.48 212 PHE B CA 1
ATOM 3268 C C . PHE B 1 212 ? -2.893 41.316 22.118 1.00 34.98 212 PHE B C 1
ATOM 3269 O O . PHE B 1 212 ? -3.848 41.173 22.900 1.00 37.31 212 PHE B O 1
ATOM 3277 N N . ASN B 1 213 ? -3.031 41.731 20.862 1.00 34.38 213 ASN B N 1
ATOM 3278 C CA . ASN B 1 213 ? -4.345 41.988 20.291 1.00 35.77 213 ASN B CA 1
ATOM 3279 C C . ASN B 1 213 ? -4.428 41.397 18.899 1.00 33.66 213 ASN B C 1
ATOM 3280 O O . ASN B 1 213 ? -4.484 42.138 17.919 1.00 33.34 213 ASN B O 1
ATOM 3285 N N . PRO B 1 214 ? -4.443 40.066 18.807 1.00 32.17 214 PRO B N 1
ATOM 3286 C CA . PRO B 1 214 ? -4.415 39.409 17.488 1.00 31.41 214 PRO B CA 1
ATOM 3287 C C . PRO B 1 214 ? -5.586 39.793 16.567 1.00 32.20 214 PRO B C 1
ATOM 3288 O O . PRO B 1 214 ? -5.398 39.859 15.359 1.00 31.52 214 PRO B O 1
ATOM 3292 N N . VAL B 1 215 ? -6.758 40.092 17.129 1.00 34.42 215 VAL B N 1
ATOM 3293 C CA . VAL B 1 215 ? -7.900 40.522 16.324 1.00 35.74 215 VAL B CA 1
ATOM 3294 C C . VAL B 1 215 ? -7.584 41.834 15.642 1.00 36.41 215 VAL B C 1
ATOM 3295 O O . VAL B 1 215 ? -7.699 41.938 14.413 1.00 36.34 215 VAL B O 1
ATOM 3299 N N . ALA B 1 216 ? -7.156 42.822 16.420 1.00 37.07 216 ALA B N 1
ATOM 3300 C CA . ALA B 1 216 ? -6.865 44.142 15.862 1.00 38.26 216 ALA B CA 1
ATOM 3301 C C . ALA B 1 216 ? -5.673 44.126 14.897 1.00 37.36 216 ALA B C 1
ATOM 3302 O O . ALA B 1 216 ? -5.664 44.871 13.930 1.00 37.89 216 ALA B O 1
ATOM 3304 N N . LEU B 1 217 ? -4.685 43.271 15.143 1.00 36.46 217 LEU B N 1
ATOM 3305 C CA . LEU B 1 217 ? -3.565 43.129 14.217 1.00 36.26 217 LEU B CA 1
ATOM 3306 C C . LEU B 1 217 ? -4.016 42.598 12.861 1.00 37.33 217 LEU B C 1
ATOM 3307 O O . LEU B 1 217 ? -3.501 43.029 11.829 1.00 37.83 217 LEU B O 1
ATOM 3312 N N . SER B 1 218 ? -4.949 41.644 12.861 1.00 37.97 218 SER B N 1
ATOM 3313 C CA . SER B 1 218 ? -5.378 41.027 11.618 1.00 38.37 218 SER B CA 1
ATOM 3314 C C . SER B 1 218 ? -6.113 42.054 10.749 1.00 41.23 218 SER B C 1
ATOM 3315 O O . SER B 1 218 ? -5.992 42.002 9.540 1.00 40.91 218 SER B O 1
ATOM 3318 N N . GLN B 1 219 ? -6.820 43.003 11.371 1.00 44.02 219 GLN B N 1
ATOM 3319 C CA A GLN B 1 219 ? -7.574 43.983 10.605 0.70 46.80 219 GLN B CA 1
ATOM 3320 C CA B GLN B 1 219 ? -7.564 44.066 10.674 0.30 46.65 219 GLN B CA 1
ATOM 3321 C C . GLN B 1 219 ? -6.674 44.838 9.719 1.00 47.87 219 GLN B C 1
ATOM 3322 O O . GLN B 1 219 ? -7.151 45.400 8.731 1.00 49.41 219 GLN B O 1
ATOM 3333 N N . GLN B 1 220 ? -5.380 44.907 10.057 1.00 48.07 220 GLN B N 1
ATOM 3334 C CA A GLN B 1 220 ? -4.400 45.686 9.278 0.50 49.02 220 GLN B CA 1
ATOM 3335 C CA B GLN B 1 220 ? -4.404 45.679 9.290 0.50 49.10 220 GLN B CA 1
ATOM 3336 C C . GLN B 1 220 ? -3.877 44.902 8.061 1.00 48.87 220 GLN B C 1
ATOM 3337 O O . GLN B 1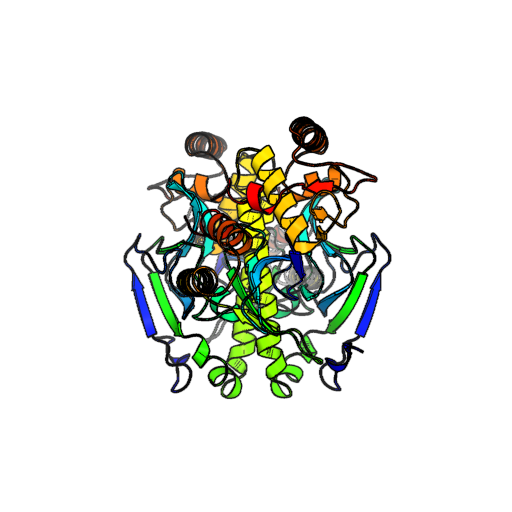 220 ? -2.957 45.352 7.383 1.00 49.85 220 GLN B O 1
ATOM 3348 N N . PHE B 1 221 ? -4.472 43.742 7.767 1.00 48.86 221 PHE B N 1
ATOM 3349 C CA . PHE B 1 221 ? -4.064 42.900 6.628 1.00 48.94 221 PHE B CA 1
ATOM 3350 C C . PHE B 1 221 ? -5.114 42.762 5.516 1.00 50.39 221 PHE B C 1
ATOM 3351 O O . PHE B 1 221 ? -4.962 41.907 4.648 1.00 50.39 221 PHE B O 1
ATOM 3359 N N . SER B 1 222 ? -6.158 43.595 5.505 1.00 52.47 222 SER B N 1
ATOM 3360 C CA . SER B 1 222 ? -7.385 43.243 4.756 1.00 53.72 222 SER B CA 1
ATOM 3361 C C . SER B 1 222 ? -7.340 43.563 3.252 1.00 54.89 222 SER B C 1
ATOM 3362 O O . SER B 1 222 ? -6.608 44.455 2.810 1.00 55.37 222 SER B O 1
ATOM 3365 N N . GLU C 2 4 ? -13.367 39.130 23.052 1.00 46.22 4 GLU C N 1
ATOM 3366 C CA . GLU C 2 4 ? -12.187 38.754 23.930 1.00 48.10 4 GLU C CA 1
ATOM 3367 C C . GLU C 2 4 ? -12.411 37.512 24.832 1.00 48.25 4 GLU C C 1
ATOM 3368 O O . GLU C 2 4 ? -11.562 37.194 25.671 1.00 51.12 4 GLU C O 1
ATOM 3374 N N . ASN C 2 5 ? -13.552 36.842 24.676 1.00 45.74 5 ASN C N 1
ATOM 3375 C CA . ASN C 2 5 ? -13.737 35.462 25.122 1.00 45.61 5 ASN C CA 1
ATOM 3376 C C . ASN C 2 5 ? -13.546 34.547 23.882 1.00 43.41 5 ASN C C 1
ATOM 3377 O O . ASN C 2 5 ? -13.896 34.925 22.766 1.00 41.04 5 ASN C O 1
ATOM 3382 N N . TYR C 2 6 ? -12.983 33.359 24.096 1.00 43.53 6 TYR C N 1
ATOM 3383 C CA . TYR C 2 6 ? -12.443 32.527 23.033 1.00 42.26 6 TYR C CA 1
ATOM 3384 C C . TYR C 2 6 ? -12.945 31.087 23.067 1.00 43.15 6 TYR C C 1
ATOM 3385 O O . TYR C 2 6 ? -13.399 30.596 24.099 1.00 45.32 6 TYR C O 1
ATOM 3394 N N . LEU C 2 7 ? -12.835 30.406 21.932 1.00 41.80 7 LEU C N 1
ATOM 3395 C CA . LEU C 2 7 ? -13.359 29.056 21.783 1.00 42.57 7 LEU C CA 1
ATOM 3396 C C . LEU C 2 7 ? -12.686 28.348 20.605 1.00 41.73 7 LEU C C 1
ATOM 3397 O O . LEU C 2 7 ? -12.561 28.915 19.505 1.00 39.62 7 LEU C O 1
ATOM 3402 N N . ASN C 2 8 ? -12.306 27.099 20.821 1.00 42.96 8 ASN C N 1
ATOM 3403 C CA . ASN C 2 8 ? -11.604 26.336 19.801 1.00 42.85 8 ASN C CA 1
ATOM 3404 C C . ASN C 2 8 ? -12.563 25.519 18.978 1.00 42.48 8 ASN C C 1
ATOM 3405 O O . ASN C 2 8 ? -13.164 24.593 19.493 1.00 44.83 8 ASN C O 1
ATOM 3410 N N . HIS C 2 9 ? -12.723 25.879 17.710 1.00 40.34 9 HIS C N 1
ATOM 3411 C CA . HIS C 2 9 ? -13.438 25.041 16.739 1.00 40.87 9 HIS C CA 1
ATOM 3412 C C . HIS C 2 9 ? -12.502 23.904 16.300 1.00 42.73 9 HIS C C 1
ATOM 3413 O O . HIS C 2 9 ? -11.340 24.159 15.980 1.00 41.94 9 HIS C O 1
ATOM 3420 N N . PRO C 2 10 ? -12.995 22.642 16.288 1.00 45.06 10 PRO C N 1
ATOM 3421 C CA . PRO C 2 10 ? -12.143 21.478 15.953 1.00 47.11 10 PRO C CA 1
ATOM 3422 C C . PRO C 2 10 ? -11.468 21.566 14.593 1.00 46.01 10 PRO C C 1
ATOM 3423 O O . PRO C 2 10 ? -10.364 21.064 14.410 1.00 46.81 10 PRO C O 1
ATOM 3427 N N . THR C 2 11 ? -12.165 22.167 13.642 1.00 44.75 11 THR C N 1
ATOM 3428 C CA . THR C 2 11 ? -11.647 22.347 12.309 1.00 44.31 11 THR C CA 1
ATOM 3429 C C . THR C 2 11 ? -10.990 23.698 12.138 1.00 41.89 11 THR C C 1
ATOM 3430 O O . THR C 2 11 ? -9.891 23.765 11.597 1.00 41.94 11 THR C O 1
ATOM 3434 N N . PHE C 2 12 ? -11.652 24.770 12.588 1.00 40.20 12 PHE C N 1
ATOM 3435 C CA . PHE C 2 12 ? -11.243 26.135 12.190 1.00 37.96 12 PHE C CA 1
ATOM 3436 C C . PHE C 2 12 ? -10.281 26.837 13.134 1.00 36.47 12 PHE C C 1
ATOM 3437 O O . PHE C 2 12 ? -9.785 27.915 12.820 1.00 34.99 12 PHE C O 1
ATOM 3445 N N . GLY C 2 13 ? -9.996 26.220 14.267 1.00 37.26 13 GLY C N 1
ATOM 3446 C CA . GLY C 2 13 ? -9.078 26.804 15.248 1.00 37.29 13 GLY C CA 1
ATOM 3447 C C . GLY C 2 13 ? -9.742 27.846 16.130 1.00 36.20 13 GLY C C 1
ATOM 3448 O O . GLY C 2 13 ? -10.958 27.843 16.304 1.00 35.28 13 GLY C O 1
ATOM 3449 N N . LEU C 2 14 ? -8.932 28.756 16.669 1.00 36.08 14 LEU C N 1
ATOM 3450 C CA . LEU C 2 14 ? -9.394 29.693 17.697 1.00 35.39 14 LEU C CA 1
ATOM 3451 C C . LEU C 2 14 ? -10.434 30.671 17.151 1.00 33.43 14 LEU C C 1
ATOM 3452 O O . LEU C 2 14 ? -10.259 31.285 16.095 1.00 32.46 14 LEU C O 1
ATOM 3457 N N . LEU C 2 15 ? -11.539 30.789 17.872 1.00 33.75 15 LEU C N 1
ATOM 3458 C CA . LEU C 2 15 ? -12.587 31.755 17.535 1.00 32.15 15 LEU C CA 1
ATOM 3459 C C . LEU C 2 15 ? -12.700 32.747 18.685 1.00 32.38 15 LEU C C 1
ATOM 3460 O O . LEU C 2 15 ? -12.275 32.441 19.798 1.00 33.51 15 LEU C O 1
ATOM 3465 N N . TYR C 2 16 ? -13.233 33.942 18.411 1.00 31.90 16 TYR C N 1
ATOM 3466 C CA . TYR C 2 16 ? -13.524 34.917 19.476 1.00 32.67 16 TYR C CA 1
ATOM 3467 C C . TYR C 2 16 ? -14.965 35.378 19.398 1.00 31.94 16 TYR C C 1
ATOM 3468 O O . TYR C 2 16 ? -15.542 35.451 18.321 1.00 30.57 16 TYR C O 1
ATOM 3477 N N . GLN C 2 17 ? -15.529 35.689 20.561 1.00 32.77 17 GLN C N 1
ATOM 3478 C CA . GLN C 2 17 ? -16.935 36.011 20.679 1.00 32.71 17 GLN C CA 1
ATOM 3479 C C . GLN C 2 17 ? -17.186 37.416 20.231 1.00 31.30 17 GLN C C 1
ATOM 3480 O O . GLN C 2 17 ? -16.475 38.306 20.597 1.00 31.25 17 GLN C O 1
ATOM 3486 N N . ILE C 2 18 ? -18.192 37.599 19.395 1.00 31.43 18 ILE C N 1
ATOM 3487 C CA . ILE C 2 18 ? -18.589 38.911 18.985 1.00 31.50 18 ILE C CA 1
ATOM 3488 C C . ILE C 2 18 ? -19.654 39.409 19.960 1.00 32.81 18 ILE C C 1
ATOM 3489 O O . ILE C 2 18 ? -19.647 40.575 20.323 1.00 33.12 18 ILE C O 1
ATOM 3494 N N . CYS C 2 19 ? -20.573 38.535 20.352 1.00 34.85 19 CYS C N 1
ATOM 3495 C CA . CYS C 2 19 ? -21.642 38.902 21.279 1.00 36.75 19 CYS C CA 1
ATOM 3496 C C . CYS C 2 19 ? -22.530 37.711 21.639 1.00 38.91 19 CYS C C 1
ATOM 3497 O O . CYS C 2 19 ? -22.493 36.674 20.964 1.00 39.46 19 CYS C O 1
ATOM 3500 N N . SER C 2 20 ? -23.308 37.889 22.717 1.00 41.20 20 SER C N 1
ATOM 3501 C CA . SER C 2 20 ? -24.309 36.920 23.215 1.00 43.78 20 SER C CA 1
ATOM 3502 C C . SER C 2 20 ? -25.694 37.269 22.758 1.00 44.58 20 SER C C 1
ATOM 3503 O O . SER C 2 20 ? -25.971 38.427 22.489 1.00 43.37 20 SER C O 1
ATOM 3506 N N . PHE C 2 21 ? -26.563 36.262 22.699 1.00 47.73 21 PHE C N 1
ATOM 3507 C CA . PHE C 2 21 ? -27.958 36.472 22.304 1.00 49.81 21 PHE C CA 1
ATOM 3508 C C . PHE C 2 21 ? -28.971 36.116 23.410 1.00 52.84 21 PHE C C 1
ATOM 3509 O O . PHE C 2 21 ? -29.694 36.999 23.887 1.00 53.48 21 PHE C O 1
ATOM 3517 N N . GLY C 2 22 ? -29.023 34.835 23.800 1.00 55.86 22 GLY C N 1
ATOM 3518 C CA . GLY C 2 22 ? -30.015 34.328 24.773 1.00 58.81 22 GLY C CA 1
ATOM 3519 C C . GLY C 2 22 ? -30.763 33.119 24.249 1.00 61.53 22 GLY C C 1
ATOM 3520 O O . GLY C 2 22 ? -31.356 33.169 23.174 1.00 61.74 22 GLY C O 1
ATOM 3521 N N . SER C 2 24 ? -29.297 30.992 25.274 1.00 54.26 24 SER C N 1
ATOM 3522 C CA . SER C 2 24 ? -27.894 30.958 25.696 1.00 53.41 24 SER C CA 1
ATOM 3523 C C . SER C 2 24 ? -26.930 30.719 24.503 1.00 51.34 24 SER C C 1
ATOM 3524 O O . SER C 2 24 ? -25.911 30.038 24.636 1.00 52.42 24 SER C O 1
ATOM 3526 N N . LYS C 2 25 ? -27.257 31.305 23.355 1.00 48.88 25 LYS C N 1
ATOM 3527 C CA . LYS C 2 25 ? -26.545 31.073 22.095 1.00 47.34 25 LYS C CA 1
ATOM 3528 C C . LYS C 2 25 ? -25.663 32.289 21.826 1.00 43.47 25 LYS C C 1
ATOM 3529 O O . LYS C 2 25 ? -25.980 33.376 22.291 1.00 42.92 25 LYS C O 1
ATOM 3535 N N . GLU C 2 26 ? -24.548 32.099 21.113 1.00 41.45 26 GLU C N 1
ATOM 3536 C CA . GLU C 2 26 ? -23.517 33.148 20.956 1.00 38.50 26 GLU C CA 1
ATOM 3537 C C . GLU C 2 26 ? -23.016 33.253 19.525 1.00 36.36 26 GLU C C 1
ATOM 3538 O O . GLU C 2 26 ? -23.026 32.261 18.797 1.00 37.12 26 GLU C O 1
ATOM 3544 N N . LEU C 2 27 ? -22.570 34.453 19.132 1.00 33.19 27 LEU C N 1
ATOM 3545 C CA . LEU C 2 27 ? -21.925 34.673 17.835 1.00 31.21 27 LEU C CA 1
ATOM 3546 C C . LEU C 2 27 ? -20.415 34.769 18.001 1.00 29.75 27 LEU C C 1
ATOM 3547 O O . LEU C 2 27 ? -19.924 35.601 18.775 1.00 28.62 27 LEU C O 1
ATOM 3552 N N . PHE C 2 28 ? -19.692 33.937 17.252 1.00 29.10 28 PHE C N 1
ATOM 3553 C CA . PHE C 2 28 ? -18.227 33.915 17.290 1.00 28.17 28 PHE C CA 1
ATOM 3554 C C . PHE C 2 28 ? -17.665 34.180 15.880 1.00 27.29 28 PHE C C 1
ATOM 3555 O O . PHE C 2 28 ? -18.390 34.080 14.885 1.00 27.52 28 PHE C O 1
ATOM 3563 N N . ALA C 2 29 ? -16.374 34.470 15.774 1.00 25.98 29 ALA C N 1
ATOM 3564 C CA . ALA C 2 29 ? -15.788 34.687 14.476 1.00 25.97 29 ALA C CA 1
ATOM 3565 C C . ALA C 2 29 ? -14.352 34.192 14.471 1.00 27.03 29 ALA C C 1
ATOM 3566 O O . ALA C 2 29 ? -13.723 34.058 15.531 1.00 27.58 29 ALA C O 1
ATOM 3568 N N . THR C 2 30 ? -13.830 33.953 13.275 1.00 27.07 30 THR C N 1
ATOM 3569 C CA . THR C 2 30 ? -12.456 33.487 13.144 1.00 28.07 30 THR C CA 1
ATOM 3570 C C . THR C 2 30 ? -11.491 34.611 13.457 1.00 28.45 30 THR C C 1
ATOM 3571 O O . THR C 2 30 ? -11.707 35.765 13.115 1.00 26.88 30 THR C O 1
ATOM 3575 N N . LEU C 2 31 ? -10.406 34.230 14.100 1.00 31.30 31 LEU C N 1
ATOM 3576 C CA . LEU C 2 31 ? -9.408 35.176 14.568 1.00 32.99 31 LEU C CA 1
ATOM 3577 C C . LEU C 2 31 ? -8.787 35.918 13.397 1.00 34.44 31 LEU C C 1
ATOM 3578 O O . LEU C 2 31 ? -8.599 37.125 13.468 1.00 35.36 31 LEU C O 1
ATOM 3583 N N . TYR C 2 32 ? -8.514 35.195 12.314 1.00 36.11 32 TYR C N 1
ATOM 3584 C CA . TYR C 2 32 ? -7.793 35.749 11.191 1.00 38.03 32 TYR C CA 1
ATOM 3585 C C . TYR C 2 32 ? -8.760 36.480 10.263 1.00 38.29 32 TYR C C 1
ATOM 3586 O O . TYR C 2 32 ? -9.289 35.903 9.323 1.00 39.34 32 TYR C O 1
ATOM 3595 N N . ALA C 2 33 ? -9.031 37.745 10.564 1.00 38.39 33 ALA C N 1
ATOM 3596 C CA . ALA C 2 33 ? -9.768 38.621 9.643 1.00 38.27 33 ALA C CA 1
ATOM 3597 C C . ALA C 2 33 ? -11.262 38.301 9.489 1.00 36.62 33 ALA C C 1
ATOM 3598 O O . ALA C 2 33 ? -11.903 38.782 8.563 1.00 37.98 33 ALA C O 1
ATOM 3600 N N . GLN C 2 34 ? -11.806 37.485 10.376 1.00 34.84 34 GLN C N 1
ATOM 3601 C CA . GLN C 2 34 ? -13.245 37.225 10.425 1.00 33.59 34 GLN C CA 1
ATOM 3602 C C . GLN C 2 34 ? -13.850 36.768 9.081 1.00 33.24 34 GLN C C 1
ATOM 3603 O O . GLN C 2 34 ? -14.975 37.132 8.729 1.00 32.68 34 GLN C O 1
ATOM 3609 N N . ARG C 2 35 ? -13.097 35.946 8.364 1.00 32.89 35 ARG C N 1
ATOM 3610 C CA . ARG C 2 35 ? -13.563 35.323 7.142 1.00 33.30 35 ARG C CA 1
ATOM 3611 C C . ARG C 2 35 ? -14.767 34.395 7.372 1.00 32.83 35 ARG C C 1
ATOM 3612 O O . ARG C 2 35 ? -15.545 34.143 6.454 1.00 34.30 35 ARG C O 1
ATOM 3620 N N . LEU C 2 36 ? -14.914 33.880 8.590 1.00 31.05 36 LEU C N 1
ATOM 3621 C CA . LEU C 2 36 ? -16.046 33.039 8.916 1.00 30.44 36 LEU C CA 1
ATOM 3622 C C . LEU C 2 36 ? -16.630 33.433 10.282 1.00 29.19 36 LEU C C 1
ATOM 3623 O O . LEU C 2 36 ? -15.902 33.769 11.247 1.00 27.71 36 LEU C O 1
ATOM 3628 N N . PHE C 2 37 ? -17.952 33.382 10.324 1.00 28.87 37 PHE C N 1
ATOM 3629 C CA . PHE C 2 37 ? -18.754 33.631 11.493 1.00 28.86 37 PHE C CA 1
ATOM 3630 C C . PHE C 2 37 ? -19.475 32.357 11.854 1.00 30.13 37 PHE C C 1
ATOM 3631 O O . PHE C 2 37 ? -19.796 31.584 10.978 1.00 30.55 37 PHE C O 1
ATOM 3639 N N . PHE C 2 38 ? -19.718 32.147 13.152 1.00 30.68 38 PHE C N 1
ATOM 3640 C CA . PHE C 2 38 ? -20.398 30.944 13.624 1.00 32.89 38 PHE C CA 1
ATOM 3641 C C . PHE C 2 38 ? -21.406 31.243 14.711 1.00 33.28 38 PHE C C 1
ATOM 3642 O O . PHE C 2 38 ? -21.057 31.824 15.724 1.00 32.46 38 PHE C O 1
ATOM 3650 N N . LEU C 2 39 ? -22.647 30.812 14.503 1.00 35.89 39 LEU C N 1
ATOM 3651 C CA . LEU C 2 39 ? -23.647 30.756 15.572 1.00 37.20 39 LEU C CA 1
ATOM 3652 C C . LEU C 2 39 ? -23.271 29.573 16.449 1.00 38.55 39 LEU C C 1
ATOM 3653 O O . LEU C 2 39 ? -23.078 28.486 15.939 1.00 40.77 39 LEU C O 1
ATOM 3658 N N . VAL C 2 40 ? -23.164 29.784 17.754 1.00 38.55 40 VAL C N 1
ATOM 3659 C CA . VAL C 2 40 ? -22.738 28.739 18.697 1.00 40.92 40 VAL C CA 1
ATOM 3660 C C . VAL C 2 40 ? -23.792 28.490 19.792 1.00 43.74 40 VAL C C 1
ATOM 3661 O O . VAL C 2 40 ? -24.342 29.431 20.400 1.00 42.39 40 VAL C O 1
ATOM 3665 N N . ALA C 2 41 ? -24.060 27.210 20.036 1.00 47.69 41 ALA C N 1
ATOM 3666 C CA . ALA C 2 41 ? -25.053 26.784 21.016 1.00 51.10 41 ALA C CA 1
ATOM 3667 C C . ALA C 2 41 ? -24.413 25.795 21.992 1.00 54.41 41 ALA C C 1
ATOM 3668 O O . ALA C 2 41 ? -23.658 24.919 21.571 1.00 55.22 41 ALA C O 1
ATOM 3670 N N . PHE C 2 42 ? -24.705 25.953 23.288 1.00 56.87 42 PHE C N 1
ATOM 3671 C CA . PHE C 2 42 ? -24.137 25.108 24.343 1.00 60.47 42 PHE C CA 1
ATOM 3672 C C . PHE C 2 42 ? -25.215 24.285 25.034 1.00 65.43 42 PHE C C 1
ATOM 3673 O O . PHE C 2 42 ? -26.376 24.699 25.090 1.00 65.99 42 PHE C O 1
ATOM 3681 N N . ASP C 2 43 ? -24.803 23.151 25.613 1.00 69.60 43 ASP C N 1
ATOM 3682 C CA . ASP C 2 43 ? -25.718 22.122 26.095 1.00 74.72 43 ASP C CA 1
ATOM 3683 C C . ASP C 2 43 ? -24.946 21.094 26.955 1.00 78.52 43 ASP C C 1
ATOM 3684 O O . ASP C 2 43 ? -23.724 21.168 27.049 1.00 77.48 43 ASP C O 1
ATOM 3689 N N . ALA C 2 44 ? -25.647 20.151 27.587 1.00 83.35 44 ALA C N 1
ATOM 3690 C CA . ALA C 2 44 ? -24.993 19.055 28.323 1.00 87.72 44 ALA C CA 1
ATOM 3691 C C . ALA C 2 44 ? -24.353 17.983 27.414 1.00 88.94 44 ALA C C 1
ATOM 3692 O O . ALA C 2 44 ? -23.882 16.956 27.912 1.00 92.87 44 ALA C O 1
ATOM 3694 N N . ARG C 2 45 ? -24.340 18.217 26.097 1.00 85.95 45 ARG C N 1
ATOM 3695 C CA . ARG C 2 45 ? -23.670 17.311 25.137 1.00 86.38 45 ARG C CA 1
ATOM 3696 C C . ARG C 2 45 ? -22.235 17.714 24.734 1.00 82.81 45 ARG C C 1
ATOM 3697 O O . ARG C 2 45 ? -21.336 16.878 24.866 1.00 84.90 45 ARG C O 1
ATOM 3705 N N . GLY C 2 46 ? -21.994 18.940 24.233 1.00 77.76 46 GLY C N 1
ATOM 3706 C CA . GLY C 2 46 ? -23.023 19.971 24.043 1.00 74.94 46 GLY C CA 1
ATOM 3707 C C . GLY C 2 46 ? -22.749 21.172 23.148 1.00 69.61 46 GLY C C 1
ATOM 3708 O O . GLY C 2 46 ? -23.706 21.825 22.729 1.00 68.35 46 GLY C O 1
ATOM 3709 N N . THR C 2 47 ? -21.486 21.495 22.851 1.00 66.83 47 THR C N 1
ATOM 3710 C CA . THR C 2 47 ? -21.176 22.700 22.035 1.00 61.99 47 THR C CA 1
ATOM 3711 C C . THR C 2 47 ? -21.248 22.457 20.527 1.00 60.65 47 THR C C 1
ATOM 3712 O O . THR C 2 47 ? -20.567 21.584 20.014 1.00 62.16 47 THR C O 1
ATOM 3716 N N . ARG C 2 48 ? -22.052 23.261 19.831 1.00 58.30 48 ARG C N 1
ATOM 3717 C CA . ARG C 2 48 ? -22.355 23.062 18.406 1.00 57.71 48 ARG C CA 1
ATOM 3718 C C . ARG C 2 48 ? -22.176 24.364 17.633 1.00 53.33 48 ARG C C 1
ATOM 3719 O O . ARG C 2 48 ? -22.449 25.448 18.149 1.00 50.93 48 ARG C O 1
ATOM 3727 N N . PHE C 2 49 ? -21.693 24.239 16.396 1.00 51.74 49 PHE C N 1
ATOM 3728 C CA . PHE C 2 49 ? -21.328 25.388 15.572 1.00 47.93 49 PHE C CA 1
ATOM 3729 C C . PHE C 2 49 ? -22.105 25.335 14.277 1.00 48.21 49 PHE C C 1
ATOM 3730 O O . PHE C 2 49 ? -22.186 24.303 13.632 1.00 50.95 49 PHE C O 1
ATOM 3738 N N . GLU C 2 50 ? -22.669 26.466 13.906 1.00 45.84 50 GLU C N 1
ATOM 3739 C CA . GLU C 2 50 ? -23.376 26.607 12.670 1.00 46.28 50 GLU C CA 1
ATOM 3740 C C . GLU C 2 50 ? -22.744 27.783 11.954 1.00 43.16 50 GLU C C 1
ATOM 3741 O O . GLU C 2 50 ? -22.703 28.884 12.506 1.00 40.75 50 GLU C O 1
ATOM 3747 N N . PRO C 2 51 ? -22.218 27.565 10.735 1.00 42.95 51 PRO C N 1
ATOM 3748 C CA . PRO C 2 51 ? -21.694 28.743 10.051 1.00 40.76 51 PRO C CA 1
ATOM 3749 C C . PRO C 2 51 ? -22.825 29.679 9.624 1.00 40.51 51 PRO C C 1
ATOM 3750 O O . PRO C 2 51 ? -23.962 29.230 9.430 1.00 42.89 51 PRO C O 1
ATOM 3754 N N . ILE C 2 52 ? -22.522 30.972 9.525 1.00 37.63 52 ILE C N 1
ATOM 3755 C CA . ILE C 2 52 ? -23.451 31.944 8.962 1.00 37.52 52 ILE C CA 1
ATOM 3756 C C . ILE C 2 52 ? -22.663 33.019 8.213 1.00 35.71 52 ILE C C 1
ATOM 3757 O O . ILE C 2 52 ? -21.520 33.286 8.525 1.00 33.77 52 ILE C O 1
ATOM 3762 N N . GLY C 2 53 ? -23.285 33.616 7.209 1.00 36.63 53 GLY C N 1
ATOM 3763 C CA . GLY C 2 53 ? -22.643 34.630 6.407 1.00 35.79 53 GLY C CA 1
ATOM 3764 C C . GLY C 2 53 ? -22.500 35.950 7.124 1.00 33.93 53 GLY C C 1
ATOM 3765 O O . GLY C 2 53 ? -23.217 36.258 8.085 1.00 33.70 53 GLY C O 1
ATOM 3766 N N . ARG C 2 54 ? -21.571 36.743 6.625 1.00 32.94 54 ARG C N 1
ATOM 3767 C CA . ARG C 2 54 ? -21.255 38.032 7.190 1.00 31.12 54 ARG C CA 1
ATOM 3768 C C . ARG C 2 54 ? -22.457 38.980 7.206 1.00 31.21 54 ARG C C 1
ATOM 3769 O O . ARG C 2 54 ? -22.635 39.708 8.187 1.00 28.75 54 ARG C O 1
ATOM 3777 N N . ASN C 2 55 ? -23.261 38.993 6.137 1.00 33.26 55 ASN C N 1
ATOM 3778 C CA . ASN C 2 55 ? -24.433 39.866 6.095 1.00 34.98 55 ASN C CA 1
ATOM 3779 C C . ASN C 2 55 ? -25.462 39.427 7.139 1.00 34.33 55 ASN C C 1
ATOM 3780 O O . ASN C 2 55 ? -26.115 40.284 7.735 1.00 33.88 55 ASN C O 1
ATOM 3785 N N . GLU C 2 56 ? -25.605 38.119 7.366 1.00 34.24 56 GLU C N 1
ATOM 3786 C CA . GLU C 2 56 ? -26.570 37.632 8.348 1.00 34.77 56 GLU C CA 1
ATOM 3787 C C . GLU C 2 56 ? -26.059 37.801 9.786 1.00 31.67 56 GLU C C 1
ATOM 3788 O O . GLU C 2 56 ? -26.841 38.021 10.689 1.00 30.68 56 GLU C O 1
ATOM 3794 N N . ALA C 2 57 ? -24.760 37.673 9.991 1.00 30.01 57 ALA C N 1
ATOM 3795 C CA . ALA C 2 57 ? -24.177 37.958 11.294 1.00 28.56 57 ALA C CA 1
ATOM 3796 C C . ALA C 2 57 ? -24.382 39.422 11.617 1.00 27.80 57 ALA C C 1
ATOM 3797 O O . ALA C 2 57 ? -24.788 39.763 12.701 1.00 27.02 57 ALA C O 1
ATOM 3799 N N . ARG C 2 58 ? -24.144 40.283 10.643 1.00 28.92 58 ARG C N 1
ATOM 3800 C CA . ARG C 2 58 ? -24.403 41.712 10.789 1.00 28.56 58 ARG C CA 1
ATOM 3801 C C . ARG C 2 58 ? -25.843 42.013 11.248 1.00 29.42 58 ARG C C 1
ATOM 3802 O O . ARG C 2 58 ? -26.046 42.765 12.206 1.00 27.60 58 ARG C O 1
ATOM 3810 N N . MET C 2 59 ? -26.829 41.438 10.560 1.00 31.02 59 MET C N 1
ATOM 3811 C CA . MET C 2 59 ? -28.215 41.672 10.916 1.00 32.15 59 MET C CA 1
ATOM 3812 C C . MET C 2 59 ? -28.510 41.118 12.310 1.00 30.85 59 MET C C 1
ATOM 3813 O O . MET C 2 59 ? -29.375 41.654 13.012 1.00 31.69 59 MET C O 1
ATOM 3818 N N . LEU C 2 60 ? -27.816 40.046 12.695 1.00 29.52 60 LEU C N 1
ATOM 3819 C CA . LEU C 2 60 ? -27.964 39.430 14.022 1.00 29.30 60 LEU C CA 1
ATOM 3820 C C . LEU C 2 60 ? -27.497 40.417 15.116 1.00 27.32 60 LEU C C 1
ATOM 3821 O O . LEU C 2 60 ? -28.203 40.643 16.110 1.00 26.75 60 LEU C O 1
ATOM 3826 N N . VAL C 2 61 ? -26.313 41.000 14.943 1.00 25.23 61 VAL C N 1
ATOM 3827 C CA . VAL C 2 61 ? -25.791 41.927 15.962 1.00 24.35 61 VAL C CA 1
ATOM 3828 C C . VAL C 2 61 ? -26.683 43.188 15.964 1.00 25.51 61 VAL C C 1
ATOM 3829 O O . VAL C 2 61 ? -27.030 43.720 17.003 1.00 24.03 61 VAL C O 1
ATOM 3833 N N . ASP C 2 62 ? -27.122 43.597 14.791 1.00 27.22 62 ASP C N 1
ATOM 3834 C CA . ASP C 2 62 ? -28.097 44.664 14.665 1.00 29.10 62 ASP C CA 1
ATOM 3835 C C . ASP C 2 62 ? -29.411 44.441 15.496 1.00 29.44 62 ASP C C 1
ATOM 3836 O O . ASP C 2 62 ? -29.805 45.299 16.305 1.00 29.17 62 ASP C O 1
ATOM 3841 N N . ASN C 2 63 ? -30.065 43.295 15.294 1.00 30.26 63 ASN C N 1
ATOM 3842 C CA . ASN C 2 63 ? -31.216 42.881 16.100 1.00 31.07 63 ASN C CA 1
ATOM 3843 C C . ASN C 2 63 ? -30.901 42.922 17.593 1.00 28.85 63 ASN C C 1
ATOM 3844 O O . ASN C 2 63 ? -31.680 43.424 18.401 1.00 28.82 63 ASN C O 1
ATOM 3849 N N . ARG C 2 64 ? -29.782 42.338 17.947 1.00 27.07 64 ARG C N 1
ATOM 3850 C CA . ARG C 2 64 ? -29.324 42.345 19.311 1.00 26.80 64 ARG C CA 1
ATOM 3851 C C . ARG C 2 64 ? -29.170 43.760 19.873 1.00 25.30 64 ARG C C 1
ATOM 3852 O O . ARG C 2 64 ? -29.551 44.002 21.005 1.00 25.51 64 ARG C O 1
ATOM 3860 N N . LEU C 2 65 ? -28.669 44.698 19.075 1.00 24.69 65 LEU C N 1
ATOM 3861 C CA . LEU C 2 65 ? -28.537 46.111 19.510 1.00 24.12 65 LEU C CA 1
ATOM 3862 C C . LEU C 2 65 ? -29.908 46.735 19.751 1.00 25.55 65 LEU C C 1
ATOM 3863 O O . LEU C 2 65 ? -30.131 47.387 20.749 1.00 26.34 65 LEU C O 1
ATOM 3868 N N . ARG C 2 66 ? -30.836 46.496 18.843 1.00 26.59 66 ARG C N 1
ATOM 3869 C CA . ARG C 2 66 ? -32.227 46.873 19.040 1.00 28.26 66 ARG C CA 1
ATOM 3870 C C . ARG C 2 66 ? -32.811 46.320 20.365 1.00 28.33 66 ARG C C 1
ATOM 3871 O O . ARG C 2 66 ? -33.576 47.007 21.010 1.00 28.81 66 ARG C O 1
ATOM 3879 N N . GLN C 2 67 ? -32.494 45.077 20.739 1.00 28.02 67 GLN C N 1
ATOM 3880 C CA . GLN C 2 67 ? -33.038 44.497 21.981 1.00 28.53 67 GLN C CA 1
ATOM 3881 C C . GLN C 2 67 ? -32.359 45.129 23.196 1.00 27.78 67 GLN C C 1
ATOM 3882 O O . GLN C 2 67 ? -33.011 45.385 24.185 1.00 28.50 67 GLN C O 1
ATOM 3888 N N . LEU C 2 68 ? -31.047 45.352 23.129 1.00 26.72 68 LEU C N 1
ATOM 3889 C CA . LEU C 2 68 ? -30.343 46.033 24.216 1.00 26.83 68 LEU C CA 1
ATOM 3890 C C . LEU C 2 68 ? -30.853 47.457 24.411 1.00 27.88 68 LEU C C 1
ATOM 3891 O O . LEU C 2 68 ? -31.019 47.908 25.547 1.00 28.87 68 LEU C O 1
ATOM 3896 N N . ARG C 2 69 ? -31.102 48.158 23.311 1.00 28.61 69 ARG C N 1
ATOM 3897 C CA A ARG C 2 69 ? -31.630 49.518 23.372 0.70 29.95 69 ARG C CA 1
ATOM 3898 C CA B ARG C 2 69 ? -31.617 49.520 23.378 0.30 29.47 69 ARG C CA 1
ATOM 3899 C C . ARG C 2 69 ? -32.962 49.578 24.103 1.00 31.09 69 ARG C C 1
ATOM 3900 O O . ARG C 2 69 ? -33.181 50.460 24.920 1.00 31.82 69 ARG C O 1
ATOM 3915 N N . ARG C 2 70 ? -33.856 48.644 23.787 1.00 31.94 70 ARG C N 1
ATOM 3916 C CA . ARG C 2 70 ? -35.188 48.615 24.403 1.00 33.88 70 ARG C CA 1
ATOM 3917 C C . ARG C 2 70 ? -35.173 48.073 25.821 1.00 34.26 70 ARG C C 1
ATOM 3918 O O . ARG C 2 70 ? -35.843 48.625 26.688 1.00 34.79 70 ARG C O 1
ATOM 3926 N N . ASP C 2 71 ? -34.424 47.002 26.073 1.00 33.53 71 ASP C N 1
ATOM 3927 C CA . ASP C 2 71 ? -34.629 46.253 27.313 1.00 35.42 71 ASP C CA 1
ATOM 3928 C C . ASP C 2 71 ? -33.462 46.114 28.293 1.00 34.73 71 ASP C C 1
ATOM 3929 O O . ASP C 2 71 ? -33.650 45.602 29.387 1.00 36.96 71 ASP C O 1
ATOM 3934 N N . ALA C 2 72 ? -32.277 46.573 27.934 1.00 32.46 72 ALA C N 1
ATOM 3935 C CA . ALA C 2 72 ? -31.114 46.398 28.820 1.00 31.57 72 ALA C CA 1
ATOM 3936 C C . ALA C 2 72 ? -30.413 47.743 29.104 1.00 29.57 72 ALA C C 1
ATOM 3937 O O . ALA C 2 72 ? -30.971 48.811 28.874 1.00 27.75 72 ALA C O 1
ATOM 3939 N N . SER C 2 73 ? -29.194 47.662 29.611 1.00 29.06 73 SER C N 1
ATOM 3940 C CA . SER C 2 73 ? -28.469 48.834 30.085 1.00 29.51 73 SER C CA 1
ATOM 3941 C C . SER C 2 73 ? -27.792 49.602 28.971 1.00 28.41 73 SER C C 1
ATOM 3942 O O . SER C 2 73 ? -27.465 49.045 27.917 1.00 26.41 73 SER C O 1
ATOM 3945 N N . LEU C 2 74 ? -27.579 50.887 29.207 1.00 29.54 74 LEU C N 1
ATOM 3946 C CA . LEU C 2 74 ? -26.785 51.691 28.292 1.00 29.93 74 LEU C CA 1
ATOM 3947 C C . LEU C 2 74 ? -25.392 51.099 28.098 1.00 30.07 74 LEU C C 1
ATOM 3948 O O . LEU C 2 74 ? -24.891 51.077 26.990 1.00 29.55 74 LEU C O 1
ATOM 3953 N N . GLN C 2 75 ? -24.751 50.668 29.177 1.00 31.72 75 GLN C N 1
ATOM 3954 C CA . GLN C 2 75 ? -23.415 50.140 29.063 1.00 32.30 75 GLN C CA 1
ATOM 3955 C C . GLN C 2 75 ? -23.356 48.984 28.066 1.00 30.60 75 GLN C C 1
ATOM 3956 O O . GLN C 2 75 ? -22.464 48.957 27.223 1.00 29.54 75 GLN C O 1
ATOM 3962 N N . GLU C 2 76 ? -24.287 48.041 28.159 1.00 29.61 76 GLU C N 1
ATOM 3963 C CA . GLU C 2 76 ? -24.224 46.867 27.293 1.00 28.88 76 GLU C CA 1
ATOM 3964 C C . GLU C 2 76 ? -24.409 47.279 25.845 1.00 27.28 76 GLU C C 1
ATOM 3965 O O . GLU C 2 76 ? -23.683 46.815 24.975 1.00 26.00 76 GLU C O 1
ATOM 3971 N N . TYR C 2 77 ? -25.395 48.142 25.613 1.00 26.89 77 TYR C N 1
ATOM 3972 C CA . TYR C 2 77 ? -25.682 48.686 24.314 1.00 26.37 77 TYR C CA 1
ATOM 3973 C C . TYR C 2 77 ? -24.435 49.357 23.714 1.00 26.34 77 TYR C C 1
ATOM 3974 O O . TYR C 2 77 ? -24.111 49.126 22.550 1.00 24.31 77 TYR C O 1
ATOM 3983 N N . ASN C 2 78 ? -23.762 50.187 24.518 1.00 27.14 78 ASN C N 1
ATOM 3984 C CA . ASN C 2 78 ? -22.559 50.912 24.077 1.00 27.75 78 ASN C CA 1
ATOM 3985 C C . ASN C 2 78 ? -21.399 49.962 23.815 1.00 27.20 78 ASN C C 1
ATOM 3986 O O . ASN C 2 78 ? -20.652 50.188 22.885 1.00 27.47 78 ASN C O 1
ATOM 3991 N N . GLN C 2 79 ? -21.227 48.941 24.650 1.00 27.25 79 GLN C N 1
ATOM 3992 C CA . GLN C 2 79 ? -20.213 47.915 24.411 1.00 28.67 79 GLN C CA 1
ATOM 3993 C C . GLN C 2 79 ? -20.466 47.211 23.053 1.00 26.85 79 GLN C C 1
ATOM 3994 O O . GLN C 2 79 ? -19.582 47.162 22.216 1.00 26.57 79 GLN C O 1
ATOM 4000 N N . LEU C 2 80 ? -21.683 46.723 22.836 1.00 25.64 80 LEU C N 1
ATOM 4001 C CA . LEU C 2 80 ? -22.007 45.982 21.644 1.00 25.22 80 LEU C CA 1
ATOM 4002 C C . LEU C 2 80 ? -21.874 46.833 20.382 1.00 25.60 80 LEU C C 1
ATOM 4003 O O . LEU C 2 80 ? -21.488 46.328 19.370 1.00 24.84 80 LEU C O 1
ATOM 4008 N N . GLN C 2 81 ? -22.215 48.110 20.471 1.00 26.75 81 GLN C N 1
ATOM 4009 C CA . GLN C 2 81 ? -22.166 49.037 19.335 1.00 27.52 81 GLN C CA 1
ATOM 4010 C C . GLN C 2 81 ? -20.718 49.275 18.882 1.00 28.09 81 GLN C C 1
ATOM 4011 O O . GLN C 2 81 ? -20.425 49.330 17.668 1.00 27.16 81 GLN C O 1
ATOM 4017 N N . GLN C 2 82 ? -19.828 49.421 19.858 1.00 27.80 82 GLN C N 1
ATOM 4018 C CA . GLN C 2 82 ? -18.421 49.456 19.573 1.00 29.48 82 GLN C CA 1
ATOM 4019 C C . GLN C 2 82 ? -17.993 48.157 18.854 1.00 28.37 82 GLN C C 1
ATOM 4020 O O . GLN C 2 82 ? -17.286 48.225 17.842 1.00 28.40 82 GLN C O 1
ATOM 4026 N N . VAL C 2 83 ? -18.430 46.995 19.358 1.00 26.61 83 VAL C N 1
ATOM 4027 C CA . VAL C 2 83 ? -18.104 45.747 18.729 1.00 26.04 83 VAL C CA 1
ATOM 4028 C C . VAL C 2 83 ? -18.692 45.719 17.290 1.00 26.62 83 VAL C C 1
ATOM 4029 O O . VAL C 2 83 ? -18.028 45.268 16.352 1.00 26.42 83 VAL C O 1
ATOM 4033 N N . PHE C 2 84 ? -19.889 46.259 17.105 1.00 26.49 84 PHE C N 1
ATOM 4034 C CA . PHE C 2 84 ? -20.466 46.312 15.779 1.00 27.68 84 PHE C CA 1
ATOM 4035 C C . PHE C 2 84 ? -19.604 47.120 14.833 1.00 28.64 84 PHE C C 1
ATOM 4036 O O . PHE C 2 84 ? -19.413 46.718 13.681 1.00 29.00 84 PHE C O 1
ATOM 4044 N N . LYS C 2 85 ? -19.103 48.256 15.313 1.00 28.99 85 LYS C N 1
ATOM 4045 C CA . LYS C 2 85 ? -18.355 49.165 14.469 1.00 30.80 85 LYS C CA 1
ATOM 4046 C C . LYS C 2 85 ? -16.968 48.583 14.110 1.00 30.32 85 LYS C C 1
ATOM 4047 O O . LYS C 2 85 ? -16.496 48.827 13.023 1.00 31.22 85 LYS C O 1
ATOM 4053 N N . GLN C 2 86 ? -16.353 47.839 15.033 1.00 29.41 86 GLN C N 1
ATOM 4054 C CA A GLN C 2 86 ? -15.042 47.241 14.798 0.50 29.53 86 GLN C CA 1
ATOM 4055 C CA B GLN C 2 86 ? -15.049 47.197 14.860 0.50 29.72 86 GLN C CA 1
ATOM 4056 C C . GLN C 2 86 ? -15.158 45.992 13.943 1.00 28.90 86 GLN C C 1
ATOM 4057 O O . GLN C 2 86 ? -14.215 45.633 13.267 1.00 29.81 86 GLN C O 1
ATOM 4068 N N . THR C 2 87 ? -16.314 45.337 13.972 1.00 27.22 87 THR C N 1
ATOM 4069 C CA . THR C 2 87 ? -16.514 44.097 13.231 1.00 26.71 87 THR C CA 1
ATOM 4070 C C . THR C 2 87 ? -17.064 44.331 11.793 1.00 27.40 87 THR C C 1
ATOM 4071 O O . THR C 2 87 ? -16.707 43.618 10.889 1.00 27.16 87 THR C O 1
ATOM 4075 N N . PHE C 2 88 ? -17.928 45.330 11.610 1.00 28.03 88 PHE C N 1
ATOM 4076 C CA . PHE C 2 88 ? -18.696 45.485 10.377 1.00 29.00 88 PHE C CA 1
ATOM 4077 C C . PHE C 2 88 ? -18.505 46.828 9.632 1.00 31.35 88 PHE C C 1
ATOM 4078 O O . PHE C 2 88 ? -18.744 46.894 8.424 1.00 33.29 88 PHE C O 1
ATOM 4086 N N . LEU C 2 89 ? -18.043 47.888 10.297 1.00 31.81 89 LEU C N 1
ATOM 4087 C CA . LEU C 2 89 ? -17.969 49.210 9.639 1.00 34.09 89 LEU C CA 1
ATOM 4088 C C . LEU C 2 89 ? -16.549 49.668 9.347 1.00 35.29 89 LEU C C 1
ATOM 4089 O O . LEU C 2 89 ? -15.601 48.997 9.715 1.00 35.19 89 LEU C O 1
ATOM 4094 N N . GLU D 2 4 ? 13.087 12.653 -22.924 1.00 45.77 4 GLU D N 1
ATOM 4095 C CA . GLU D 2 4 ? 12.728 13.834 -23.815 1.00 47.71 4 GLU D CA 1
ATOM 4096 C C . GLU D 2 4 ? 11.496 13.598 -24.726 1.00 47.82 4 GLU D C 1
ATOM 4097 O O . GLU D 2 4 ? 11.204 14.424 -25.595 1.00 50.57 4 GLU D O 1
ATOM 4103 N N . ASN D 2 5 ? 10.819 12.462 -24.553 1.00 45.30 5 ASN D N 1
ATOM 4104 C CA . ASN D 2 5 ? 9.448 12.277 -25.016 1.00 45.18 5 ASN D CA 1
ATOM 4105 C C . ASN D 2 5 ? 8.518 12.477 -23.795 1.00 43.10 5 ASN D C 1
ATOM 4106 O O . ASN D 2 5 ? 8.884 12.145 -22.668 1.00 40.64 5 ASN D O 1
ATOM 4111 N N . TYR D 2 6 ? 7.331 13.035 -24.025 1.00 43.24 6 TYR D N 1
ATOM 4112 C CA . TYR D 2 6 ? 6.502 13.575 -22.951 1.00 41.89 6 TYR D CA 1
ATOM 4113 C C . TYR D 2 6 ? 5.064 13.075 -22.982 1.00 42.80 6 TYR D C 1
ATOM 4114 O O . TYR D 2 6 ? 4.573 12.623 -24.014 1.00 44.82 6 TYR D O 1
ATOM 4123 N N . LEU D 2 7 ? 4.390 13.177 -21.841 1.00 41.44 7 LEU D N 1
ATOM 4124 C CA . LEU D 2 7 ? 3.044 12.648 -21.683 1.00 42.21 7 LEU D CA 1
ATOM 4125 C C . LEU D 2 7 ? 2.332 13.321 -20.509 1.00 41.36 7 LEU D C 1
ATOM 4126 O O . LEU D 2 7 ? 2.898 13.456 -19.414 1.00 39.39 7 LEU D O 1
ATOM 4131 N N . ASN D 2 8 ? 1.082 13.701 -20.727 1.00 42.56 8 ASN D N 1
ATOM 4132 C CA . ASN D 2 8 ? 0.323 14.405 -19.702 1.00 42.41 8 ASN D CA 1
ATOM 4133 C C . ASN D 2 8 ? -0.493 13.437 -18.874 1.00 41.92 8 ASN D C 1
ATOM 4134 O O . ASN D 2 8 ? -1.400 12.813 -19.387 1.00 44.23 8 ASN D O 1
ATOM 4139 N N . HIS D 2 9 ? -0.138 13.280 -17.608 1.00 39.93 9 HIS D N 1
ATOM 4140 C CA . HIS D 2 9 ? -0.977 12.572 -16.634 1.00 40.42 9 HIS D CA 1
ATOM 4141 C C . HIS D 2 9 ? -2.107 13.506 -16.167 1.00 42.18 9 HIS D C 1
ATOM 4142 O O . HIS D 2 9 ? -1.835 14.646 -15.790 1.00 41.27 9 HIS D O 1
ATOM 4149 N N . PRO D 2 10 ? -3.374 13.030 -16.186 1.00 44.47 10 PRO D N 1
ATOM 4150 C CA . PRO D 2 10 ? -4.542 13.879 -15.849 1.00 46.46 10 PRO D CA 1
ATOM 4151 C C . PRO D 2 10 ? -4.461 14.545 -14.482 1.00 45.42 10 PRO D C 1
ATOM 4152 O O . PRO D 2 10 ? -4.968 15.649 -14.285 1.00 46.20 10 PRO D O 1
ATOM 4156 N N . THR D 2 11 ? -3.856 13.846 -13.537 1.00 44.28 11 THR D N 1
ATOM 4157 C CA . THR D 2 11 ? -3.668 14.369 -12.201 1.00 43.84 11 THR D CA 1
ATOM 4158 C C . THR D 2 11 ? -2.306 15.009 -12.013 1.00 41.45 11 THR D C 1
ATOM 4159 O O . THR D 2 11 ? -2.230 16.088 -11.436 1.00 41.33 11 THR D O 1
ATOM 4163 N N . PHE D 2 12 ? -1.237 14.353 -12.485 1.00 39.87 12 PHE D N 1
ATOM 4164 C CA . PHE D 2 12 ? 0.139 14.761 -12.101 1.00 37.62 12 PHE D CA 1
ATOM 4165 C C . PHE D 2 12 ? 0.840 15.723 -13.055 1.00 36.06 12 PHE D C 1
ATOM 4166 O O . PHE D 2 12 ? 1.921 16.222 -12.756 1.00 34.69 12 PHE D O 1
ATOM 4174 N N . GLY D 2 13 ? 0.216 16.015 -14.181 1.00 36.84 13 GLY D N 1
ATOM 4175 C CA . GLY D 2 13 ? 0.798 16.939 -15.147 1.00 36.85 13 GLY D CA 1
ATOM 4176 C C . GLY D 2 13 ? 1.846 16.267 -16.030 1.00 35.90 13 GLY D C 1
ATOM 4177 O O . GLY D 2 13 ? 1.833 15.047 -16.215 1.00 34.94 13 GLY D O 1
ATOM 4178 N N . LEU D 2 14 ? 2.766 17.074 -16.557 1.00 35.67 14 LEU D N 1
ATOM 4179 C CA . LEU D 2 14 ? 3.700 16.617 -17.589 1.00 35.11 14 LEU D CA 1
ATOM 4180 C C . LEU D 2 14 ? 4.675 15.577 -17.058 1.00 33.21 14 LEU D C 1
ATOM 4181 O O . LEU D 2 14 ? 5.284 15.741 -15.991 1.00 32.47 14 LEU D O 1
ATOM 4186 N N . LEU D 2 15 ? 4.786 14.479 -17.790 1.00 33.39 15 LEU D N 1
ATOM 4187 C CA . LEU D 2 15 ? 5.741 13.431 -17.459 1.00 32.03 15 LEU D CA 1
ATOM 4188 C C . LEU D 2 15 ? 6.729 13.327 -18.616 1.00 32.24 15 LEU D C 1
ATOM 4189 O O . LEU D 2 15 ? 6.420 13.753 -19.721 1.00 33.11 15 LEU D O 1
ATOM 4194 N N . TYR D 2 16 ? 7.924 12.802 -18.345 1.00 31.84 16 TYR D N 1
ATOM 4195 C CA . TYR D 2 16 ? 8.901 12.505 -19.408 1.00 32.52 16 TYR D CA 1
ATOM 4196 C C . TYR D 2 16 ? 9.363 11.065 -19.323 1.00 31.80 16 TYR D C 1
ATOM 4197 O O . TYR D 2 16 ? 9.474 10.502 -18.238 1.00 30.53 16 TYR D O 1
ATOM 4206 N N . GLN D 2 17 ? 9.653 10.488 -20.483 1.00 32.76 17 GLN D N 1
ATOM 4207 C CA . GLN D 2 17 ? 9.988 9.074 -20.596 1.00 32.68 17 GLN D CA 1
ATOM 4208 C C . GLN D 2 17 ? 11.398 8.821 -20.142 1.00 31.21 17 GLN D C 1
ATOM 4209 O O . GLN D 2 17 ? 12.298 9.536 -20.512 1.00 31.42 17 GLN D O 1
ATOM 4215 N N . ILE D 2 18 ? 11.582 7.816 -19.308 1.00 31.36 18 ILE D N 1
ATOM 4216 C CA . ILE D 2 18 ? 12.903 7.416 -18.890 1.00 31.39 18 ILE D CA 1
ATOM 4217 C C . ILE D 2 18 ? 13.402 6.353 -19.853 1.00 32.82 18 ILE D C 1
ATOM 4218 O O . ILE D 2 18 ? 14.565 6.356 -20.203 1.00 33.23 18 ILE D O 1
ATOM 4223 N N . CYS D 2 19 ? 12.527 5.432 -20.252 1.00 35.02 19 CYS D N 1
ATOM 4224 C CA . CYS D 2 19 ? 12.892 4.374 -21.192 1.00 36.86 19 CYS D CA 1
ATOM 4225 C C . CYS D 2 19 ? 11.705 3.483 -21.557 1.00 38.99 19 CYS D C 1
ATOM 4226 O O . CYS D 2 19 ? 10.690 3.478 -20.846 1.00 39.38 19 CYS D O 1
ATOM 4229 N N . SER D 2 20 ? 11.873 2.727 -22.656 1.00 41.18 20 SER D N 1
ATOM 4230 C CA . SER D 2 20 ? 10.909 1.713 -23.149 1.00 43.79 20 SER D CA 1
ATOM 4231 C C . SER D 2 20 ? 11.197 0.370 -22.523 1.00 44.43 20 SER D C 1
ATOM 4232 O O . SER D 2 20 ? 12.261 0.169 -21.970 1.00 43.18 20 SER D O 1
ATOM 4235 N N . PHE D 2 21 ? 10.242 -0.547 -22.628 1.00 47.81 21 PHE D N 1
ATOM 4236 C CA . PHE D 2 21 ? 10.452 -1.945 -22.232 1.00 49.88 21 PHE D CA 1
ATOM 4237 C C . PHE D 2 21 ? 10.097 -2.961 -23.335 1.00 52.96 21 PHE D C 1
ATOM 4238 O O . PHE D 2 21 ? 10.981 -3.687 -23.807 1.00 53.68 21 PHE D O 1
ATOM 4246 N N . GLY D 2 22 ? 8.816 -3.004 -23.732 1.00 55.97 22 GLY D N 1
ATOM 4247 C CA . GLY D 2 22 ? 8.286 -3.994 -24.694 1.00 59.01 22 GLY D CA 1
ATOM 4248 C C . GLY D 2 22 ? 7.101 -4.723 -24.063 1.00 61.70 22 GLY D C 1
ATOM 4249 O O . GLY D 2 22 ? 7.301 -5.379 -23.043 1.00 61.66 22 GLY D O 1
ATOM 4250 N N . ASP D 2 23 ? 5.860 -4.602 -24.559 1.00 64.54 23 ASP D N 1
ATOM 4251 C CA . ASP D 2 23 ? 5.392 -3.699 -25.630 1.00 65.38 23 ASP D CA 1
ATOM 4252 C C . ASP D 2 23 ? 6.278 -2.517 -25.957 1.00 62.85 23 ASP D C 1
ATOM 4253 O O . ASP D 2 23 ? 5.773 -1.443 -26.262 1.00 63.50 23 ASP D O 1
ATOM 4255 N N . LYS D 2 25 ? 5.197 -1.160 -23.297 1.00 48.61 25 LYS D N 1
ATOM 4256 C CA . LYS D 2 25 ? 5.020 -0.505 -22.013 1.00 47.26 25 LYS D CA 1
ATOM 4257 C C . LYS D 2 25 ? 6.258 0.352 -21.744 1.00 43.54 25 LYS D C 1
ATOM 4258 O O . LYS D 2 25 ? 7.357 0.005 -22.198 1.00 43.16 25 LYS D O 1
ATOM 4264 N N . GLU D 2 26 ? 6.079 1.473 -21.041 1.00 41.43 26 GLU D N 1
ATOM 4265 C CA . GLU D 2 26 ? 7.133 2.496 -20.886 1.00 38.55 26 GLU D CA 1
ATOM 4266 C C . GLU D 2 26 ? 7.244 2.984 -19.452 1.00 36.35 26 GLU D C 1
ATOM 4267 O O . GLU D 2 26 ? 6.271 2.930 -18.717 1.00 37.27 26 GLU D O 1
ATOM 4273 N N . LEU D 2 27 ? 8.437 3.444 -19.066 1.00 33.32 27 LEU D N 1
ATOM 4274 C CA . LEU D 2 27 ? 8.671 4.087 -17.772 1.00 31.18 27 LEU D CA 1
ATOM 4275 C C . LEU D 2 27 ? 8.765 5.590 -17.942 1.00 29.71 27 LEU D C 1
ATOM 4276 O O . LEU D 2 27 ? 9.600 6.071 -18.717 1.00 28.62 27 LEU D O 1
ATOM 4281 N N . PHE D 2 28 ? 7.924 6.312 -17.196 1.00 29.00 28 PHE D N 1
ATOM 4282 C CA . PHE D 2 28 ? 7.900 7.771 -17.207 1.00 28.23 28 PHE D CA 1
ATOM 4283 C C . PHE D 2 28 ? 8.144 8.326 -15.788 1.00 27.22 28 PHE D C 1
ATOM 4284 O O . PHE D 2 28 ? 8.020 7.605 -14.797 1.00 27.21 28 PHE D O 1
ATOM 4292 N N . ALA D 2 29 ? 8.444 9.613 -15.681 1.00 26.00 29 ALA D N 1
ATOM 4293 C CA . ALA D 2 29 ? 8.668 10.194 -14.383 1.00 26.04 29 ALA D CA 1
ATOM 4294 C C . ALA D 2 29 ? 8.183 11.636 -14.388 1.00 27.09 29 ALA D C 1
ATOM 4295 O O . ALA D 2 29 ? 8.022 12.243 -15.465 1.00 27.79 29 ALA D O 1
ATOM 4297 N N . THR D 2 30 ? 7.947 12.171 -13.194 1.00 27.00 30 THR D N 1
ATOM 4298 C CA . THR D 2 30 ? 7.488 13.541 -13.068 1.00 28.11 30 THR D CA 1
ATOM 4299 C C . THR D 2 30 ? 8.611 14.499 -13.388 1.00 28.43 30 THR D C 1
ATOM 4300 O O . THR D 2 30 ? 9.774 14.263 -13.085 1.00 26.65 30 THR D O 1
ATOM 4304 N N . LEU D 2 31 ? 8.218 15.594 -14.014 1.00 31.28 31 LEU D N 1
ATOM 4305 C CA . LEU D 2 31 ? 9.157 16.603 -14.480 1.00 32.85 31 LEU D CA 1
ATOM 4306 C C . LEU D 2 31 ? 9.901 17.221 -13.316 1.00 34.15 31 LEU D C 1
ATOM 4307 O O . LEU D 2 31 ? 11.102 17.434 -13.407 1.00 35.10 31 LEU D O 1
ATOM 4312 N N . TYR D 2 32 ? 9.190 17.471 -12.219 1.00 35.83 32 TYR D N 1
ATOM 4313 C CA . TYR D 2 32 ? 9.744 18.205 -11.103 1.00 37.81 32 TYR D CA 1
ATOM 4314 C C . TYR D 2 32 ? 10.468 17.231 -10.178 1.00 38.17 32 TYR D C 1
ATOM 4315 O O . TYR D 2 32 ? 9.896 16.731 -9.225 1.00 39.39 32 TYR D O 1
ATOM 4324 N N . ALA D 2 33 ? 11.728 16.942 -10.480 1.00 38.19 33 ALA D N 1
ATOM 4325 C CA . ALA D 2 33 ? 12.606 16.227 -9.533 1.00 38.06 33 ALA D CA 1
ATOM 4326 C C . ALA D 2 33 ? 12.283 14.740 -9.358 1.00 36.59 33 ALA D C 1
ATOM 4327 O O . ALA D 2 33 ? 12.752 14.113 -8.407 1.00 37.93 33 ALA D O 1
ATOM 4329 N N . GLN D 2 34 ? 11.477 14.189 -10.255 1.00 34.83 34 GLN D N 1
ATOM 4330 C CA . GLN D 2 34 ? 11.219 12.752 -10.318 1.00 33.48 34 GLN D CA 1
ATOM 4331 C C . GLN D 2 34 ? 10.774 12.134 -8.978 1.00 33.21 34 GLN D C 1
ATOM 4332 O O . GLN D 2 34 ? 11.143 11.006 -8.644 1.00 32.49 34 GLN D O 1
ATOM 4338 N N . ARG D 2 35 ? 9.947 12.884 -8.256 1.00 32.78 35 ARG D N 1
ATOM 4339 C CA . ARG D 2 35 ? 9.304 12.417 -7.038 1.00 33.31 35 ARG D CA 1
ATOM 4340 C C . ARG D 2 35 ? 8.354 11.231 -7.272 1.00 32.92 35 ARG D C 1
ATOM 4341 O O . ARG D 2 35 ? 8.050 10.484 -6.342 1.00 34.44 35 ARG D O 1
ATOM 4349 N N . LEU D 2 36 ? 7.871 11.069 -8.502 1.00 31.16 36 LEU D N 1
ATOM 4350 C CA . LEU D 2 36 ? 7.022 9.949 -8.837 1.00 30.38 36 LEU D CA 1
ATOM 4351 C C . LEU D 2 36 ? 7.397 9.369 -10.206 1.00 29.13 36 LEU D C 1
ATOM 4352 O O . LEU D 2 36 ? 7.709 10.094 -11.166 1.00 27.71 36 LEU D O 1
ATOM 4357 N N . PHE D 2 37 ? 7.354 8.045 -10.254 1.00 29.04 37 PHE D N 1
ATOM 4358 C CA . PHE D 2 37 ? 7.610 7.264 -11.419 1.00 28.86 37 PHE D CA 1
ATOM 4359 C C . PHE D 2 37 ? 6.335 6.557 -11.776 1.00 30.32 37 PHE D C 1
ATOM 4360 O O . PHE D 2 37 ? 5.551 6.260 -10.891 1.00 30.59 37 PHE D O 1
ATOM 4368 N N . PHE D 2 38 ? 6.128 6.308 -13.082 1.00 30.79 38 PHE D N 1
ATOM 4369 C CA . PHE D 2 38 ? 4.934 5.616 -13.564 1.00 32.84 38 PHE D CA 1
ATOM 4370 C C . PHE D 2 38 ? 5.263 4.600 -14.649 1.00 33.30 38 PHE D C 1
ATOM 4371 O O . PHE D 2 38 ? 5.881 4.937 -15.646 1.00 32.54 38 PHE D O 1
ATOM 4379 N N . LEU D 2 39 ? 4.825 3.361 -14.449 1.00 35.80 39 LEU D N 1
ATOM 4380 C CA . LEU D 2 39 ? 4.756 2.363 -15.513 1.00 37.18 39 LEU D CA 1
ATOM 4381 C C . LEU D 2 39 ? 3.564 2.733 -16.390 1.00 38.60 39 LEU D C 1
ATOM 4382 O O . LEU D 2 39 ? 2.478 2.937 -15.871 1.00 40.47 39 LEU D O 1
ATOM 4387 N N . VAL D 2 40 ? 3.772 2.836 -17.703 1.00 38.59 40 VAL D N 1
ATOM 4388 C CA . VAL D 2 40 ? 2.729 3.274 -18.636 1.00 40.77 40 VAL D CA 1
ATOM 4389 C C . VAL D 2 40 ? 2.470 2.218 -19.731 1.00 43.68 40 VAL D C 1
ATOM 4390 O O . VAL D 2 40 ? 3.398 1.677 -20.350 1.00 42.46 40 VAL D O 1
ATOM 4394 N N . ALA D 2 41 ? 1.191 1.941 -19.967 1.00 47.60 41 ALA D N 1
ATOM 4395 C CA . ALA D 2 41 ? 0.769 0.945 -20.948 1.00 50.90 41 ALA D CA 1
ATOM 4396 C C . ALA D 2 41 ? -0.235 1.570 -21.920 1.00 54.13 41 ALA D C 1
ATOM 4397 O O . ALA D 2 41 ? -1.128 2.290 -21.496 1.00 55.10 41 ALA D O 1
ATOM 4399 N N . PHE D 2 42 ? -0.065 1.310 -23.218 1.00 56.57 42 PHE D N 1
ATOM 4400 C CA . PHE D 2 42 ? -0.913 1.885 -24.269 1.00 60.05 42 PHE D CA 1
ATOM 4401 C C . PHE D 2 42 ? -1.732 0.811 -24.972 1.00 64.92 42 PHE D C 1
ATOM 4402 O O . PHE D 2 42 ? -1.311 -0.348 -25.044 1.00 65.50 42 PHE D O 1
ATOM 4410 N N . ASP D 2 43 ? -2.865 1.224 -25.547 1.00 69.02 43 ASP D N 1
ATOM 4411 C CA . ASP D 2 43 ? -3.904 0.308 -26.030 1.00 74.06 43 ASP D CA 1
ATOM 4412 C C . ASP D 2 43 ? -4.944 1.079 -26.880 1.00 77.69 43 ASP D C 1
ATOM 4413 O O . ASP D 2 43 ? -4.892 2.305 -26.955 1.00 76.60 43 ASP D O 1
ATOM 4418 N N . ALA D 2 44 ? -5.881 0.377 -27.516 1.00 82.43 44 ALA D N 1
ATOM 4419 C CA . ALA D 2 44 ? -6.981 1.032 -28.247 1.00 86.58 44 ALA D CA 1
ATOM 4420 C C . ALA D 2 44 ? -8.055 1.673 -27.337 1.00 87.77 44 ALA D C 1
ATOM 4421 O O . ALA D 2 44 ? -9.085 2.143 -27.833 1.00 91.49 44 ALA D O 1
ATOM 4423 N N . ARG D 2 45 ? -7.819 1.693 -26.021 1.00 84.85 45 ARG D N 1
ATOM 4424 C CA . ARG D 2 45 ? -8.721 2.368 -25.056 1.00 85.18 45 ARG D CA 1
ATOM 4425 C C . ARG D 2 45 ? -8.310 3.802 -24.640 1.00 81.60 45 ARG D C 1
ATOM 4426 O O . ARG D 2 45 ? -9.141 4.709 -24.752 1.00 83.44 45 ARG D O 1
ATOM 4434 N N . GLY D 2 46 ? -7.080 4.033 -24.145 1.00 76.71 46 GLY D N 1
ATOM 4435 C CA . GLY D 2 46 ? -6.055 3.002 -23.950 1.00 74.03 46 GLY D CA 1
ATOM 4436 C C . GLY D 2 46 ? -4.860 3.277 -23.047 1.00 68.92 46 GLY D C 1
ATOM 4437 O O . GLY D 2 46 ? -4.215 2.322 -22.611 1.00 67.81 46 GLY D O 1
ATOM 4438 N N . THR D 2 47 ? -4.530 4.540 -22.760 1.00 66.13 47 THR D N 1
ATOM 4439 C CA . THR D 2 47 ? -3.321 4.841 -21.955 1.00 61.37 47 THR D CA 1
ATOM 4440 C C . THR D 2 47 ? -3.571 4.764 -20.452 1.00 60.12 47 THR D C 1
ATOM 4441 O O . THR D 2 47 ? -4.459 5.434 -19.945 1.00 61.44 47 THR D O 1
ATOM 4445 N N . ARG D 2 48 ? -2.759 3.968 -19.753 1.00 57.85 48 ARG D N 1
ATOM 4446 C CA . ARG D 2 48 ? -2.954 3.659 -18.328 1.00 57.26 48 ARG D CA 1
ATOM 4447 C C . ARG D 2 48 ? -1.647 3.835 -17.561 1.00 52.98 48 ARG D C 1
ATOM 4448 O O . ARG D 2 48 ? -0.563 3.554 -18.085 1.00 50.72 48 ARG D O 1
ATOM 4456 N N . PHE D 2 49 ? -1.768 4.317 -16.323 1.00 51.36 49 PHE D N 1
ATOM 4457 C CA . PHE D 2 49 ? -0.622 4.684 -15.496 1.00 47.68 49 PHE D CA 1
ATOM 4458 C C . PHE D 2 49 ? -0.676 3.916 -14.195 1.00 47.93 49 PHE D C 1
ATOM 4459 O O . PHE D 2 49 ? -1.696 3.879 -13.526 1.00 50.29 49 PHE D O 1
ATOM 4467 N N . GLU D 2 50 ? 0.451 3.337 -13.836 1.00 45.68 50 GLU D N 1
ATOM 4468 C CA . GLU D 2 50 ? 0.597 2.630 -12.602 1.00 46.10 50 GLU D CA 1
ATOM 4469 C C . GLU D 2 50 ? 1.768 3.269 -11.886 1.00 42.99 50 GLU D C 1
ATOM 4470 O O . GLU D 2 50 ? 2.869 3.323 -12.445 1.00 40.57 50 GLU D O 1
ATOM 4476 N N . PRO D 2 51 ? 1.548 3.780 -10.659 1.00 42.86 51 PRO D N 1
ATOM 4477 C CA . PRO D 2 51 ? 2.727 4.299 -9.967 1.00 40.70 51 PRO D CA 1
ATOM 4478 C C . PRO D 2 51 ? 3.665 3.169 -9.552 1.00 40.38 51 PRO D C 1
ATOM 4479 O O . PRO D 2 51 ? 3.229 2.035 -9.387 1.00 42.79 51 PRO D O 1
ATOM 4483 N N . ILE D 2 52 ? 4.955 3.469 -9.455 1.00 37.68 52 ILE D N 1
ATOM 4484 C CA . ILE D 2 52 ? 5.925 2.542 -8.886 1.00 37.67 52 ILE D CA 1
ATOM 4485 C C . ILE D 2 52 ? 7.020 3.325 -8.158 1.00 35.91 52 ILE D C 1
ATOM 4486 O O . ILE D 2 52 ? 7.346 4.449 -8.525 1.00 33.79 52 ILE D O 1
ATOM 4491 N N . GLY D 2 53 ? 7.588 2.715 -7.128 1.00 36.63 53 GLY D N 1
ATOM 4492 C CA . GLY D 2 53 ? 8.613 3.365 -6.341 1.00 35.72 53 GLY D CA 1
ATOM 4493 C C . GLY D 2 53 ? 9.934 3.506 -7.062 1.00 33.87 53 GLY D C 1
ATOM 4494 O O . GLY D 2 53 ? 10.241 2.799 -8.042 1.00 33.43 53 GLY D O 1
ATOM 4495 N N . ARG D 2 54 ? 10.731 4.419 -6.546 1.00 32.86 54 ARG D N 1
ATOM 4496 C CA . ARG D 2 54 ? 12.025 4.736 -7.114 1.00 31.14 54 ARG D CA 1
ATOM 4497 C C . ARG D 2 54 ? 12.980 3.533 -7.116 1.00 31.12 54 ARG D C 1
ATOM 4498 O O . ARG D 2 54 ? 13.737 3.356 -8.067 1.00 29.33 54 ARG D O 1
ATOM 4506 N N . ASN D 2 55 ? 12.974 2.726 -6.063 1.00 33.43 55 ASN D N 1
ATOM 4507 C CA . ASN D 2 55 ? 13.850 1.548 -6.029 1.00 34.96 55 ASN D CA 1
ATOM 4508 C C . ASN D 2 55 ? 13.416 0.522 -7.062 1.00 34.13 55 ASN D C 1
ATOM 4509 O O . ASN D 2 55 ? 14.274 -0.107 -7.657 1.00 33.70 55 ASN D O 1
ATOM 4514 N N . GLU D 2 56 ? 12.111 0.365 -7.278 1.00 34.16 56 GLU D N 1
ATOM 4515 C CA . GLU D 2 56 ? 11.613 -0.580 -8.266 1.00 34.73 56 GLU D CA 1
ATOM 4516 C C . GLU D 2 56 ? 11.793 -0.065 -9.687 1.00 31.70 56 GLU D C 1
ATOM 4517 O O . GLU D 2 56 ? 12.046 -0.849 -10.594 1.00 30.82 56 GLU D O 1
ATOM 4523 N N . ALA D 2 57 ? 11.663 1.237 -9.887 1.00 30.10 57 ALA D N 1
ATOM 4524 C CA . ALA D 2 57 ? 11.945 1.825 -11.198 1.00 28.66 57 ALA D CA 1
ATOM 4525 C C . ALA D 2 57 ? 13.416 1.633 -11.542 1.00 27.86 57 ALA D C 1
ATOM 4526 O O . ALA D 2 57 ? 13.757 1.245 -12.639 1.00 26.95 57 ALA D O 1
ATOM 4528 N N . ARG D 2 58 ? 14.279 1.878 -10.568 1.00 28.97 58 ARG D N 1
ATOM 4529 C CA . ARG D 2 58 ? 15.704 1.619 -10.705 1.00 28.45 58 ARG D CA 1
ATOM 4530 C C . ARG D 2 58 ? 15.988 0.182 -11.165 1.00 29.20 58 ARG D C 1
ATOM 4531 O O . ARG D 2 58 ? 16.711 -0.020 -12.123 1.00 27.62 58 ARG D O 1
ATOM 4539 N N . MET D 2 59 ? 15.422 -0.806 -10.479 1.00 31.02 59 MET D N 1
ATOM 4540 C CA . MET D 2 59 ? 15.659 -2.203 -10.849 1.00 32.20 59 MET D CA 1
ATOM 4541 C C . MET D 2 59 ? 15.103 -2.492 -12.238 1.00 30.73 59 MET D C 1
ATOM 4542 O O . MET D 2 59 ? 15.645 -3.341 -12.947 1.00 31.92 59 MET D O 1
ATOM 4547 N N . LEU D 2 60 ? 14.022 -1.813 -12.610 1.00 29.34 60 LEU D N 1
ATOM 4548 C CA . LEU D 2 60 ? 13.400 -1.958 -13.934 1.00 29.43 60 LEU D CA 1
ATOM 4549 C C . LEU D 2 60 ? 14.377 -1.497 -15.038 1.00 27.38 60 LEU D C 1
ATOM 4550 O O . LEU D 2 60 ? 14.565 -2.204 -16.022 1.00 27.02 60 LEU D O 1
ATOM 4555 N N . VAL D 2 61 ? 14.987 -0.323 -14.869 1.00 25.30 61 VAL D N 1
ATOM 4556 C CA . VAL D 2 61 ? 15.915 0.200 -15.896 1.00 24.42 61 VAL D CA 1
ATOM 4557 C C . VAL D 2 61 ? 17.186 -0.678 -15.874 1.00 25.43 61 VAL D C 1
ATOM 4558 O O . VAL D 2 61 ? 17.740 -1.041 -16.895 1.00 23.64 61 VAL D O 1
ATOM 4562 N N . ASP D 2 62 ? 17.579 -1.101 -14.692 1.00 26.99 62 ASP D N 1
ATOM 4563 C CA . ASP D 2 62 ? 18.633 -2.088 -14.577 1.00 29.00 62 ASP D CA 1
ATOM 4564 C C . ASP D 2 62 ? 18.410 -3.408 -15.403 1.00 29.25 62 ASP D C 1
ATOM 4565 O O . ASP D 2 62 ? 19.257 -3.791 -16.208 1.00 29.39 62 ASP D O 1
ATOM 4570 N N . ASN D 2 63 ? 17.279 -4.078 -15.198 1.00 30.17 63 ASN D N 1
ATOM 4571 C CA . ASN D 2 63 ? 16.875 -5.222 -16.022 1.00 31.20 63 ASN D CA 1
ATOM 4572 C C . ASN D 2 63 ? 16.905 -4.877 -17.514 1.00 29.04 63 ASN D C 1
ATOM 4573 O O . ASN D 2 63 ? 17.392 -5.652 -18.334 1.00 28.85 63 ASN D O 1
ATOM 4578 N N . ARG D 2 64 ? 16.321 -3.750 -17.860 1.00 27.09 64 ARG D N 1
ATOM 4579 C CA . ARG D 2 64 ? 16.316 -3.312 -19.245 1.00 26.94 64 ARG D CA 1
ATOM 4580 C C . ARG D 2 64 ? 17.735 -3.186 -19.820 1.00 25.25 64 ARG D C 1
ATOM 4581 O O . ARG D 2 64 ? 17.972 -3.613 -20.939 1.00 25.74 64 ARG D O 1
ATOM 4589 N N . LEU D 2 65 ? 18.678 -2.680 -19.031 1.00 24.65 65 LEU D N 1
ATOM 4590 C CA . LEU D 2 65 ? 20.088 -2.546 -19.449 1.00 24.05 65 LEU D CA 1
ATOM 4591 C C . LEU D 2 65 ? 20.718 -3.909 -19.685 1.00 25.37 65 LEU D C 1
ATOM 4592 O O . LEU D 2 65 ? 21.396 -4.125 -20.673 1.00 25.93 65 LEU D O 1
ATOM 4597 N N . ARG D 2 66 ? 20.468 -4.835 -18.780 1.00 26.57 66 ARG D N 1
ATOM 4598 C CA . ARG D 2 66 ? 20.842 -6.229 -18.983 1.00 28.03 66 ARG D CA 1
ATOM 4599 C C . ARG D 2 66 ? 20.283 -6.817 -20.306 1.00 28.38 66 ARG D C 1
ATOM 4600 O O . ARG D 2 66 ? 20.991 -7.557 -20.994 1.00 28.45 66 ARG D O 1
ATOM 4608 N N . GLN D 2 67 ? 19.031 -6.505 -20.664 1.00 27.90 67 GLN D N 1
ATOM 4609 C CA . GLN D 2 67 ? 18.458 -7.028 -21.913 1.00 28.45 67 GLN D CA 1
ATOM 4610 C C . GLN D 2 67 ? 19.101 -6.346 -23.135 1.00 27.75 67 GLN D C 1
ATOM 4611 O O . GLN D 2 67 ? 19.364 -6.995 -24.125 1.00 28.26 67 GLN D O 1
ATOM 4617 N N . LEU D 2 68 ? 19.332 -5.034 -23.065 1.00 26.69 68 LEU D N 1
ATOM 4618 C CA . LEU D 2 68 ? 20.011 -4.329 -24.161 1.00 26.71 68 LEU D CA 1
ATOM 4619 C C . LEU D 2 68 ? 21.426 -4.857 -24.385 1.00 27.78 68 LEU D C 1
ATOM 4620 O O . LEU D 2 68 ? 21.830 -5.083 -25.534 1.00 28.82 68 LEU D O 1
ATOM 4625 N N . ARG D 2 69 ? 22.146 -5.088 -23.289 1.00 28.40 69 ARG D N 1
ATOM 4626 C CA A ARG D 2 69 ? 23.502 -5.623 -23.340 0.60 29.67 69 ARG D CA 1
ATOM 4627 C CA B ARG D 2 69 ? 23.502 -5.610 -23.346 0.40 29.20 69 ARG D CA 1
ATOM 4628 C C . ARG D 2 69 ? 23.553 -6.957 -24.072 1.00 30.80 69 ARG D C 1
ATOM 4629 O O . ARG D 2 69 ? 24.413 -7.176 -24.906 1.00 31.44 69 ARG D O 1
ATOM 4644 N N . ARG D 2 70 ? 22.631 -7.849 -23.740 1.00 31.82 70 ARG D N 1
ATOM 4645 C CA . ARG D 2 70 ? 22.591 -9.175 -24.354 1.00 33.74 70 ARG D CA 1
ATOM 4646 C C . ARG D 2 70 ? 22.046 -9.150 -25.773 1.00 34.18 70 ARG D C 1
ATOM 4647 O O . ARG D 2 70 ? 22.603 -9.813 -26.650 1.00 34.87 70 ARG D O 1
ATOM 4655 N N . ASP D 2 71 ? 20.969 -8.404 -26.017 1.00 33.42 71 ASP D N 1
ATOM 4656 C CA . ASP D 2 71 ? 20.216 -8.609 -27.256 1.00 35.41 71 ASP D CA 1
ATOM 4657 C C . ASP D 2 71 ? 20.085 -7.452 -28.249 1.00 34.76 71 ASP D C 1
ATOM 4658 O O . ASP D 2 71 ? 19.549 -7.646 -29.338 1.00 36.86 71 ASP D O 1
ATOM 4663 N N . ALA D 2 72 ? 20.565 -6.269 -27.901 1.00 32.28 72 ALA D N 1
ATOM 4664 C CA . ALA D 2 72 ? 20.390 -5.105 -28.772 1.00 31.50 72 ALA D CA 1
ATOM 4665 C C . ALA D 2 72 ? 21.731 -4.389 -29.074 1.00 29.48 72 ALA D C 1
ATOM 4666 O O . ALA D 2 72 ? 22.808 -4.926 -28.846 1.00 27.61 72 ALA D O 1
ATOM 4668 N N . SER D 2 73 ? 21.637 -3.169 -29.575 1.00 28.85 73 SER D N 1
ATOM 4669 C CA . SER D 2 73 ? 22.802 -2.444 -30.048 1.00 29.25 73 SER D CA 1
ATOM 4670 C C . SER D 2 73 ? 23.552 -1.756 -28.924 1.00 27.89 73 SER D C 1
ATOM 4671 O O . SER D 2 73 ? 22.970 -1.421 -27.901 1.00 25.97 73 SER D O 1
ATOM 4674 N N . LEU D 2 74 ? 24.844 -1.551 -29.131 1.00 28.90 74 LEU D N 1
ATOM 4675 C CA . LEU D 2 74 ? 25.648 -0.763 -28.216 1.00 29.18 74 LEU D CA 1
ATOM 4676 C C . LEU D 2 74 ? 25.067 0.631 -28.038 1.00 29.33 74 LEU D C 1
ATOM 4677 O O . LEU D 2 74 ? 25.019 1.138 -26.935 1.00 28.69 74 LEU D O 1
ATOM 4682 N N . GLN D 2 75 ? 24.650 1.271 -29.123 1.00 31.18 75 GLN D N 1
ATOM 4683 C CA . GLN D 2 75 ? 24.123 2.614 -29.004 1.00 31.69 75 GLN D CA 1
ATOM 4684 C C . GLN D 2 75 ? 22.955 2.658 -28.005 1.00 30.10 75 GLN D C 1
ATOM 4685 O O . GLN D 2 75 ? 22.902 3.557 -27.163 1.00 29.20 75 GLN D O 1
ATOM 4691 N N . GLU D 2 76 ? 22.024 1.713 -28.097 1.00 29.14 76 GLU D N 1
ATOM 4692 C CA . GLU D 2 76 ? 20.846 1.772 -27.239 1.00 28.52 76 GLU D CA 1
ATOM 4693 C C . GLU D 2 76 ? 21.234 1.599 -25.792 1.00 26.96 76 GLU D C 1
ATOM 4694 O O . GLU D 2 76 ? 20.739 2.326 -24.948 1.00 25.87 76 GLU D O 1
ATOM 4700 N N . TYR D 2 77 ? 22.111 0.626 -25.539 1.00 26.56 77 TYR D N 1
ATOM 4701 C CA . TYR D 2 77 ? 22.661 0.349 -24.238 1.00 26.01 77 TYR D CA 1
ATOM 4702 C C . TYR D 2 77 ? 23.330 1.586 -23.642 1.00 25.80 77 TYR D C 1
ATOM 4703 O O . TYR D 2 77 ? 23.094 1.918 -22.472 1.00 23.78 77 TYR D O 1
ATOM 4712 N N . ASN D 2 78 ? 24.165 2.249 -24.449 1.00 26.45 78 ASN D N 1
ATOM 4713 C CA . ASN D 2 78 ? 24.889 3.441 -24.007 1.00 27.15 78 ASN D CA 1
ATOM 4714 C C . ASN D 2 78 ? 23.943 4.604 -23.732 1.00 26.75 78 ASN D C 1
ATOM 4715 O O . ASN D 2 78 ? 24.172 5.342 -22.785 1.00 27.05 78 ASN D O 1
ATOM 4720 N N . GLN D 2 79 ? 22.923 4.789 -24.568 1.00 26.85 79 GLN D N 1
ATOM 4721 C CA . GLN D 2 79 ? 21.900 5.807 -24.317 1.00 28.22 79 GLN D CA 1
ATOM 4722 C C . GLN D 2 79 ? 21.213 5.538 -22.943 1.00 26.49 79 GLN D C 1
ATOM 4723 O O . GLN D 2 79 ? 21.201 6.396 -22.078 1.00 26.12 79 GLN D O 1
ATOM 4729 N N . LEU D 2 80 ? 20.712 4.328 -22.742 1.00 25.38 80 LEU D N 1
ATOM 4730 C CA . LEU D 2 80 ? 19.974 3.994 -21.563 1.00 24.87 80 LEU D CA 1
ATOM 4731 C C . LEU D 2 80 ? 20.825 4.113 -20.302 1.00 25.31 80 LEU D C 1
ATOM 4732 O O . LEU D 2 80 ? 20.309 4.475 -19.278 1.00 24.36 80 LEU D O 1
ATOM 4737 N N . GLN D 2 81 ? 22.111 3.791 -20.401 1.00 26.25 81 GLN D N 1
ATOM 4738 C CA . GLN D 2 81 ? 23.031 3.841 -19.266 1.00 26.90 81 GLN D CA 1
ATOM 4739 C C . GLN D 2 81 ? 23.251 5.298 -18.804 1.00 27.53 81 GLN D C 1
ATOM 4740 O O . GLN D 2 81 ? 23.327 5.589 -17.598 1.00 26.21 81 GLN D O 1
ATOM 4746 N N . GLN D 2 82 ? 23.375 6.199 -19.780 1.00 27.46 82 GLN D N 1
ATOM 4747 C CA . GLN D 2 82 ? 23.426 7.609 -19.490 1.00 28.80 82 GLN D CA 1
ATOM 4748 C C . GLN D 2 82 ? 22.126 8.039 -18.781 1.00 27.97 82 GLN D C 1
ATOM 4749 O O . GLN D 2 82 ? 22.177 8.756 -17.764 1.00 27.86 82 GLN D O 1
ATOM 4755 N N . VAL D 2 83 ? 20.971 7.574 -19.276 1.00 26.31 83 VAL D N 1
ATOM 4756 C CA . VAL D 2 83 ? 19.728 7.892 -18.631 1.00 25.73 83 VAL D CA 1
ATOM 4757 C C . VAL D 2 83 ? 19.711 7.321 -17.192 1.00 26.18 83 VAL D C 1
ATOM 4758 O O . VAL D 2 83 ? 19.276 7.991 -16.251 1.00 26.18 83 VAL D O 1
ATOM 4762 N N . PHE D 2 84 ? 20.252 6.133 -17.006 1.00 26.21 84 PHE D N 1
ATOM 4763 C CA . PHE D 2 84 ? 20.288 5.541 -15.680 1.00 27.45 84 PHE D CA 1
ATOM 4764 C C . PHE D 2 84 ? 21.122 6.385 -14.729 1.00 28.34 84 PHE D C 1
ATOM 4765 O O . PHE D 2 84 ? 20.751 6.567 -13.564 1.00 28.64 84 PHE D O 1
ATOM 4773 N N . LYS D 2 85 ? 22.246 6.890 -15.226 1.00 28.72 85 LYS D N 1
ATOM 4774 C CA . LYS D 2 85 ? 23.157 7.653 -14.387 1.00 30.24 85 LYS D CA 1
ATOM 4775 C C . LYS D 2 85 ? 22.574 9.036 -14.029 1.00 29.81 85 LYS D C 1
ATOM 4776 O O . LYS D 2 85 ? 22.817 9.516 -12.939 1.00 30.65 85 LYS D O 1
ATOM 4782 N N . GLN D 2 86 ? 21.823 9.650 -14.950 1.00 28.96 86 GLN D N 1
ATOM 4783 C CA A GLN D 2 86 ? 21.224 10.959 -14.711 0.50 28.99 86 GLN D CA 1
ATOM 4784 C CA B GLN D 2 86 ? 21.180 10.952 -14.772 0.50 29.18 86 GLN D CA 1
ATOM 4785 C C . GLN D 2 86 ? 19.970 10.841 -13.848 1.00 28.53 86 GLN D C 1
ATOM 4786 O O . GLN D 2 86 ? 19.593 11.799 -13.166 1.00 29.17 86 GLN D O 1
ATOM 4797 N N . THR D 2 87 ? 19.326 9.680 -13.880 1.00 26.79 87 THR D N 1
ATOM 4798 C CA . THR D 2 87 ? 18.077 9.483 -13.156 1.00 26.33 87 THR D CA 1
ATOM 4799 C C . THR D 2 87 ? 18.311 8.946 -11.724 1.00 27.07 87 THR D C 1
ATOM 4800 O O . THR D 2 87 ? 17.614 9.348 -10.819 1.00 26.97 87 THR D O 1
ATOM 4804 N N . PHE D 2 88 ? 19.298 8.068 -11.542 1.00 27.40 88 PHE D N 1
ATOM 4805 C CA . PHE D 2 88 ? 19.453 7.307 -10.309 1.00 28.58 88 PHE D CA 1
ATOM 4806 C C . PHE D 2 88 ? 20.798 7.512 -9.561 1.00 30.84 88 PHE D C 1
ATOM 4807 O O . PHE D 2 88 ? 20.852 7.316 -8.339 1.00 32.45 88 PHE D O 1
ATOM 4815 N N . LEU D 2 89 ? 21.866 7.939 -10.243 1.00 31.02 89 LEU D N 1
ATOM 4816 C CA . LEU D 2 89 ? 23.184 8.012 -9.581 1.00 33.46 89 LEU D CA 1
ATOM 4817 C C . LEU D 2 89 ? 23.642 9.432 -9.275 1.00 34.56 89 LEU D C 1
ATOM 4818 O O . LEU D 2 89 ? 22.972 10.383 -9.636 1.00 34.57 89 LEU D O 1
#

Nearest PDB structures (foldseek):
  2xko-assembly1_A  TM=1.005E+00  e=2.857E-42  Synechococcus elongatus PCC 7942 = FACHB-805
  2xgx-assembly1_B  TM=9.729E-01  e=2.021E-37  Synechococcus elongatus PCC 7942 = FACHB-805
  2xhk-assembly1_A  TM=9.677E-01  e=3.067E-36  Synechococcus elongatus PCC 7942 = FACHB-805
  3la2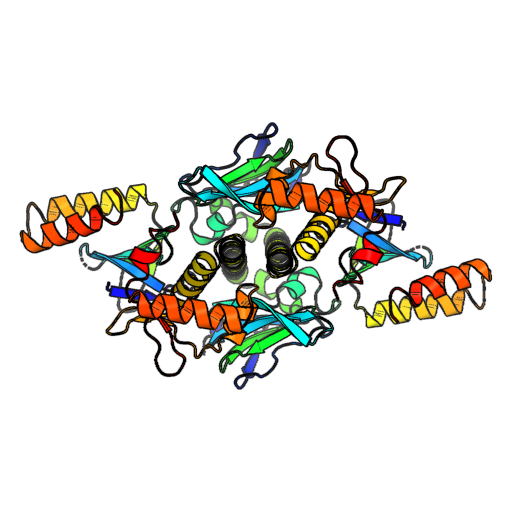-assembly1_B  TM=9.948E-01  e=5.412E-32  Nostoc sp. PCC 7120 = FACHB-418
  3la7-assembly1_A  TM=8.673E-01  e=8.210E-31  Nostoc sp. PCC 7120 = FACHB-418

Foldseek 3Di:
DVCVLADPLFNKDKDKDAAFAWPDDWFAFLFKKKAWAAAWKWKWAADPVRQIATQDTDFHRAIDSCVCVVPHRPDTDRIIIGGNHTTMIIMGGPVSVVVSCVVVVVVVVSVVVNVVVVVVLSVLLVVLLVDPPLLSSLLSVVLSLQVRAWDQDPQATKRNHQDQLSNSCSSNVHDSVVSVVSVVVCVVVVQWDDDNSIIGGRYSPVVVVVVD/DVCVLADPLFNKDKDKDAAFAWPDDWFAFLFKKKAWAAAWKWKWAADPVRQIATQDIDFHRAIDSCVCVVPHRPDTDRIIIGGNHITMIIMGGPVSVVVSCVVVVVVVVSVVVNVVVVVVLSVLLVVLLVDPPLLSSLLSVVLSLQVRQWDQDPQATKRNHQDQLSNSCSHNVHDSVVSVVSVVVCVVVVQWDADNSIIGGRYSPVVVVVVD/DDWDQDPPQGIWAWLACDPPWTKIAHPPLRPWIWIWWADPVGIDTDTDDPVVVLVVLVVVLVCCVPPHDPVVSVVSVVSSVVNPD/DDWDQDPPQGIWAWLADDPPWTKIAHPPLRPWIWIWWADPVGIDTDTDDPVVVLVVLVVVLVCCVPPHDPVVSVVSVVSSVVNPD

B-factor: mean 35.68, std 12.83, range [2.0, 102.48]

GO terms:
  GO:0005515 protein binding (F, IPI)

Solvent-accessible surface area: 27708 Å² total; per-residue (Å²): 129,62,91,91,56,20,53,79,91,7,48,16,93,89,59,129,31,127,152,53,117,33,19,13,113,59,45,50,66,0,75,61,7,16,44,0,48,113,24,1,0,24,8,0,28,51,29,146,84,54,91,39,16,8,3,10,26,3,9,72,70,4,14,0,7,5,7,2,18,29,8,12,99,125,2,25,12,31,12,26,0,13,0,39,28,63,3,62,0,14,1,12,22,33,120,82,19,97,129,2,9,107,108,77,62,140,22,3,30,90,22,7,75,15,0,0,10,3,0,22,31,6,4,16,22,1,1,0,1,2,34,121,93,48,17,26,11,0,14,0,6,2,4,8,1,0,21,11,23,4,80,69,34,145,88,13,0,23,0,73,7,116,7,60,51,72,18,0,2,32,6,0,6,13,55,156,120,42,0,68,169,28,3,33,72,19,133,137,74,152,66,5,16,50,119,152,130,69,4,10,0,53,95,3,37,56,27,1,72,160,26,49,119,62,88,93,55,21,52,79,91,7,47,16,93,84,59,131,32,125,155,55,117,32,19,13,112,59,44,50,67,0,75,61,7,16,46,0,50,113,24,1,0,25,8,0,28,50,30,144,85,52,90,38,16,7,2,10,27,4,9,72,70,4,13,0,7,6,8,1,18,31,9,12,102,123,2,25,13,27,12,27,0,13,0,40,31,63,2,63,1,10,0,12,20,33,121,83,20,96,129,2,9,106,108,78,62,138,20,4,30,91,21,6,75,16,0,0,10,3,0,21,32,5,3,15,21,0,1,0,0,3,34,120,92,47,18,27,12,0,12,0,6,2,4,8,2,0,21,12,24,4,79,68,34,146,89,11,0,22,0,72,7,118,7,60,51,72,18,0,3,32,5,0,6,12,53,157,120,43,0,69,167,28,3,33,74,19,134,137,73,152,66,4,17,52,117,154,133,69,4,10,0,52,96,2,39,57,27,1,71,160,27,49,178,74,40,46,74,19,67,43,30,0,6,0,19,40,7,11,51,38,78,84,85,26,0,0,0,12,2,12,21,7,34,10,2,2,44,1,12,76,90,114,231,22,67,132,52,73,21,5,13,93,102,92,0,95,116,39,0,64,81,49,20,143,86,14,174,155,124,47,51,140,124,80,41,76,104,13,83,83,54,25,105,114,10,18,138,180,72,43,45,75,20,64,44,30,0,6,0,17,39,7,11,53,38,60,104,81,28,0,0,0,12,3,12,22,6,33,10,2,2,47,1,12,87,89,115,234,21,68,129,53,73,21,6,13,93,103,92,0,93,115,40,0,62,81,50,19,141,83,14,175,155,125,47,52,142,124,78,42,76,104,13,80,85,52,24,104,114,10,19,138

Radius of gyration: 25.08 Å; Cα contacts (8 Å, |Δi|>4): 1179; chains: 4; bounding box: 61×61×61 Å